Protein AF-A0A4Z0YE39-F1 (afdb_monomer_lite)

Foldseek 3Di:
DCVVVVVPPPDPCPPVVNVLVVADPLVNLLVVLLVLLLVLLVDDPPPDPVVNVVSVVSNVVSLVVNVVVLVVLCVDPVRVLDLNSLVSLLSSLVSCQQRPFDLCSVVSLVSSLVSQVVCVHLVSCVVVPVVCLLVSVSSVVQLLLLLLLAQLQPHDQRCLPLVCLVVVLCSCVPPVLPHDQQAPAQSVLSSLSSLLSVVSNVLSVVVVVVVVVVVVVPDDDDDDDDDDDDDDDPVSDDPRDQLVSSLVVLVPDDLQVQLVVNDDPVCSVVSSLLSLLSSLLSNLSSLQQCVLSPSDDPDPVSVVSNVVSLVSNLVSLVVQLVDLSRPSNCQSSLLSSLLSCLVPDPVSNVSSLVSLVVCSSSVSGCLSVVSSVLSVVLSVVNDRHSCSSSVRRGRRID

Secondary structure (DSSP, 8-state):
-TTTTTT-TTT----HHHHHHHS-HHHHHHHHHHHHHHHHHTS-TT--HHHHHHHHHHHHHHHHHHHHHHHHHHTSTTTTT-HHHHHHHHHHHHHHHHHS--TTHHHHHHHHHHHHHHTT-HHHHHHH-GGGHHHHHHHHHHHHHHHHTS-GGG---SSS-GGGHHHHHHHHHHHHHHH--S----HHHHHHHHHHHHHHHHHHHHHHHHHHHHHTTS---------PPPPPPGGG---PPPHHHHHHHHHT--HHHHHHHH--TTTHHHHHHHHHHHHHHHHHHHHHHHHTTTSS---HHHHHHHHHHHHHHHHHHHHHTT-SSSTGGGHHHHHHHHHHGGGS-HHHHHHHHHHHHHTHHHHT-SHHHHHHHHHHHHHHH----HHHHS-S------

pLDDT: mean 83.76, std 19.26, range [25.09, 98.75]

InterPro domains:
  IPR021858 Fungal transcription factor [PF11951] (56-380)

Structure (mmCIF, N/CA/C/O backbone):
data_AF-A0A4Z0YE39-F1
#
_entry.id   AF-A0A4Z0YE39-F1
#
loop_
_atom_site.group_PDB
_atom_site.id
_atom_site.type_symbol
_atom_site.label_atom_id
_atom_site.label_alt_id
_atom_site.label_comp_id
_atom_site.label_asym_id
_atom_site.label_entity_id
_atom_site.label_seq_id
_atom_site.pdbx_PDB_ins_code
_atom_site.Cartn_x
_atom_site.Cartn_y
_atom_site.Cartn_z
_atom_site.occupancy
_atom_site.B_iso_or_equiv
_atom_site.auth_seq_id
_atom_site.auth_comp_id
_atom_site.auth_asym_id
_atom_site.auth_atom_id
_atom_site.pdbx_PDB_model_num
ATOM 1 N N . PRO A 1 1 ? 4.035 28.892 -6.891 1.00 38.53 1 PRO A N 1
ATOM 2 C CA . PRO A 1 1 ? 2.822 29.122 -7.709 1.00 38.53 1 PRO A CA 1
ATOM 3 C C . PRO A 1 1 ? 2.352 27.819 -8.386 1.00 38.53 1 PRO A C 1
ATOM 5 O O . PRO A 1 1 ? 2.513 27.630 -9.587 1.00 38.53 1 PRO A O 1
ATOM 8 N N . LEU A 1 2 ? 1.760 26.916 -7.590 1.00 27.02 2 LEU A N 1
ATOM 9 C CA . LEU A 1 2 ? 1.047 25.723 -8.080 1.00 27.02 2 LEU A CA 1
ATOM 10 C C . LEU A 1 2 ? -0.228 26.074 -8.872 1.00 27.02 2 LEU A C 1
ATOM 12 O O . LEU A 1 2 ? -0.785 25.228 -9.562 1.00 27.02 2 LEU A O 1
ATOM 16 N N . SER A 1 3 ? -0.652 27.339 -8.833 1.00 25.09 3 SER A N 1
ATOM 17 C CA . SER A 1 3 ? -1.690 27.884 -9.707 1.00 25.09 3 SER A CA 1
ATOM 18 C C . SER A 1 3 ? -1.303 27.886 -11.190 1.00 25.09 3 SER A C 1
ATOM 20 O O . SER A 1 3 ? -2.191 27.993 -12.018 1.00 25.09 3 SER A O 1
ATOM 22 N N . LEU A 1 4 ? -0.022 27.735 -11.550 1.00 26.94 4 LEU A N 1
ATOM 23 C CA . LEU A 1 4 ? 0.403 27.612 -12.953 1.00 26.94 4 LEU A CA 1
ATOM 24 C C . LEU A 1 4 ? 0.357 26.169 -13.476 1.00 26.94 4 LEU A C 1
ATOM 26 O O . LEU A 1 4 ? 0.124 25.973 -14.661 1.00 26.94 4 LEU A O 1
ATOM 30 N N . LEU A 1 5 ? 0.499 25.161 -12.609 1.00 28.11 5 LEU A N 1
ATOM 31 C CA . LEU A 1 5 ? 0.435 23.747 -13.011 1.00 28.11 5 LEU A CA 1
ATOM 32 C C . LEU A 1 5 ? -1.004 23.220 -13.117 1.00 28.11 5 LEU A C 1
ATOM 34 O O . LEU A 1 5 ? -1.252 22.287 -13.870 1.00 28.11 5 LEU A O 1
ATOM 38 N N . LEU A 1 6 ? -1.954 23.845 -12.413 1.00 30.22 6 LEU A N 1
ATOM 39 C CA . LEU A 1 6 ? -3.383 23.506 -12.487 1.00 30.22 6 LEU A CA 1
ATOM 40 C C . LEU A 1 6 ? -4.182 24.393 -13.463 1.00 30.22 6 LEU A C 1
ATOM 42 O O . LEU A 1 6 ? -5.360 24.139 -13.681 1.00 30.22 6 LEU A O 1
ATOM 46 N N . VAL A 1 7 ? -3.564 25.427 -14.051 1.00 28.16 7 VAL A N 1
ATOM 47 C CA . VAL A 1 7 ? -4.188 26.307 -15.068 1.00 28.16 7 VAL A CA 1
ATOM 48 C C . VAL A 1 7 ? -3.669 26.010 -16.484 1.00 28.16 7 VAL A C 1
ATOM 50 O O . VAL A 1 7 ? -4.215 26.504 -17.466 1.00 28.16 7 VAL A O 1
ATOM 53 N N . GLU A 1 8 ? -2.669 25.139 -16.631 1.00 29.41 8 GLU A N 1
ATOM 54 C CA . GLU A 1 8 ? -2.139 24.715 -17.932 1.00 29.41 8 GLU A CA 1
ATOM 55 C C . GLU A 1 8 ? -2.466 23.244 -18.259 1.00 29.41 8 GLU A C 1
ATOM 57 O O . GLU A 1 8 ? -1.597 22.488 -18.687 1.00 29.41 8 GLU A O 1
ATOM 62 N N . GLU A 1 9 ? -3.734 22.831 -18.142 1.00 34.25 9 GLU A N 1
ATOM 63 C CA . GLU A 1 9 ? -4.203 21.508 -18.622 1.00 34.25 9 GLU A CA 1
ATOM 64 C C . GLU A 1 9 ? -4.043 21.294 -20.149 1.00 34.25 9 GLU A C 1
ATOM 66 O O . GLU A 1 9 ? -4.256 20.190 -20.657 1.00 34.25 9 GLU A O 1
ATOM 71 N N . ASP A 1 10 ? -3.588 22.310 -20.894 1.00 33.41 10 ASP A N 1
ATOM 72 C CA . ASP A 1 10 ? -3.422 22.247 -22.350 1.00 33.41 10 ASP A CA 1
ATOM 73 C C . ASP A 1 10 ? -2.001 22.503 -22.888 1.00 33.41 10 ASP A C 1
ATOM 75 O O . ASP A 1 10 ? -1.812 22.435 -24.103 1.00 33.41 10 ASP A O 1
ATOM 79 N N . ARG A 1 11 ? -0.967 22.734 -22.055 1.00 34.75 11 ARG A N 1
ATOM 80 C CA . ARG A 1 11 ? 0.390 23.057 -22.578 1.00 34.75 11 ARG A CA 1
ATOM 81 C C . ARG A 1 11 ? 1.424 21.934 -22.558 1.00 34.75 11 ARG A C 1
ATOM 83 O O . ARG A 1 11 ? 2.401 22.022 -23.296 1.00 34.75 11 ARG A O 1
ATOM 90 N N . PHE A 1 12 ? 1.192 20.837 -21.837 1.00 37.75 12 PHE A N 1
ATOM 91 C CA . PHE A 1 12 ? 2.110 19.685 -21.814 1.00 37.75 12 PHE A CA 1
ATOM 92 C C . PHE A 1 12 ? 1.462 18.386 -22.299 1.00 37.75 12 PHE A C 1
ATOM 94 O O . PHE A 1 12 ? 1.690 17.309 -21.761 1.00 37.75 12 PHE A O 1
ATOM 101 N N . LYS A 1 13 ? 0.698 18.453 -23.391 1.00 39.88 13 LYS A N 1
ATOM 102 C CA . LYS A 1 13 ? 0.357 17.260 -24.177 1.00 39.88 13 LYS A CA 1
ATOM 103 C C . LYS A 1 13 ? 1.477 16.987 -25.179 1.00 39.88 13 LYS A C 1
ATOM 105 O O . LYS A 1 13 ? 1.282 17.093 -26.387 1.00 39.88 13 LYS A O 1
ATOM 110 N N . LEU A 1 14 ? 2.668 16.622 -24.697 1.00 41.19 14 LEU A N 1
ATOM 111 C CA . LEU A 1 14 ? 3.544 15.796 -25.529 1.00 41.19 14 LEU A CA 1
ATOM 112 C C . LEU A 1 14 ? 2.734 14.519 -25.799 1.00 41.19 14 LEU A C 1
ATOM 114 O O . LEU A 1 14 ? 2.390 13.827 -24.840 1.00 41.19 14 LEU A O 1
ATOM 118 N N . PRO A 1 15 ? 2.341 14.222 -27.053 1.00 55.12 15 PRO A N 1
ATOM 119 C CA . PRO A 1 15 ? 1.519 13.053 -27.326 1.00 55.12 15 PRO A CA 1
ATOM 120 C C . PRO A 1 15 ? 2.226 11.829 -26.746 1.00 55.12 15 PRO A C 1
ATOM 122 O O . PRO A 1 15 ? 3.423 11.669 -26.984 1.00 55.12 15 PRO A O 1
ATOM 125 N N . LEU A 1 16 ? 1.516 10.963 -26.016 1.00 53.28 16 LEU A N 1
ATOM 126 C CA . LEU A 1 16 ? 2.073 9.708 -25.485 1.00 53.28 16 LEU A CA 1
ATOM 127 C C . LEU A 1 16 ? 2.858 8.936 -26.559 1.00 53.28 16 LEU A C 1
ATOM 129 O O . LEU A 1 16 ? 3.892 8.354 -26.262 1.00 53.28 16 LEU A O 1
ATOM 133 N N . ALA A 1 17 ? 2.434 9.029 -27.824 1.00 58.50 17 ALA A N 1
ATOM 134 C CA . ALA A 1 17 ? 3.139 8.483 -28.982 1.00 58.50 17 ALA A CA 1
ATOM 135 C C . ALA A 1 17 ? 4.550 9.068 -29.214 1.00 58.50 17 ALA A C 1
ATOM 137 O O . ALA A 1 17 ? 5.445 8.332 -29.614 1.00 58.50 17 ALA A O 1
ATOM 138 N N . LYS A 1 18 ? 4.773 10.366 -28.959 1.00 60.97 18 LYS A N 1
ATOM 139 C CA . LYS A 1 18 ? 6.102 10.999 -29.028 1.00 60.97 18 LYS A CA 1
ATOM 140 C C . LYS A 1 18 ? 6.955 10.633 -27.816 1.00 60.97 18 LYS A C 1
ATOM 142 O O . LYS A 1 18 ? 8.113 10.286 -27.994 1.00 60.97 18 LYS A O 1
ATOM 147 N N . ILE A 1 19 ? 6.389 10.639 -26.605 1.00 64.44 19 ILE A N 1
ATOM 148 C CA . ILE A 1 19 ? 7.108 10.223 -25.383 1.00 64.44 19 ILE A CA 1
ATOM 149 C C . ILE A 1 19 ? 7.547 8.760 -25.503 1.00 64.44 19 ILE A C 1
ATOM 151 O O . ILE A 1 19 ? 8.699 8.432 -25.234 1.00 64.44 19 ILE A O 1
ATOM 155 N N . ALA A 1 20 ? 6.665 7.897 -26.011 1.00 68.25 20 ALA A N 1
ATOM 156 C CA . ALA A 1 20 ? 6.940 6.485 -26.229 1.00 68.25 20 ALA A CA 1
ATOM 157 C C . ALA A 1 20 ? 8.125 6.229 -27.171 1.00 68.25 20 ALA A C 1
ATOM 159 O O . ALA A 1 20 ? 8.729 5.169 -27.083 1.00 68.25 20 ALA A O 1
ATOM 160 N N . GLN A 1 21 ? 8.519 7.159 -28.044 1.00 75.06 21 GLN A N 1
ATOM 161 C CA . GLN A 1 21 ? 9.702 6.964 -28.893 1.00 75.06 21 GLN A CA 1
ATOM 162 C C . GLN A 1 21 ? 11.015 7.057 -28.107 1.00 75.06 21 GLN A C 1
ATOM 164 O O . GLN A 1 21 ? 11.989 6.412 -28.486 1.00 75.06 21 GLN A O 1
ATOM 169 N N . TYR A 1 22 ? 11.020 7.799 -26.998 1.00 80.00 22 TYR A N 1
ATOM 170 C CA . TYR A 1 22 ? 12.195 8.016 -26.151 1.00 80.00 22 TYR A CA 1
ATOM 171 C C . TYR A 1 22 ? 12.270 7.057 -24.959 1.00 80.00 22 TYR A C 1
ATOM 173 O O . TYR A 1 22 ? 13.286 7.009 -24.269 1.00 80.00 22 TYR A O 1
ATOM 181 N N . LEU A 1 23 ? 11.210 6.284 -24.709 1.00 84.88 23 LEU A N 1
ATOM 182 C CA . LEU A 1 23 ? 11.188 5.315 -23.620 1.00 84.88 23 LEU A CA 1
ATOM 183 C C . LEU A 1 23 ? 12.009 4.058 -23.968 1.00 84.88 23 LEU A C 1
ATOM 185 O O . LEU A 1 23 ? 11.880 3.528 -25.080 1.00 84.88 23 LEU A O 1
ATOM 189 N N . PRO A 1 24 ? 12.788 3.518 -23.011 1.00 89.94 24 PRO A N 1
ATOM 190 C CA . PRO A 1 24 ? 13.433 2.216 -23.143 1.00 89.94 24 PRO A CA 1
ATOM 191 C C . PRO A 1 24 ? 12.440 1.121 -23.543 1.00 89.94 24 PRO A C 1
ATOM 193 O O . PRO A 1 24 ? 11.285 1.121 -23.109 1.00 89.94 24 PRO A O 1
ATOM 196 N N . ALA A 1 25 ? 12.890 0.159 -24.353 1.00 91.19 25 ALA A N 1
ATOM 197 C CA . ALA A 1 25 ? 12.018 -0.883 -24.892 1.00 91.19 25 ALA A CA 1
ATOM 198 C C . ALA A 1 25 ? 11.222 -1.662 -23.819 1.00 91.19 25 ALA A C 1
ATOM 200 O O . ALA A 1 25 ? 10.010 -1.798 -24.020 1.00 91.19 25 ALA A O 1
ATOM 201 N N . PRO A 1 26 ? 11.813 -2.085 -22.678 1.00 93.44 26 PRO A N 1
ATOM 202 C CA . PRO A 1 26 ? 11.048 -2.711 -21.599 1.00 93.44 26 PRO A CA 1
ATOM 203 C C . PRO A 1 26 ? 9.938 -1.810 -21.050 1.00 93.44 26 PRO A C 1
ATOM 205 O O . PRO A 1 26 ? 8.798 -2.244 -20.904 1.00 93.44 26 PRO A O 1
ATOM 208 N N . ILE A 1 27 ? 10.245 -0.531 -20.812 1.00 92.81 27 ILE A N 1
ATOM 209 C CA . ILE A 1 27 ? 9.310 0.446 -20.235 1.00 92.81 27 ILE A CA 1
ATOM 210 C C . ILE A 1 27 ? 8.112 0.675 -21.165 1.00 92.81 27 ILE A C 1
ATOM 212 O O . ILE A 1 27 ? 6.976 0.760 -20.704 1.00 92.81 27 ILE A O 1
ATOM 216 N N . ARG A 1 28 ? 8.323 0.693 -22.487 1.00 90.88 28 ARG A N 1
ATOM 217 C CA . ARG A 1 28 ? 7.218 0.773 -23.463 1.00 90.88 28 ARG A CA 1
ATOM 218 C C . ARG A 1 28 ? 6.284 -0.427 -23.374 1.00 90.88 28 ARG A C 1
ATOM 220 O O . ARG A 1 28 ? 5.071 -0.246 -23.352 1.00 90.88 28 ARG A O 1
ATOM 227 N N . GLY A 1 29 ? 6.847 -1.635 -23.304 1.00 91.50 29 GLY A N 1
ATOM 228 C CA . GLY A 1 29 ? 6.064 -2.857 -23.118 1.00 91.50 29 GLY A CA 1
ATOM 229 C C . GLY A 1 29 ? 5.265 -2.837 -21.812 1.00 91.50 29 GLY A C 1
ATOM 230 O O . GLY A 1 29 ? 4.111 -3.253 -21.791 1.00 91.50 29 GLY A O 1
ATOM 231 N N . LEU A 1 30 ? 5.830 -2.264 -20.748 1.00 94.12 30 LEU A N 1
ATOM 232 C CA . LEU A 1 30 ? 5.158 -2.115 -19.456 1.00 94.12 30 LEU A CA 1
ATOM 233 C C . LEU A 1 30 ? 3.976 -1.142 -19.502 1.00 94.12 30 LEU A C 1
ATOM 235 O O . LEU A 1 30 ? 2.925 -1.451 -18.953 1.00 94.12 30 LEU A O 1
ATOM 239 N N . PHE A 1 31 ? 4.077 -0.016 -20.215 1.00 91.31 31 PHE A N 1
ATOM 240 C CA . PHE A 1 31 ? 2.913 0.856 -20.442 1.00 91.31 31 PHE A CA 1
ATOM 241 C C . PHE A 1 31 ? 1.778 0.140 -21.183 1.00 91.31 31 PHE A C 1
ATOM 243 O O . PHE A 1 31 ? 0.602 0.353 -20.875 1.00 91.31 31 PHE A O 1
ATOM 250 N N . ILE A 1 32 ? 2.119 -0.733 -22.137 1.00 90.00 32 ILE A N 1
ATOM 251 C CA . ILE A 1 32 ? 1.130 -1.567 -22.827 1.00 90.00 32 ILE A CA 1
ATOM 252 C C . ILE A 1 32 ? 0.483 -2.540 -21.838 1.00 90.00 32 ILE A C 1
ATOM 254 O O . ILE A 1 32 ? -0.741 -2.634 -21.819 1.00 90.00 32 ILE A O 1
ATOM 258 N N . LEU A 1 33 ? 1.265 -3.201 -20.979 1.00 91.56 33 LEU A N 1
ATOM 259 C CA . LEU A 1 33 ? 0.736 -4.092 -19.942 1.00 91.56 33 LEU A CA 1
ATOM 260 C C . LEU A 1 33 ? -0.198 -3.372 -18.966 1.00 91.56 33 LEU A C 1
ATOM 262 O O . LEU A 1 33 ? -1.307 -3.856 -18.758 1.00 91.56 33 LEU A O 1
ATOM 266 N N . PHE A 1 34 ? 0.177 -2.195 -18.454 1.00 90.56 34 PHE A N 1
ATOM 267 C CA . PHE A 1 34 ? -0.697 -1.402 -17.580 1.00 90.56 34 PHE A CA 1
ATOM 268 C C . PHE A 1 34 ? -2.019 -1.031 -18.260 1.00 90.56 34 PHE A C 1
ATOM 270 O O . PHE A 1 34 ? -3.087 -1.085 -17.645 1.00 90.56 34 PHE A O 1
ATOM 277 N N . THR A 1 35 ? -1.955 -0.680 -19.547 1.00 88.81 35 THR A N 1
ATOM 278 C CA . THR A 1 35 ? -3.133 -0.319 -20.346 1.00 88.81 35 THR A CA 1
ATOM 279 C C . THR A 1 35 ? -4.032 -1.529 -20.592 1.00 88.81 35 THR A C 1
ATOM 281 O O . THR A 1 35 ? -5.243 -1.446 -20.391 1.00 88.81 35 THR A O 1
ATOM 284 N N . LEU A 1 36 ? -3.454 -2.666 -20.992 1.00 87.69 36 LEU A N 1
ATOM 285 C CA . LEU A 1 36 ? -4.183 -3.922 -21.172 1.00 87.69 36 LEU A CA 1
ATOM 286 C C . LEU A 1 36 ? -4.809 -4.382 -19.854 1.00 87.69 36 LEU A C 1
ATOM 288 O O . LEU A 1 36 ? -5.970 -4.782 -19.839 1.00 87.69 36 LEU A O 1
ATOM 292 N N . GLY A 1 37 ? -4.069 -4.280 -18.749 1.00 87.94 37 GLY A N 1
ATOM 293 C CA . GLY A 1 37 ? -4.551 -4.633 -17.421 1.00 87.94 37 GLY A CA 1
ATOM 294 C C . GLY A 1 37 ? -5.748 -3.794 -17.001 1.00 87.94 37 GLY A C 1
ATOM 295 O O . GLY A 1 37 ? -6.782 -4.347 -16.623 1.00 87.94 37 GLY A O 1
ATOM 296 N N . TYR A 1 38 ? -5.660 -2.475 -17.183 1.00 87.12 38 TYR A N 1
ATOM 297 C CA . TYR A 1 38 ? -6.785 -1.571 -16.969 1.00 87.12 38 TYR A CA 1
ATOM 298 C C . TYR A 1 38 ? -8.004 -1.973 -17.810 1.00 87.12 38 TYR A C 1
ATOM 300 O O . TYR A 1 38 ? -9.097 -2.130 -17.274 1.00 87.12 38 TYR A O 1
ATOM 308 N N . GLN A 1 39 ? -7.823 -2.189 -19.117 1.00 86.81 39 GLN A N 1
ATOM 309 C CA . GLN A 1 39 ? -8.913 -2.532 -20.037 1.00 86.81 39 GLN A CA 1
ATOM 310 C C . GLN A 1 39 ? -9.580 -3.868 -19.697 1.00 86.81 39 GLN A C 1
ATOM 312 O O . GLN A 1 39 ? -10.806 -3.954 -19.721 1.00 86.81 39 GLN A O 1
ATOM 317 N N . ILE A 1 40 ? -8.801 -4.893 -19.337 1.00 87.56 40 ILE A N 1
ATOM 318 C CA . ILE A 1 40 ? -9.322 -6.205 -18.927 1.00 87.56 40 ILE A CA 1
ATOM 319 C C . ILE A 1 40 ? -10.239 -6.073 -17.708 1.00 87.56 40 ILE A C 1
ATOM 321 O O . ILE A 1 40 ? -11.272 -6.739 -17.642 1.00 87.56 40 ILE A O 1
ATOM 325 N N . LEU A 1 41 ? -9.887 -5.198 -16.766 1.00 87.00 41 LEU A N 1
ATOM 326 C CA . LEU A 1 41 ? -10.663 -4.959 -15.550 1.00 87.00 41 LEU A CA 1
ATOM 327 C C . LEU A 1 41 ? -11.932 -4.123 -15.785 1.00 87.00 41 LEU A C 1
ATOM 329 O O . LEU A 1 41 ? -12.809 -4.120 -14.924 1.00 87.00 41 LEU A O 1
ATOM 333 N N . GLN A 1 42 ? -12.064 -3.472 -16.947 1.00 85.31 42 GLN A N 1
ATOM 334 C CA . GLN A 1 42 ? -13.305 -2.816 -17.384 1.00 85.31 42 GLN A CA 1
ATOM 335 C C . GLN A 1 42 ? -14.255 -3.747 -18.143 1.00 85.31 42 GLN A C 1
ATOM 337 O O . GLN A 1 42 ? -15.383 -3.349 -18.437 1.00 85.31 42 GLN A O 1
ATOM 342 N N . LEU A 1 43 ? -13.819 -4.953 -18.526 1.00 85.25 43 LEU A N 1
ATOM 343 C CA . LEU A 1 43 ? -14.647 -5.825 -19.354 1.00 85.25 43 LEU A CA 1
ATOM 344 C C . LEU A 1 43 ? -15.930 -6.242 -18.610 1.00 85.25 43 LEU A C 1
ATOM 346 O O . LEU A 1 43 ? -15.852 -6.660 -17.448 1.00 85.25 43 LEU A O 1
ATOM 350 N N . PRO A 1 44 ? -17.101 -6.211 -19.279 1.00 84.50 44 PRO A N 1
ATOM 351 C CA . PRO A 1 44 ? -18.335 -6.753 -18.724 1.00 84.50 44 PRO A CA 1
ATOM 352 C C . PRO A 1 44 ? -18.186 -8.220 -18.304 1.00 84.50 44 PRO A C 1
ATOM 354 O O . PRO A 1 44 ? -17.362 -8.973 -18.835 1.00 84.50 44 PRO A O 1
ATOM 357 N N . ARG A 1 45 ? -18.997 -8.655 -17.335 1.00 79.31 45 ARG A N 1
ATOM 358 C CA . ARG A 1 45 ? -18.959 -10.049 -16.855 1.00 79.31 45 ARG A CA 1
ATOM 359 C C . ARG A 1 45 ? -19.390 -11.041 -17.934 1.00 79.31 45 ARG A C 1
ATOM 361 O O . ARG A 1 45 ? -18.851 -12.139 -17.980 1.00 79.31 45 ARG A O 1
ATOM 368 N N . ASP A 1 46 ? -20.313 -10.622 -18.787 1.00 86.62 46 ASP A N 1
ATOM 369 C CA . ASP A 1 46 ? -20.902 -11.345 -19.912 1.00 86.62 46 ASP A CA 1
ATOM 370 C C . ASP A 1 46 ? -20.143 -11.142 -21.234 1.00 86.62 46 ASP A C 1
ATOM 372 O O . ASP A 1 46 ? -20.635 -11.530 -22.292 1.00 86.62 46 ASP A O 1
ATOM 376 N N . VAL A 1 47 ? -18.944 -10.545 -21.196 1.00 88.12 47 VAL A N 1
ATOM 377 C CA . VAL A 1 47 ? -18.101 -10.425 -22.390 1.00 88.12 47 VAL A CA 1
ATOM 378 C C . VAL A 1 47 ? -17.807 -11.806 -22.985 1.00 88.12 47 VAL A C 1
ATOM 380 O O . VAL A 1 47 ? -17.517 -12.757 -22.256 1.00 88.12 47 VAL A O 1
ATOM 383 N N . ASP A 1 48 ? -17.826 -11.881 -24.316 1.00 89.62 48 ASP A N 1
ATOM 384 C CA . ASP A 1 48 ? -17.480 -13.075 -25.088 1.00 89.62 48 ASP A CA 1
ATOM 385 C C . ASP A 1 48 ? -16.137 -13.675 -24.622 1.00 89.62 48 ASP A C 1
ATOM 387 O O . ASP A 1 48 ? -15.119 -12.977 -24.502 1.00 89.62 48 ASP A O 1
ATOM 391 N 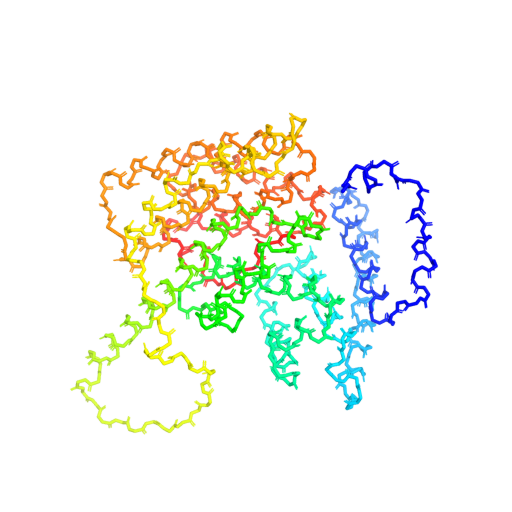N . GLU A 1 49 ? -16.129 -14.986 -24.365 1.00 88.38 49 GLU A N 1
ATOM 392 C CA . GLU A 1 49 ? -14.952 -15.723 -23.899 1.00 88.38 49 GLU A CA 1
ATOM 393 C C . GLU A 1 49 ? -13.750 -15.566 -24.839 1.00 88.38 49 GLU A C 1
ATOM 395 O O . GLU A 1 49 ? -12.613 -15.482 -24.376 1.00 88.38 49 GLU A O 1
ATOM 400 N N . ASN A 1 50 ? -13.980 -15.435 -26.148 1.00 87.50 50 ASN A N 1
ATOM 401 C CA . ASN A 1 50 ? -12.938 -15.210 -27.144 1.00 87.50 50 ASN A CA 1
ATOM 402 C C . ASN A 1 50 ? -12.253 -13.847 -26.958 1.00 87.50 50 ASN A C 1
ATOM 404 O O . ASN A 1 50 ? -11.037 -13.726 -27.117 1.00 87.50 50 ASN A O 1
ATOM 408 N N . VAL A 1 51 ? -13.005 -12.807 -26.581 1.00 83.88 51 VAL A N 1
ATOM 409 C CA . VAL A 1 51 ? -12.434 -11.482 -26.278 1.00 83.88 51 VAL A CA 1
ATOM 410 C C . VAL A 1 51 ? -11.556 -11.567 -25.031 1.00 83.88 51 VAL A C 1
ATOM 412 O O . VAL A 1 51 ? -10.429 -11.065 -25.035 1.00 83.88 51 VAL A O 1
ATOM 415 N N . ARG A 1 52 ? -12.030 -12.261 -23.989 1.00 81.50 52 ARG A N 1
ATOM 416 C CA . ARG A 1 52 ? -11.261 -12.481 -22.757 1.00 81.50 52 ARG A CA 1
ATOM 417 C C . ARG A 1 52 ? -9.983 -13.279 -23.023 1.00 81.50 52 ARG A C 1
ATOM 419 O O . ARG A 1 52 ? -8.914 -12.867 -22.573 1.00 81.50 52 ARG A O 1
ATOM 426 N N . ALA A 1 53 ? -10.076 -14.364 -23.790 1.00 84.88 53 ALA A N 1
ATOM 427 C CA . ALA A 1 53 ? -8.938 -15.200 -24.160 1.00 84.88 53 ALA A CA 1
ATOM 428 C C . ALA A 1 53 ? -7.888 -14.410 -24.955 1.00 84.88 53 ALA A C 1
ATOM 430 O O . ALA A 1 53 ? -6.708 -14.437 -24.610 1.00 84.88 53 ALA A O 1
ATOM 431 N N . LYS A 1 54 ? -8.306 -13.620 -25.955 1.00 86.31 54 LYS A N 1
ATOM 432 C CA . LYS A 1 54 ? -7.399 -12.749 -26.722 1.00 86.31 54 LYS A CA 1
ATOM 433 C C . LYS A 1 54 ? -6.675 -11.737 -25.838 1.00 86.31 54 LYS A C 1
ATOM 435 O O . LYS A 1 54 ? -5.472 -11.543 -26.003 1.00 86.31 54 LYS A O 1
ATOM 440 N N . ALA A 1 55 ? -7.381 -11.111 -24.896 1.00 84.25 55 ALA A N 1
ATOM 441 C CA . ALA A 1 55 ? -6.772 -10.163 -23.969 1.00 84.25 55 ALA A CA 1
ATOM 442 C C . ALA A 1 55 ? -5.741 -10.847 -23.051 1.00 84.25 55 ALA A C 1
ATOM 444 O O . ALA A 1 55 ? -4.642 -10.328 -22.864 1.00 84.25 55 ALA A O 1
ATOM 445 N N . GLN A 1 56 ? -6.046 -12.049 -22.550 1.00 86.50 56 GLN A N 1
ATOM 446 C CA . GLN A 1 56 ? -5.106 -12.860 -21.768 1.00 86.50 56 GLN A CA 1
ATOM 447 C C . GLN A 1 56 ? -3.869 -13.263 -22.584 1.00 86.50 56 GLN A C 1
ATOM 449 O O . GLN A 1 56 ? -2.748 -13.151 -22.089 1.00 86.50 56 GLN A O 1
ATOM 454 N N . THR A 1 57 ? -4.042 -13.676 -23.844 1.00 89.38 57 THR A N 1
ATOM 455 C CA . THR A 1 57 ? -2.922 -13.972 -24.750 1.00 89.38 57 THR A CA 1
ATOM 456 C C . THR A 1 57 ? -2.060 -12.735 -25.002 1.00 89.38 57 THR A C 1
ATOM 458 O O . THR A 1 57 ? -0.835 -12.838 -24.989 1.00 89.38 57 THR A O 1
ATOM 461 N N . ALA A 1 58 ? -2.672 -11.561 -25.186 1.00 88.94 58 ALA A N 1
ATOM 462 C CA . ALA A 1 58 ? -1.942 -10.309 -25.367 1.00 88.94 58 ALA A CA 1
ATOM 463 C C . ALA A 1 58 ? -1.110 -9.948 -24.126 1.00 88.94 58 ALA A C 1
ATOM 465 O O . ALA A 1 58 ? 0.059 -9.593 -24.269 1.00 88.94 58 ALA A O 1
ATOM 466 N N . VAL A 1 59 ? -1.675 -10.095 -22.922 1.00 89.31 59 VAL A N 1
ATOM 467 C CA . VAL A 1 59 ? -0.933 -9.918 -21.662 1.00 89.31 59 VAL A CA 1
ATOM 468 C C . VAL A 1 59 ? 0.251 -10.879 -21.605 1.00 89.31 59 VAL A C 1
ATOM 470 O O . VAL A 1 59 ? 1.379 -10.427 -21.459 1.00 89.31 59 VAL A O 1
ATOM 473 N N . ALA A 1 60 ? 0.029 -12.182 -21.807 1.00 91.56 60 ALA A N 1
ATOM 474 C CA . ALA A 1 60 ? 1.101 -13.178 -21.759 1.00 91.56 60 ALA A CA 1
ATOM 475 C C . ALA A 1 60 ? 2.230 -12.879 -22.763 1.00 91.56 60 ALA A C 1
ATOM 477 O O . ALA A 1 60 ? 3.411 -12.970 -22.421 1.00 91.56 60 ALA A O 1
ATOM 478 N N . PHE A 1 61 ? 1.874 -12.472 -23.986 1.00 93.75 61 PHE A N 1
ATOM 479 C CA . PHE A 1 61 ? 2.835 -12.073 -25.010 1.00 93.75 61 PHE A CA 1
ATOM 480 C C . PHE A 1 61 ? 3.682 -10.876 -24.562 1.00 93.75 61 PHE A C 1
ATOM 482 O O . PHE A 1 61 ? 4.911 -10.935 -24.628 1.00 93.75 61 PHE A O 1
ATOM 489 N N . TRP A 1 62 ? 3.051 -9.800 -24.086 1.00 93.12 62 TRP A N 1
ATOM 490 C CA . TRP A 1 62 ? 3.775 -8.598 -23.669 1.00 93.12 62 TRP A CA 1
ATOM 491 C C . TRP A 1 62 ? 4.596 -8.816 -22.399 1.00 93.12 62 TRP A C 1
ATOM 493 O O . TRP A 1 62 ? 5.729 -8.339 -22.342 1.00 93.12 62 TRP A O 1
ATOM 503 N N . THR A 1 63 ? 4.100 -9.600 -21.436 1.00 94.06 63 THR A N 1
ATOM 504 C CA . THR A 1 63 ? 4.869 -10.015 -20.254 1.00 94.06 63 THR A CA 1
ATOM 505 C C . THR A 1 63 ? 6.132 -10.754 -20.679 1.00 94.06 63 THR A C 1
ATOM 507 O O . THR A 1 63 ? 7.223 -10.395 -20.240 1.00 94.06 63 THR A O 1
ATOM 510 N N . TYR A 1 64 ? 6.024 -11.720 -21.597 1.00 95.94 64 TYR A N 1
ATOM 511 C CA . TYR A 1 64 ? 7.190 -12.431 -22.124 1.00 95.94 64 TYR A CA 1
ATOM 512 C C . TYR A 1 64 ? 8.201 -11.482 -22.786 1.00 95.94 64 TYR A C 1
ATOM 514 O O . TYR A 1 64 ? 9.398 -11.570 -22.507 1.00 95.94 64 TYR A O 1
ATOM 522 N N . GLN A 1 65 ? 7.741 -10.552 -23.632 1.00 96.31 65 GLN A N 1
ATOM 523 C CA . GLN A 1 65 ? 8.638 -9.599 -24.294 1.00 96.31 65 GLN A CA 1
ATOM 524 C C . GLN A 1 65 ? 9.361 -8.694 -23.292 1.00 96.31 65 GLN A C 1
ATOM 526 O O . GLN A 1 65 ? 10.568 -8.498 -23.416 1.00 96.31 65 GLN A O 1
ATOM 531 N N . VAL A 1 66 ? 8.647 -8.166 -22.295 1.00 96.69 66 VAL A N 1
ATOM 532 C CA . VAL A 1 66 ? 9.232 -7.314 -21.252 1.00 96.69 66 VAL A CA 1
ATOM 533 C C . VAL A 1 66 ? 10.255 -8.088 -20.427 1.00 96.69 66 VAL A C 1
ATOM 535 O O . VAL A 1 66 ? 11.373 -7.608 -20.264 1.00 96.69 66 VAL A O 1
ATOM 538 N N . VAL A 1 67 ? 9.913 -9.291 -19.956 1.00 96.62 67 VAL A N 1
ATOM 539 C CA . VAL A 1 67 ? 10.824 -10.132 -19.162 1.00 96.62 67 VAL A CA 1
ATOM 540 C C . VAL A 1 67 ? 12.079 -10.478 -19.959 1.00 96.62 67 VAL A C 1
ATOM 542 O O . VAL A 1 67 ? 13.183 -10.360 -19.437 1.00 96.62 67 VAL A O 1
ATOM 545 N N . ARG A 1 68 ? 11.939 -10.847 -21.239 1.00 97.81 68 ARG A N 1
ATOM 546 C CA . ARG A 1 68 ? 13.087 -11.119 -22.113 1.00 97.81 68 ARG A CA 1
ATOM 547 C C . ARG A 1 68 ? 14.009 -9.903 -22.226 1.00 97.81 68 ARG A C 1
ATOM 549 O O . ARG A 1 68 ? 15.213 -10.048 -22.050 1.00 97.81 68 ARG A O 1
ATOM 556 N N . LEU A 1 69 ? 13.454 -8.722 -22.498 1.00 97.19 69 LEU A N 1
ATOM 557 C CA . LEU A 1 69 ? 14.244 -7.498 -22.652 1.00 97.19 69 LEU A CA 1
ATOM 558 C C . LEU A 1 69 ? 14.911 -7.070 -21.336 1.00 97.19 69 LEU A C 1
ATOM 560 O O . LEU A 1 69 ? 16.080 -6.705 -21.349 1.00 97.19 69 LEU A O 1
ATOM 564 N N . LEU A 1 70 ? 14.213 -7.169 -20.199 1.00 97.25 70 LEU A N 1
ATOM 565 C CA . LEU A 1 70 ? 14.818 -6.900 -18.891 1.00 97.25 70 LEU A CA 1
ATOM 566 C C . LEU A 1 70 ? 15.931 -7.895 -18.569 1.00 97.25 70 LEU A C 1
ATOM 568 O O . LEU A 1 70 ? 16.966 -7.485 -18.063 1.00 97.25 70 LEU A O 1
ATOM 572 N N . ASN A 1 71 ? 15.768 -9.176 -18.902 1.00 97.12 71 ASN A N 1
ATOM 573 C CA . ASN A 1 71 ? 16.833 -10.162 -18.725 1.00 97.12 71 ASN A CA 1
ATOM 574 C C . ASN A 1 71 ? 18.065 -9.834 -19.580 1.00 97.12 71 ASN A C 1
ATOM 576 O O . ASN A 1 71 ? 19.187 -9.997 -19.110 1.00 97.12 71 ASN A O 1
ATOM 580 N N . GLU A 1 72 ? 17.881 -9.344 -20.810 1.00 97.38 72 GLU A N 1
ATOM 581 C CA . GLU A 1 72 ? 18.992 -8.872 -21.648 1.00 97.38 72 GLU A CA 1
ATOM 582 C C . GLU A 1 72 ? 19.699 -7.648 -21.047 1.00 97.38 72 GLU A C 1
ATOM 584 O O . GLU A 1 72 ? 20.925 -7.560 -21.125 1.00 97.38 72 GLU A O 1
ATOM 589 N N . ASP A 1 73 ? 18.950 -6.720 -20.447 1.00 96.62 73 ASP A N 1
ATOM 590 C CA . ASP A 1 73 ? 19.515 -5.552 -19.768 1.00 96.62 73 ASP A CA 1
ATOM 591 C C . ASP A 1 73 ? 20.244 -5.947 -18.472 1.00 96.62 73 ASP A C 1
ATOM 593 O O . ASP A 1 73 ? 21.325 -5.424 -18.199 1.00 96.62 73 ASP A O 1
ATOM 597 N N . ILE A 1 74 ? 19.701 -6.904 -17.712 1.00 96.75 74 ILE A N 1
ATOM 598 C CA . ILE A 1 74 ? 20.306 -7.456 -16.490 1.00 96.75 74 ILE A CA 1
ATOM 599 C C . ILE A 1 74 ? 21.592 -8.230 -16.805 1.00 96.75 74 ILE A C 1
ATOM 601 O O . ILE A 1 74 ? 22.559 -8.133 -16.063 1.00 96.75 74 ILE A O 1
ATOM 605 N N . ALA A 1 75 ? 21.639 -8.971 -17.915 1.00 97.06 75 ALA A N 1
ATOM 606 C CA . ALA A 1 75 ? 22.789 -9.802 -18.276 1.00 97.06 75 ALA A CA 1
ATOM 607 C C . ALA A 1 75 ? 24.019 -9.012 -18.767 1.00 97.06 75 ALA A C 1
ATOM 609 O O . ALA A 1 75 ? 25.082 -9.598 -18.978 1.00 97.06 75 ALA A O 1
ATOM 610 N N . ARG A 1 76 ? 23.890 -7.703 -19.009 1.00 96.50 76 ARG A N 1
ATOM 611 C CA . ARG A 1 76 ? 24.976 -6.853 -19.514 1.00 96.50 76 ARG A CA 1
ATOM 612 C C . ARG A 1 76 ? 25.472 -5.930 -18.405 1.00 96.50 76 ARG A C 1
ATOM 614 O O . ARG A 1 76 ? 24.731 -5.067 -17.951 1.00 96.50 76 ARG A O 1
ATOM 621 N N . GLU A 1 77 ? 26.764 -5.999 -18.095 1.00 94.19 77 GLU A N 1
ATOM 622 C CA . GLU A 1 77 ? 27.431 -5.204 -17.044 1.00 94.19 77 GLU A CA 1
ATOM 623 C C . GLU A 1 77 ? 27.125 -3.691 -17.112 1.00 94.19 77 GLU A C 1
ATOM 625 O O . GLU A 1 77 ? 26.930 -3.027 -16.101 1.00 94.19 77 GLU A O 1
ATOM 630 N N . LYS A 1 78 ? 27.013 -3.113 -18.316 1.00 94.62 78 LYS A N 1
ATOM 631 C CA . LYS A 1 78 ? 26.706 -1.677 -18.473 1.00 94.62 78 LYS A CA 1
ATOM 632 C C . LYS A 1 78 ? 25.271 -1.302 -18.101 1.00 94.62 78 LYS A C 1
ATOM 634 O O . LYS A 1 78 ? 25.002 -0.132 -17.833 1.00 94.62 78 LYS A O 1
ATOM 639 N N . THR A 1 79 ? 24.344 -2.251 -18.168 1.00 95.94 79 THR A N 1
ATOM 640 C CA . THR A 1 79 ? 22.910 -2.008 -17.986 1.00 95.94 79 THR A CA 1
ATOM 641 C C . THR A 1 79 ? 22.327 -2.726 -16.776 1.00 95.94 79 THR A C 1
ATOM 643 O O . THR A 1 79 ? 21.221 -2.371 -16.380 1.00 95.94 79 THR A O 1
ATOM 646 N N . GLU A 1 80 ? 23.058 -3.640 -16.134 1.00 95.12 80 GLU A N 1
ATOM 647 C CA . GLU A 1 80 ? 22.542 -4.524 -15.079 1.00 95.12 80 GLU A CA 1
ATOM 648 C C . GLU A 1 80 ? 21.849 -3.786 -13.924 1.00 95.12 80 GLU A C 1
ATOM 650 O O . GLU A 1 80 ? 20.794 -4.199 -13.450 1.00 95.12 80 GLU A O 1
ATOM 655 N N . VAL A 1 81 ? 22.398 -2.632 -13.537 1.00 96.38 81 VAL A N 1
ATOM 656 C CA . VAL A 1 81 ? 21.889 -1.761 -12.467 1.00 96.38 81 VAL A CA 1
ATOM 657 C C . VAL A 1 81 ? 21.648 -0.338 -12.968 1.00 96.38 81 VAL A C 1
ATOM 659 O O . VAL A 1 81 ? 21.791 0.644 -12.231 1.00 96.38 81 VAL A O 1
ATOM 662 N N . SER A 1 82 ? 21.320 -0.195 -14.255 1.00 96.44 82 SER A N 1
ATOM 663 C CA . SER A 1 82 ? 20.978 1.108 -14.828 1.00 96.44 82 SER A CA 1
ATOM 664 C C . SER A 1 82 ? 19.663 1.647 -14.259 1.00 96.44 82 SER A C 1
ATOM 666 O O . SER A 1 82 ? 18.798 0.891 -13.815 1.00 96.44 82 SER A O 1
ATOM 668 N N . ASP A 1 83 ? 19.486 2.969 -14.322 1.00 95.62 83 ASP A N 1
ATOM 669 C CA . ASP A 1 83 ? 18.263 3.647 -13.869 1.00 95.62 83 ASP A CA 1
ATOM 670 C C . ASP A 1 83 ? 17.016 3.079 -14.589 1.00 95.62 83 ASP A C 1
ATOM 672 O O . ASP A 1 83 ? 15.968 2.865 -13.975 1.00 95.62 83 ASP A O 1
ATOM 676 N N . ASN A 1 84 ? 17.162 2.741 -15.877 1.00 94.81 84 ASN A N 1
ATOM 677 C CA . ASN A 1 84 ? 16.112 2.135 -16.699 1.00 94.81 84 ASN A CA 1
ATOM 678 C C . ASN A 1 84 ? 15.790 0.698 -16.277 1.00 94.81 84 ASN A C 1
ATOM 680 O O . ASN A 1 84 ? 14.619 0.328 -16.250 1.00 94.81 84 ASN A O 1
ATOM 684 N N . THR A 1 85 ? 16.805 -0.098 -15.937 1.00 96.88 85 THR A N 1
ATOM 685 C CA . THR A 1 85 ? 16.631 -1.496 -15.511 1.00 96.88 85 THR A CA 1
ATOM 686 C C . THR A 1 85 ? 15.918 -1.559 -14.169 1.00 96.88 85 THR A C 1
ATOM 688 O O . THR A 1 85 ? 14.915 -2.256 -14.045 1.00 96.88 85 THR A O 1
ATOM 691 N N . ILE A 1 86 ? 16.356 -0.754 -13.195 1.00 97.00 86 ILE A N 1
ATOM 692 C CA . ILE A 1 86 ? 15.709 -0.649 -11.878 1.00 97.00 86 ILE A CA 1
ATOM 693 C C . ILE A 1 86 ? 14.248 -0.209 -12.038 1.00 97.00 86 ILE A C 1
ATOM 695 O O . ILE A 1 86 ? 13.341 -0.839 -11.494 1.00 97.00 86 ILE A O 1
ATOM 699 N N . THR A 1 87 ? 14.005 0.837 -12.833 1.00 95.50 87 THR A N 1
ATOM 700 C CA . THR A 1 87 ? 12.646 1.327 -13.112 1.00 95.50 87 THR A CA 1
ATOM 701 C C . THR A 1 87 ? 11.793 0.263 -13.801 1.00 95.50 87 THR A C 1
ATOM 703 O O . THR A 1 87 ? 10.640 0.062 -13.430 1.00 95.50 87 THR A O 1
ATOM 706 N N . GLY A 1 88 ? 12.353 -0.458 -14.773 1.00 96.31 88 GLY A N 1
ATOM 707 C CA . GLY A 1 88 ? 11.662 -1.523 -15.491 1.00 96.31 88 GLY A CA 1
ATOM 708 C C . GLY A 1 88 ? 11.273 -2.699 -14.593 1.00 96.31 88 GLY A C 1
ATOM 709 O O . GLY A 1 88 ? 10.143 -3.170 -14.675 1.00 96.31 88 GLY A O 1
ATOM 710 N N . VAL A 1 89 ? 12.155 -3.134 -13.690 1.00 97.12 89 VAL A N 1
ATOM 711 C CA . VAL A 1 89 ? 11.859 -4.206 -12.720 1.00 97.12 89 VAL A CA 1
ATOM 712 C C . VAL A 1 89 ? 10.783 -3.762 -11.722 1.00 97.12 89 VAL A C 1
ATOM 714 O O . VAL A 1 89 ? 9.868 -4.533 -11.428 1.00 97.12 89 VAL A O 1
ATOM 717 N N . LEU A 1 90 ? 10.841 -2.510 -11.251 1.00 95.56 90 LEU A N 1
ATOM 718 C CA . LEU A 1 90 ? 9.818 -1.918 -10.383 1.00 95.56 90 LEU A CA 1
ATOM 719 C C . LEU A 1 90 ? 8.453 -1.852 -11.081 1.00 95.56 90 LEU A C 1
ATOM 721 O O . LEU A 1 90 ? 7.442 -2.273 -10.524 1.00 95.56 90 LEU A O 1
ATOM 725 N N . MET A 1 91 ? 8.417 -1.364 -12.319 1.00 95.12 91 MET A N 1
ATOM 726 C CA . MET A 1 91 ? 7.199 -1.310 -13.127 1.00 95.12 91 MET A CA 1
ATOM 727 C C . MET A 1 91 ? 6.651 -2.702 -13.449 1.00 95.12 91 MET A C 1
ATOM 729 O O . MET A 1 91 ? 5.436 -2.878 -13.444 1.00 95.12 91 MET A O 1
ATOM 733 N N . LEU A 1 92 ? 7.513 -3.697 -13.683 1.00 95.50 92 LEU A N 1
ATOM 734 C CA . LEU A 1 92 ? 7.081 -5.082 -13.873 1.00 95.50 92 LEU A CA 1
ATOM 735 C C . LEU A 1 92 ? 6.404 -5.627 -12.613 1.00 95.50 92 LEU A C 1
ATOM 737 O O . LEU A 1 92 ? 5.307 -6.167 -12.713 1.00 95.50 92 LEU A O 1
ATOM 741 N N . MET A 1 93 ? 6.993 -5.402 -11.433 1.00 94.88 93 MET A N 1
ATOM 742 C CA . MET A 1 93 ? 6.369 -5.769 -10.158 1.00 94.88 93 MET A CA 1
ATOM 743 C C . MET A 1 93 ? 4.979 -5.136 -10.012 1.00 94.88 93 MET A C 1
ATOM 745 O O . MET A 1 93 ? 4.022 -5.824 -9.672 1.00 94.88 93 MET A O 1
ATOM 749 N N . MET A 1 94 ? 4.848 -3.836 -10.294 1.00 92.50 94 MET A N 1
ATOM 750 C CA . MET A 1 94 ? 3.561 -3.136 -10.214 1.00 92.50 94 MET A CA 1
ATOM 751 C C . MET A 1 94 ? 2.536 -3.682 -11.220 1.00 92.50 94 MET A C 1
ATOM 753 O O . MET A 1 94 ? 1.379 -3.878 -10.862 1.00 92.50 94 MET A O 1
ATOM 757 N N . SER A 1 95 ? 2.952 -3.970 -12.456 1.00 92.62 95 SER A N 1
ATOM 758 C CA . SER A 1 95 ? 2.097 -4.570 -13.492 1.00 92.62 95 SER A CA 1
ATOM 759 C C . SER A 1 95 ? 1.598 -5.958 -13.082 1.00 92.62 95 SER A C 1
ATOM 761 O O . SER A 1 95 ? 0.412 -6.264 -13.220 1.00 92.62 95 SER A O 1
ATOM 763 N N . ASP A 1 96 ? 2.482 -6.795 -12.539 1.00 92.00 96 ASP A N 1
ATOM 764 C CA . ASP A 1 96 ? 2.113 -8.126 -12.060 1.00 92.00 96 ASP A CA 1
ATOM 765 C C . ASP A 1 96 ? 1.104 -8.032 -10.914 1.00 92.00 96 ASP A C 1
ATOM 767 O O . ASP A 1 96 ? 0.117 -8.765 -10.891 1.00 92.00 96 ASP A O 1
ATOM 771 N N . GLN A 1 97 ? 1.285 -7.077 -9.999 1.00 91.56 97 GLN A N 1
ATOM 772 C CA . GLN A 1 97 ? 0.354 -6.867 -8.892 1.00 91.56 97 GLN A CA 1
ATOM 773 C C . GLN A 1 97 ? -0.966 -6.208 -9.312 1.00 91.56 97 GLN A C 1
ATOM 775 O O . GLN A 1 97 ? -1.990 -6.447 -8.677 1.00 91.56 97 GLN A O 1
ATOM 780 N N . GLN A 1 98 ? -0.987 -5.437 -10.401 1.00 90.81 98 GLN A N 1
ATOM 781 C CA . GLN A 1 98 ? -2.220 -4.894 -10.971 1.00 90.81 98 GLN A CA 1
ATOM 782 C C . GLN A 1 98 ? -3.143 -6.017 -11.472 1.00 90.81 98 GLN A C 1
ATOM 784 O O . GLN A 1 98 ? -4.356 -5.987 -11.247 1.00 90.81 98 GLN A O 1
ATOM 789 N N . LEU A 1 99 ? -2.584 -7.021 -12.152 1.00 87.06 99 LEU A N 1
ATOM 790 C CA . LEU A 1 99 ? -3.350 -8.069 -12.835 1.00 87.06 99 LEU A CA 1
ATOM 791 C C . LEU A 1 99 ? -3.503 -9.362 -12.030 1.00 87.06 99 LEU A C 1
ATOM 793 O O . LEU A 1 99 ? -4.557 -9.996 -12.088 1.00 87.06 99 LEU A O 1
ATOM 797 N N . GLN A 1 100 ? -2.446 -9.779 -11.335 1.00 88.31 100 GLN A N 1
ATOM 798 C CA . GLN A 1 100 ? -2.364 -11.040 -10.595 1.00 88.31 100 GLN A CA 1
ATOM 799 C C . GLN A 1 100 ? -1.648 -10.855 -9.241 1.00 88.31 100 GLN A C 1
ATOM 801 O O . GLN A 1 100 ? -0.575 -11.428 -9.014 1.00 88.31 100 GLN A O 1
ATOM 806 N N . PRO A 1 101 ? -2.236 -10.075 -8.313 1.00 88.88 101 PRO A N 1
ATOM 807 C CA . PRO A 1 101 ? -1.653 -9.859 -7.003 1.00 88.88 101 PRO A CA 1
ATOM 808 C C . PRO A 1 101 ? -1.432 -11.186 -6.270 1.00 88.88 101 PRO A C 1
ATOM 810 O O . PRO A 1 101 ? -2.296 -12.064 -6.219 1.00 88.88 101 PRO A O 1
ATOM 813 N N . SER A 1 102 ? -0.224 -11.342 -5.740 1.00 89.69 102 SER A N 1
ATOM 814 C CA . SER A 1 102 ? 0.258 -12.549 -5.064 1.00 89.69 102 SER A CA 1
ATOM 815 C C . SER A 1 102 ? 1.536 -12.230 -4.298 1.00 89.69 102 SER A C 1
ATOM 817 O O . SER A 1 102 ? 2.229 -11.283 -4.660 1.00 89.69 102 SER A O 1
ATOM 819 N N . SER A 1 103 ? 1.921 -13.059 -3.324 1.00 86.25 103 SER A N 1
ATOM 820 C CA . SER A 1 103 ? 3.158 -12.895 -2.535 1.00 86.25 103 SER A CA 1
ATOM 821 C C . SER A 1 103 ? 4.461 -12.975 -3.351 1.00 86.25 103 SER A C 1
ATOM 823 O O . SER A 1 103 ? 5.537 -12.674 -2.838 1.00 86.25 103 SER A O 1
ATOM 825 N N . ARG A 1 104 ? 4.389 -13.321 -4.646 1.00 89.69 104 ARG A N 1
ATOM 826 C CA . ARG A 1 104 ? 5.549 -13.398 -5.550 1.00 89.69 104 ARG A CA 1
ATOM 827 C C . ARG A 1 104 ? 6.214 -12.045 -5.815 1.00 89.69 104 ARG A C 1
ATOM 829 O O . ARG A 1 104 ? 7.355 -12.029 -6.271 1.00 89.69 104 ARG A O 1
ATOM 836 N N . TRP A 1 105 ? 5.566 -10.924 -5.480 1.00 93.31 105 TRP A N 1
ATOM 837 C CA . TRP A 1 105 ? 6.190 -9.594 -5.543 1.00 93.31 105 TRP A CA 1
ATOM 838 C C . TRP A 1 105 ? 7.515 -9.528 -4.762 1.00 93.31 105 TRP A C 1
ATOM 840 O O . TRP A 1 105 ? 8.416 -8.793 -5.161 1.00 93.31 105 TRP A O 1
ATOM 850 N N . ARG A 1 106 ? 7.678 -10.348 -3.709 1.00 94.06 106 ARG A N 1
ATOM 851 C CA . ARG A 1 106 ? 8.915 -10.450 -2.916 1.00 94.06 106 ARG A CA 1
ATOM 852 C C . ARG A 1 106 ? 10.142 -10.823 -3.756 1.00 94.06 106 ARG A C 1
ATOM 854 O O . ARG A 1 106 ? 11.237 -10.371 -3.438 1.00 94.06 106 ARG A O 1
ATOM 861 N N . PHE A 1 107 ? 9.984 -11.577 -4.848 1.00 94.12 107 PHE A N 1
ATOM 862 C CA . PHE A 1 107 ? 11.101 -11.888 -5.750 1.00 94.12 107 PHE A CA 1
ATOM 863 C C . PHE A 1 107 ? 11.585 -10.646 -6.506 1.00 94.12 107 PHE A C 1
ATOM 865 O O . PHE A 1 107 ? 12.789 -10.413 -6.606 1.00 94.12 107 PHE A O 1
ATOM 872 N N . HIS A 1 108 ? 10.654 -9.812 -6.980 1.00 94.44 108 HIS A N 1
ATOM 873 C CA . HIS A 1 108 ? 10.996 -8.542 -7.620 1.00 94.44 108 HIS A CA 1
ATOM 874 C C . HIS A 1 108 ? 11.619 -7.573 -6.618 1.00 94.44 108 HIS A C 1
ATOM 876 O O . HIS A 1 108 ? 12.644 -6.969 -6.922 1.00 94.44 108 HIS A O 1
ATOM 882 N N . HIS A 1 109 ? 11.040 -7.457 -5.416 1.00 95.00 109 HIS A N 1
ATOM 883 C CA . HIS A 1 109 ? 11.587 -6.619 -4.344 1.00 95.00 109 HIS A CA 1
ATOM 884 C C . HIS A 1 109 ? 13.010 -7.047 -3.969 1.00 95.00 109 HIS A C 1
ATOM 886 O O . HIS A 1 109 ? 13.902 -6.207 -3.957 1.00 95.00 109 HIS A O 1
ATOM 892 N N . SER A 1 110 ? 13.263 -8.346 -3.785 1.00 95.25 110 SER A N 1
ATOM 893 C CA . SER A 1 110 ? 14.607 -8.863 -3.496 1.00 95.25 110 SER A CA 1
ATOM 894 C C . SER A 1 110 ? 15.620 -8.501 -4.590 1.00 95.25 110 SER A C 1
ATOM 896 O O . SER A 1 110 ? 16.700 -7.992 -4.281 1.00 95.25 110 SER A O 1
ATOM 898 N N . GLY A 1 111 ? 15.253 -8.671 -5.866 1.00 95.31 111 GLY A N 1
ATOM 899 C CA . GLY A 1 111 ? 16.088 -8.251 -6.994 1.00 95.31 111 GLY A CA 1
ATOM 900 C C . GLY A 1 111 ? 16.346 -6.740 -7.015 1.00 95.31 111 GLY A C 1
ATOM 901 O O . GLY A 1 111 ? 17.488 -6.312 -7.173 1.00 95.31 111 GLY A O 1
ATOM 902 N N . LEU A 1 112 ? 15.311 -5.925 -6.783 1.00 96.19 112 LEU A N 1
ATOM 903 C CA . LEU A 1 112 ? 15.437 -4.467 -6.680 1.00 96.19 112 LEU A CA 1
ATOM 904 C C . LEU A 1 112 ? 16.382 -4.060 -5.550 1.00 96.19 112 LEU A C 1
ATOM 906 O O . LEU A 1 112 ? 17.229 -3.193 -5.754 1.00 96.19 112 LEU A O 1
ATOM 910 N N . MET A 1 113 ? 16.281 -4.692 -4.379 1.00 95.50 113 MET A N 1
ATOM 911 C CA . MET A 1 113 ? 17.155 -4.387 -3.244 1.00 95.50 113 MET A CA 1
ATOM 912 C C . MET A 1 113 ? 18.612 -4.724 -3.550 1.00 95.50 113 MET A C 1
ATOM 914 O O . MET A 1 113 ? 19.500 -3.945 -3.206 1.00 95.50 113 MET A O 1
ATOM 918 N N . GLN A 1 114 ? 18.869 -5.819 -4.271 1.00 96.00 114 GLN A N 1
ATOM 919 C CA . GLN A 1 114 ? 20.215 -6.143 -4.736 1.00 96.00 114 GLN A CA 1
ATOM 920 C C . GLN A 1 114 ? 20.757 -5.075 -5.702 1.00 96.00 114 GLN A C 1
ATOM 922 O O . GLN A 1 114 ? 21.901 -4.641 -5.559 1.00 96.00 114 GLN A O 1
ATOM 927 N N . MET A 1 115 ? 19.939 -4.600 -6.648 1.00 96.69 115 MET A N 1
ATOM 928 C CA . MET A 1 115 ? 20.331 -3.524 -7.571 1.00 96.69 115 MET A CA 1
ATOM 929 C C . MET A 1 115 ? 20.599 -2.202 -6.837 1.00 96.69 115 MET A C 1
ATOM 931 O O . MET A 1 115 ? 21.583 -1.519 -7.124 1.00 96.69 115 MET A O 1
ATOM 935 N N . VAL A 1 116 ? 19.758 -1.851 -5.858 1.00 95.12 116 VAL A N 1
ATOM 936 C CA . VAL A 1 116 ? 19.943 -0.666 -5.005 1.00 95.12 116 VAL A CA 1
ATOM 937 C C . VAL A 1 116 ? 21.245 -0.772 -4.211 1.00 95.12 116 VAL A C 1
ATOM 939 O O . VAL A 1 116 ? 22.011 0.192 -4.149 1.00 95.12 116 VAL A O 1
ATOM 942 N N . GLN A 1 117 ? 21.541 -1.949 -3.659 1.00 94.62 117 GLN A N 1
ATOM 943 C CA . GLN A 1 117 ? 22.773 -2.190 -2.915 1.00 94.62 117 GLN A CA 1
ATOM 944 C C . GLN A 1 117 ? 24.016 -2.033 -3.801 1.00 94.62 117 GLN A C 1
ATOM 946 O O . GLN A 1 117 ? 24.958 -1.346 -3.409 1.00 94.62 117 GLN A O 1
ATOM 951 N N . LEU A 1 118 ? 24.006 -2.589 -5.017 1.00 95.88 118 LEU A N 1
ATOM 952 C CA . LEU A 1 118 ? 25.097 -2.442 -5.993 1.00 95.88 118 LEU A CA 1
ATOM 953 C C . LEU A 1 118 ? 25.335 -0.980 -6.407 1.00 95.88 118 LEU A C 1
ATOM 955 O O . LEU A 1 118 ? 26.448 -0.596 -6.761 1.00 95.88 118 LEU A O 1
ATOM 959 N N . ARG A 1 119 ? 24.308 -0.131 -6.314 1.00 94.81 119 ARG A N 1
ATOM 960 C CA . ARG A 1 119 ? 24.406 1.313 -6.573 1.00 94.81 119 ARG A CA 1
ATOM 961 C C . ARG A 1 119 ? 24.895 2.124 -5.368 1.00 94.81 119 ARG A C 1
ATOM 963 O O . ARG A 1 119 ? 25.150 3.323 -5.517 1.00 94.81 119 ARG A O 1
ATOM 970 N N . GLY A 1 120 ? 25.120 1.476 -4.225 1.00 92.62 120 GLY A N 1
ATOM 971 C CA . GLY A 1 120 ? 25.607 2.084 -2.986 1.00 92.62 120 GLY A CA 1
ATOM 972 C C . GLY A 1 120 ? 24.501 2.534 -2.030 1.00 92.62 120 GLY A C 1
ATOM 973 O O . GLY A 1 120 ? 24.762 3.369 -1.171 1.00 92.62 120 GLY A O 1
ATOM 974 N N . GLY A 1 121 ? 23.287 1.994 -2.173 1.00 91.81 121 GLY A N 1
ATOM 975 C CA . GLY A 1 121 ? 22.168 2.245 -1.266 1.00 91.81 121 GLY A CA 1
ATOM 976 C C . GLY A 1 121 ? 21.216 3.353 -1.720 1.00 91.81 121 GLY A C 1
ATOM 977 O O . GLY A 1 121 ? 21.507 4.145 -2.617 1.00 91.81 121 GLY A O 1
ATOM 978 N N . ILE A 1 122 ? 20.047 3.391 -1.079 1.00 90.44 122 ILE A N 1
ATOM 979 C CA . ILE A 1 122 ? 18.929 4.287 -1.408 1.00 90.44 122 ILE A CA 1
ATOM 980 C C . ILE A 1 122 ? 19.310 5.773 -1.335 1.00 90.44 122 ILE A C 1
ATOM 982 O O . ILE A 1 122 ? 19.007 6.515 -2.266 1.00 90.44 122 ILE A O 1
ATOM 986 N N . GLU A 1 123 ? 20.003 6.201 -0.279 1.00 90.69 123 GLU A N 1
ATOM 987 C CA . GLU A 1 123 ? 20.368 7.609 -0.073 1.00 90.69 123 GLU A CA 1
ATOM 988 C C . GLU A 1 123 ? 21.308 8.127 -1.170 1.00 90.69 123 GLU A C 1
ATOM 990 O O . GLU A 1 123 ? 21.111 9.212 -1.717 1.00 90.69 123 GLU A O 1
ATOM 995 N N . LYS A 1 124 ? 22.290 7.313 -1.574 1.00 92.81 124 LYS A N 1
ATOM 996 C CA . LYS A 1 124 ? 23.191 7.666 -2.673 1.00 92.81 124 LYS A CA 1
ATOM 997 C C . LYS A 1 124 ? 22.433 7.822 -3.991 1.00 92.81 124 LYS A C 1
ATOM 999 O O . LYS A 1 124 ? 22.644 8.797 -4.703 1.00 92.81 124 LYS A O 1
ATOM 1004 N N . ILE A 1 125 ? 21.520 6.898 -4.311 1.00 93.81 125 ILE A N 1
ATOM 1005 C CA . ILE A 1 125 ? 20.695 7.018 -5.525 1.00 93.81 125 ILE A CA 1
ATOM 1006 C C . ILE A 1 125 ? 19.821 8.273 -5.449 1.00 93.81 125 ILE A C 1
ATOM 1008 O O . ILE A 1 125 ? 19.721 8.988 -6.441 1.00 93.81 125 ILE A O 1
ATOM 1012 N N . TRP A 1 126 ? 19.219 8.561 -4.294 1.00 91.50 126 TRP A N 1
ATOM 1013 C CA . TRP A 1 126 ? 18.396 9.752 -4.096 1.00 91.50 126 TRP A CA 1
ATOM 1014 C C . TRP A 1 126 ? 19.164 11.046 -4.387 1.00 91.50 126 TRP A C 1
ATOM 1016 O O . TRP A 1 126 ? 18.672 11.895 -5.130 1.00 91.50 126 TRP A O 1
ATOM 1026 N N . ASN A 1 127 ? 20.376 11.177 -3.848 1.00 91.25 127 ASN A N 1
ATOM 1027 C CA . ASN A 1 127 ? 21.200 12.373 -4.023 1.00 91.25 127 ASN A CA 1
ATOM 1028 C C . ASN A 1 127 ? 21.758 12.491 -5.451 1.00 91.25 127 ASN A C 1
ATOM 1030 O O . ASN A 1 127 ? 21.722 13.568 -6.044 1.00 91.25 127 ASN A O 1
ATOM 1034 N N . ASP A 1 128 ? 22.220 11.380 -6.031 1.00 94.94 128 ASP A N 1
ATOM 1035 C CA . ASP A 1 128 ? 22.866 11.380 -7.347 1.00 94.94 128 ASP A CA 1
ATOM 1036 C C . ASP A 1 128 ? 21.860 11.452 -8.510 1.00 94.94 128 ASP A C 1
ATOM 1038 O O . ASP A 1 128 ? 22.226 11.833 -9.626 1.00 94.94 128 ASP A O 1
ATOM 1042 N N . ARG A 1 129 ? 20.607 11.012 -8.304 1.00 93.50 129 ARG A N 1
ATOM 1043 C CA . ARG A 1 129 ? 19.625 10.759 -9.377 1.00 93.50 129 ARG A CA 1
ATOM 1044 C C . ARG A 1 129 ? 18.235 11.333 -9.056 1.00 93.50 129 ARG A C 1
ATOM 1046 O O . ARG A 1 129 ? 17.305 10.563 -8.810 1.00 93.50 129 ARG A O 1
ATOM 1053 N N . PRO A 1 130 ? 18.031 12.660 -9.158 1.00 89.44 130 PRO A N 1
ATOM 1054 C CA . PRO A 1 130 ? 16.731 13.285 -8.890 1.00 89.44 130 PRO A CA 1
ATOM 1055 C C . PRO A 1 130 ? 15.554 12.710 -9.696 1.00 89.44 130 PRO A C 1
ATOM 1057 O O . PRO A 1 130 ? 14.441 12.594 -9.190 1.00 89.44 130 PRO A O 1
ATOM 1060 N N . HIS A 1 131 ? 15.781 12.265 -10.938 1.00 86.44 131 HIS A N 1
ATOM 1061 C CA . HIS A 1 131 ? 14.733 11.637 -11.758 1.00 86.44 131 HIS A CA 1
ATOM 1062 C C . HIS A 1 131 ? 14.251 10.282 -11.220 1.00 86.44 131 HIS A C 1
ATOM 1064 O O . HIS A 1 131 ? 13.181 9.825 -11.613 1.00 86.44 131 HIS A O 1
ATOM 1070 N N . MET A 1 132 ? 15.006 9.643 -10.321 1.00 90.00 132 MET A N 1
ATOM 1071 C CA . MET A 1 132 ? 14.640 8.371 -9.691 1.00 90.00 132 MET A CA 1
ATOM 1072 C C . MET A 1 132 ? 13.817 8.546 -8.409 1.00 90.00 132 MET A C 1
ATOM 1074 O O . MET A 1 132 ? 13.344 7.544 -7.873 1.00 90.00 132 MET A O 1
ATOM 1078 N N . HIS A 1 133 ? 13.604 9.775 -7.916 1.00 88.62 133 HIS A N 1
ATOM 1079 C CA . HIS A 1 133 ? 12.890 10.031 -6.653 1.00 88.62 133 HIS A CA 1
ATOM 1080 C C . HIS A 1 133 ? 11.520 9.351 -6.602 1.00 88.62 133 HIS A C 1
ATOM 1082 O O . HIS A 1 133 ? 11.205 8.685 -5.622 1.00 88.62 133 HIS A O 1
ATOM 1088 N N . SER A 1 134 ? 10.739 9.424 -7.683 1.00 85.50 134 SER A N 1
ATOM 1089 C CA . SER A 1 134 ? 9.428 8.761 -7.760 1.00 85.50 134 SER A CA 1
ATOM 1090 C C . SER A 1 134 ? 9.527 7.235 -7.623 1.00 85.50 134 SER A C 1
ATOM 1092 O O . SER A 1 134 ? 8.748 6.627 -6.887 1.00 85.50 134 SER A O 1
ATOM 1094 N N . GLY A 1 135 ? 10.515 6.613 -8.274 1.00 89.00 135 GLY A N 1
ATOM 1095 C CA . GLY A 1 135 ? 10.751 5.173 -8.169 1.00 89.00 135 GLY A CA 1
ATOM 1096 C C . GLY A 1 135 ? 11.190 4.765 -6.763 1.00 89.00 135 GLY A C 1
ATOM 1097 O O . GLY A 1 135 ? 10.675 3.792 -6.219 1.00 89.00 135 GLY A O 1
ATOM 1098 N N . ILE A 1 136 ? 12.080 5.545 -6.143 1.00 90.19 136 ILE A N 1
ATOM 1099 C CA . ILE A 1 136 ? 12.532 5.322 -4.764 1.00 90.19 136 ILE A CA 1
ATOM 1100 C C . ILE A 1 136 ? 11.359 5.420 -3.786 1.00 90.19 136 ILE A C 1
ATOM 1102 O O . ILE A 1 136 ? 11.157 4.508 -2.987 1.00 90.19 136 ILE A O 1
ATOM 1106 N N . LEU A 1 137 ? 10.555 6.483 -3.875 1.00 87.38 137 LEU A N 1
ATOM 1107 C CA . LEU A 1 137 ? 9.374 6.647 -3.026 1.00 87.38 137 LEU A CA 1
ATOM 1108 C C . LEU A 1 137 ? 8.394 5.491 -3.222 1.00 87.38 137 LEU A C 1
ATOM 1110 O O . LEU A 1 137 ? 7.903 4.948 -2.243 1.00 87.38 137 LEU A O 1
ATOM 1114 N N . THR A 1 138 ? 8.170 5.049 -4.460 1.00 88.56 138 THR A N 1
ATOM 1115 C CA . THR A 1 138 ? 7.305 3.893 -4.742 1.00 88.56 138 THR A CA 1
ATOM 1116 C C . THR A 1 138 ? 7.808 2.623 -4.045 1.00 88.56 138 THR A C 1
ATOM 1118 O O . THR A 1 138 ? 7.009 1.891 -3.465 1.00 88.56 138 THR A O 1
ATOM 1121 N N . MET A 1 139 ? 9.124 2.371 -4.037 1.00 90.94 139 MET A N 1
ATOM 1122 C CA . MET A 1 139 ? 9.698 1.230 -3.310 1.00 90.94 139 MET A CA 1
ATOM 1123 C C . MET A 1 139 ? 9.516 1.364 -1.793 1.00 90.94 139 MET A C 1
ATOM 1125 O O . MET A 1 139 ? 9.119 0.399 -1.145 1.00 90.94 139 MET A O 1
ATOM 1129 N N . VAL A 1 140 ? 9.760 2.555 -1.234 1.00 90.00 140 VAL A N 1
ATOM 1130 C CA . VAL A 1 140 ? 9.582 2.834 0.202 1.00 90.00 140 VAL A CA 1
ATOM 1131 C C . VAL A 1 140 ? 8.126 2.630 0.617 1.00 90.00 140 VAL A C 1
ATOM 1133 O O . VAL A 1 140 ? 7.857 1.912 1.573 1.00 90.00 140 VAL A O 1
ATOM 1136 N N . VAL A 1 141 ? 7.175 3.223 -0.108 1.00 88.38 141 VAL A N 1
ATOM 1137 C CA . VAL A 1 141 ? 5.737 3.093 0.173 1.00 88.38 141 VAL A CA 1
ATOM 1138 C C . VAL A 1 141 ? 5.300 1.636 0.052 1.00 88.38 141 VAL A C 1
ATOM 1140 O O . VAL A 1 141 ? 4.588 1.140 0.926 1.00 88.38 141 VAL A O 1
ATOM 1143 N N . GLY A 1 142 ? 5.775 0.938 -0.984 1.00 90.75 142 GLY A N 1
ATOM 1144 C CA . GLY A 1 142 ? 5.550 -0.493 -1.166 1.00 90.75 142 GLY A CA 1
ATOM 1145 C C . GLY A 1 142 ? 5.991 -1.305 0.049 1.00 90.75 142 GLY A C 1
ATOM 1146 O O . GLY A 1 142 ? 5.204 -2.091 0.567 1.00 90.75 142 GLY A O 1
ATOM 1147 N N . GLU A 1 143 ? 7.206 -1.075 0.548 1.00 92.81 143 GLU A N 1
ATOM 1148 C CA . GLU A 1 143 ? 7.731 -1.756 1.736 1.00 92.81 143 GLU A CA 1
ATOM 1149 C C . GLU A 1 143 ? 6.920 -1.434 3.000 1.00 92.81 143 GLU A C 1
ATOM 1151 O O . GLU A 1 143 ? 6.489 -2.347 3.707 1.00 92.81 143 GLU A O 1
ATOM 1156 N N . VAL A 1 144 ? 6.641 -0.150 3.255 1.00 91.81 144 VAL A N 1
ATOM 1157 C CA . VAL A 1 144 ? 5.892 0.300 4.440 1.00 91.81 144 VAL A CA 1
ATOM 1158 C C . VAL A 1 144 ? 4.510 -0.336 4.506 1.00 91.81 144 VAL A C 1
ATOM 1160 O O . VAL A 1 144 ? 4.136 -0.879 5.547 1.00 91.81 144 VAL A O 1
ATOM 1163 N N . PHE A 1 145 ? 3.742 -0.282 3.418 1.00 92.50 145 PHE A N 1
ATOM 1164 C CA . PHE A 1 145 ? 2.375 -0.792 3.428 1.00 92.50 145 PHE A CA 1
ATOM 1165 C C . PHE A 1 145 ? 2.308 -2.311 3.292 1.00 92.50 145 PHE A C 1
ATOM 1167 O O . PHE A 1 145 ? 1.453 -2.914 3.941 1.00 92.50 145 PHE A O 1
ATOM 1174 N N . ALA A 1 146 ? 3.240 -2.952 2.574 1.00 94.38 146 ALA A N 1
ATOM 1175 C CA . ALA A 1 146 ? 3.344 -4.412 2.577 1.00 94.38 146 ALA A CA 1
ATOM 1176 C C . ALA A 1 146 ? 3.557 -4.965 3.988 1.00 94.38 146 ALA A C 1
ATOM 1178 O O . ALA A 1 146 ? 2.940 -5.956 4.373 1.00 94.38 146 ALA A O 1
ATOM 1179 N N . ASN A 1 147 ? 4.387 -4.296 4.785 1.00 95.88 147 ASN A N 1
ATOM 1180 C CA . ASN A 1 147 ? 4.629 -4.651 6.177 1.00 95.88 147 ASN A CA 1
ATOM 1181 C C . ASN A 1 147 ? 3.369 -4.550 7.052 1.00 95.88 147 ASN A C 1
ATOM 1183 O O . ASN A 1 147 ? 3.144 -5.400 7.915 1.00 95.88 147 ASN A O 1
ATOM 1187 N N . THR A 1 148 ? 2.468 -3.596 6.793 1.00 96.94 148 THR A N 1
ATOM 1188 C CA . THR A 1 148 ? 1.185 -3.550 7.523 1.00 96.94 148 THR A CA 1
ATOM 1189 C C . THR A 1 148 ? 0.326 -4.793 7.286 1.00 96.94 148 THR A C 1
ATOM 1191 O O . THR A 1 148 ? -0.426 -5.199 8.168 1.00 96.94 148 THR A O 1
ATOM 1194 N N . THR A 1 149 ? 0.501 -5.443 6.135 1.00 96.75 149 THR A N 1
ATOM 1195 C CA . THR A 1 149 ? -0.234 -6.634 5.694 1.00 96.75 149 THR A CA 1
ATOM 1196 C C . THR A 1 149 ? 0.696 -7.831 5.482 1.00 96.75 149 THR A C 1
ATOM 1198 O O . THR A 1 149 ? 0.494 -8.632 4.575 1.00 96.75 149 THR A O 1
ATOM 1201 N N . SER A 1 150 ? 1.735 -7.937 6.310 1.00 95.81 150 SER A N 1
ATOM 1202 C CA . SER A 1 150 ? 2.605 -9.111 6.439 1.00 95.81 150 SER A CA 1
ATOM 1203 C C . SER A 1 150 ? 2.623 -9.561 7.905 1.00 95.81 150 SER A C 1
ATOM 1205 O O . SER A 1 150 ? 2.429 -8.708 8.786 1.00 95.81 150 SER A O 1
ATOM 1207 N N . PRO A 1 151 ? 2.900 -10.845 8.199 1.00 95.62 151 PRO A N 1
ATOM 1208 C CA . PRO A 1 151 ? 3.123 -11.302 9.565 1.00 95.62 151 PRO A CA 1
ATOM 1209 C C . PRO A 1 151 ? 4.242 -10.514 10.255 1.00 95.62 151 PRO A C 1
ATOM 1211 O O . PRO A 1 151 ? 5.197 -10.069 9.612 1.00 95.62 151 PRO A O 1
ATOM 1214 N N . SER A 1 152 ? 4.155 -10.357 11.575 1.00 94.94 152 SER A N 1
ATOM 1215 C CA . SER A 1 152 ? 5.168 -9.669 12.393 1.00 94.94 152 SER A CA 1
ATOM 1216 C C . SER A 1 152 ? 6.574 -10.270 12.258 1.00 94.94 152 SER A C 1
ATOM 1218 O O . SER A 1 152 ? 7.560 -9.540 12.294 1.00 94.94 152 SER A O 1
ATOM 1220 N N . HIS A 1 153 ? 6.676 -11.580 12.024 1.00 92.50 153 HIS A N 1
ATOM 1221 C CA . HIS A 1 153 ? 7.939 -12.306 11.846 1.00 92.50 153 HIS A CA 1
ATOM 1222 C C . HIS A 1 153 ? 8.470 -12.325 10.399 1.00 92.50 153 HIS A C 1
ATOM 1224 O O . HIS A 1 153 ? 9.561 -12.839 10.169 1.00 92.50 153 HIS A O 1
ATOM 1230 N N . ASP A 1 154 ? 7.730 -11.774 9.431 1.00 93.06 154 ASP A N 1
ATOM 1231 C CA . ASP A 1 154 ? 8.102 -11.725 8.004 1.00 93.06 154 ASP A CA 1
ATOM 1232 C C . ASP A 1 154 ? 8.007 -10.285 7.452 1.00 93.06 154 ASP A C 1
ATOM 1234 O O . ASP A 1 154 ? 7.476 -10.017 6.369 1.00 93.06 154 ASP A O 1
ATOM 1238 N N . GLN A 1 155 ? 8.495 -9.326 8.242 1.00 92.56 155 GLN A N 1
ATOM 1239 C CA . GLN A 1 155 ? 8.594 -7.911 7.874 1.00 92.56 155 GLN A CA 1
ATOM 1240 C C . GLN A 1 155 ? 9.856 -7.650 7.034 1.00 92.56 155 GLN A C 1
ATOM 1242 O O . GLN A 1 155 ? 10.934 -8.179 7.308 1.00 92.56 155 GLN A O 1
ATOM 1247 N N . LEU A 1 156 ? 9.739 -6.773 6.042 1.00 92.50 156 LEU A N 1
ATOM 1248 C CA . LEU A 1 156 ? 10.868 -6.165 5.340 1.00 92.50 156 LEU A CA 1
ATOM 1249 C C . LEU A 1 156 ? 11.448 -5.015 6.173 1.00 92.50 156 LEU A C 1
ATOM 1251 O O . LEU A 1 156 ? 10.714 -4.330 6.879 1.00 92.50 156 LEU A O 1
ATOM 1255 N N . VAL A 1 157 ? 12.757 -4.782 6.101 1.00 85.00 157 VAL A N 1
ATOM 1256 C CA . VAL A 1 157 ? 13.417 -3.726 6.899 1.00 85.00 157 VAL A CA 1
ATOM 1257 C C . VAL A 1 157 ? 14.509 -2.980 6.135 1.00 85.00 157 VAL A C 1
ATOM 1259 O O . VAL A 1 157 ? 15.193 -2.142 6.711 1.00 85.00 157 VAL A O 1
ATOM 1262 N N . GLN A 1 158 ? 14.731 -3.294 4.859 1.00 86.00 158 GLN A N 1
ATOM 1263 C CA . GLN A 1 158 ? 15.880 -2.807 4.098 1.00 86.00 158 GLN A CA 1
ATOM 1264 C C . GLN A 1 158 ? 15.791 -1.301 3.825 1.00 86.00 158 GLN A C 1
ATOM 1266 O O . GLN A 1 158 ? 16.772 -0.578 4.019 1.00 86.00 158 GLN A O 1
ATOM 1271 N N . LEU A 1 159 ? 14.625 -0.821 3.389 1.00 86.25 159 LEU A N 1
ATOM 1272 C CA . LEU A 1 159 ? 14.387 0.588 3.086 1.00 86.25 159 LEU A CA 1
ATOM 1273 C C . LEU A 1 159 ? 13.921 1.346 4.323 1.00 86.25 159 LEU A C 1
ATOM 1275 O O . LEU A 1 159 ? 14.346 2.480 4.533 1.00 86.25 159 LEU A O 1
ATOM 1279 N N . THR A 1 160 ? 13.106 0.714 5.168 1.00 83.81 160 THR A N 1
ATOM 1280 C CA . THR A 1 160 ? 12.542 1.331 6.378 1.00 83.81 160 THR A CA 1
ATOM 1281 C C . THR A 1 160 ? 13.383 1.086 7.627 1.00 83.81 160 THR A C 1
ATOM 1283 O O . THR A 1 160 ? 12.883 1.216 8.746 1.00 83.81 160 THR A O 1
ATOM 1286 N N . HIS A 1 161 ? 14.652 0.704 7.452 1.00 82.44 161 HIS A N 1
ATOM 1287 C CA . HIS A 1 161 ? 15.591 0.529 8.551 1.00 82.44 161 HIS A CA 1
ATOM 1288 C C . HIS A 1 161 ? 15.655 1.807 9.398 1.00 82.44 161 HIS A C 1
ATOM 1290 O O . HIS A 1 161 ? 15.683 2.899 8.824 1.00 82.44 161 HIS A O 1
ATOM 1296 N N . PRO A 1 162 ? 15.765 1.710 10.732 1.00 76.00 162 PRO A N 1
ATOM 1297 C CA . PRO A 1 162 ? 15.838 2.883 11.592 1.00 76.00 162 PRO A CA 1
ATOM 1298 C C . PRO A 1 162 ? 16.890 3.933 11.199 1.00 76.00 162 PRO A C 1
ATOM 1300 O O . PRO A 1 162 ? 16.591 5.123 11.163 1.00 76.00 162 PRO A O 1
ATOM 1303 N N . LYS A 1 163 ? 18.081 3.487 10.782 1.00 79.94 163 LYS A N 1
ATOM 1304 C CA . LYS A 1 163 ? 19.146 4.338 10.208 1.00 79.94 163 LYS A CA 1
ATOM 1305 C C . LYS A 1 163 ? 18.707 5.234 9.035 1.00 79.94 163 LYS A C 1
ATOM 1307 O O . LYS A 1 163 ? 19.323 6.260 8.790 1.00 79.94 163 LYS A O 1
ATOM 1312 N N . ASN A 1 164 ? 17.666 4.843 8.298 1.00 81.19 164 ASN A N 1
ATOM 1313 C CA . ASN A 1 164 ? 17.158 5.597 7.156 1.00 81.19 164 ASN A CA 1
ATOM 1314 C C . ASN A 1 164 ? 16.042 6.578 7.561 1.00 81.19 164 ASN A C 1
ATOM 1316 O O . ASN A 1 164 ? 15.588 7.329 6.708 1.00 81.19 164 ASN A O 1
ATOM 1320 N N . LEU A 1 165 ? 15.551 6.588 8.809 1.00 76.06 165 LEU A N 1
ATOM 1321 C CA . LEU A 1 165 ? 14.349 7.350 9.183 1.00 76.06 165 LEU A CA 1
ATOM 1322 C C . LEU A 1 165 ? 14.486 8.860 8.981 1.00 76.06 165 LEU A C 1
ATOM 1324 O O . LEU A 1 165 ? 13.525 9.489 8.541 1.00 76.06 165 LEU A O 1
ATOM 1328 N N . ASP A 1 166 ? 15.652 9.439 9.263 1.00 79.19 166 ASP A N 1
ATOM 1329 C CA . ASP A 1 166 ? 15.885 10.872 9.046 1.00 79.19 166 ASP A CA 1
ATOM 1330 C C . ASP A 1 166 ? 15.866 11.215 7.554 1.00 79.19 166 ASP A C 1
ATOM 1332 O O . ASP A 1 166 ? 15.188 12.160 7.137 1.00 79.19 166 ASP A O 1
ATOM 1336 N N . PHE A 1 167 ? 16.518 10.379 6.740 1.00 83.75 167 PHE A N 1
ATOM 1337 C CA . PHE A 1 167 ? 16.443 10.451 5.284 1.00 83.75 167 PHE A CA 1
ATOM 1338 C C . PHE A 1 167 ? 14.992 10.332 4.799 1.00 83.75 167 PHE A C 1
ATOM 1340 O O . PHE A 1 167 ? 14.526 11.183 4.046 1.00 83.75 167 PHE A O 1
ATOM 1347 N N . LEU A 1 168 ? 14.249 9.322 5.263 1.00 79.81 168 LEU A N 1
ATOM 1348 C CA . LEU A 1 168 ? 12.857 9.098 4.873 1.00 79.81 168 LEU A CA 1
ATOM 1349 C C . LEU A 1 168 ? 11.969 10.272 5.282 1.00 79.81 168 LEU A C 1
ATOM 1351 O O . LEU A 1 168 ? 11.093 10.658 4.517 1.00 79.81 168 LEU A O 1
ATOM 1355 N N . ARG A 1 169 ? 12.201 10.871 6.453 1.00 76.62 169 ARG A N 1
ATOM 1356 C CA . ARG A 1 169 ? 11.454 12.038 6.922 1.00 76.62 169 ARG A CA 1
ATOM 1357 C C . ARG A 1 169 ? 11.695 13.257 6.034 1.00 76.62 169 ARG A C 1
ATOM 1359 O O . ARG A 1 169 ? 10.725 13.933 5.697 1.00 76.62 169 ARG A O 1
ATOM 1366 N N . SER A 1 170 ? 12.945 13.533 5.656 1.00 77.69 170 SER A N 1
ATOM 1367 C CA . SER A 1 170 ? 13.264 14.629 4.727 1.00 77.69 170 SER A CA 1
ATOM 1368 C C . SER A 1 170 ? 12.709 14.343 3.333 1.00 77.69 170 SER A C 1
ATOM 1370 O O . SER A 1 170 ? 11.948 15.151 2.805 1.00 77.69 170 SER A O 1
ATOM 1372 N N . ALA A 1 171 ? 12.972 13.154 2.784 1.00 75.81 171 ALA A N 1
ATOM 1373 C CA . ALA A 1 171 ? 12.465 12.744 1.480 1.00 75.81 171 ALA A CA 1
ATOM 1374 C C . ALA A 1 171 ? 10.934 12.859 1.417 1.00 75.81 171 ALA A C 1
ATOM 1376 O O . ALA A 1 171 ? 10.396 13.450 0.482 1.00 75.81 171 ALA A O 1
ATOM 1377 N N . TRP A 1 172 ? 10.226 12.373 2.439 1.00 72.25 172 TRP A N 1
ATOM 1378 C CA . TRP A 1 172 ? 8.766 12.421 2.512 1.00 72.25 172 TRP A CA 1
ATOM 1379 C C . TRP A 1 172 ? 8.212 13.836 2.736 1.00 72.25 172 TRP A C 1
ATOM 1381 O O . TRP A 1 172 ? 7.168 14.175 2.184 1.00 72.25 172 TRP A O 1
ATOM 1391 N N . GLY A 1 173 ? 8.887 14.674 3.527 1.00 64.88 173 GLY A N 1
ATOM 1392 C CA . GLY A 1 173 ? 8.461 16.050 3.799 1.00 64.88 173 GLY A CA 1
ATOM 1393 C C . GLY A 1 173 ? 8.623 16.991 2.602 1.00 64.88 173 GLY A C 1
ATOM 1394 O O . GLY A 1 173 ? 7.722 17.781 2.324 1.00 64.88 173 GLY A O 1
ATOM 1395 N N . ASP A 1 174 ? 9.735 16.871 1.871 1.00 59.88 174 ASP A N 1
ATOM 1396 C CA . ASP A 1 174 ? 10.142 17.855 0.860 1.00 59.88 174 ASP A CA 1
ATOM 1397 C C . ASP A 1 174 ? 9.588 17.563 -0.549 1.00 59.88 174 ASP A C 1
ATOM 1399 O O . ASP A 1 174 ? 9.442 18.480 -1.358 1.00 59.88 174 ASP A O 1
ATOM 1403 N N . THR A 1 175 ? 9.251 16.305 -0.873 1.00 56.03 175 THR A N 1
ATOM 1404 C CA . THR A 1 175 ? 8.906 15.902 -2.259 1.00 56.03 175 THR A CA 1
ATOM 1405 C C . THR A 1 175 ? 7.465 15.436 -2.484 1.00 56.03 175 THR A C 1
ATOM 1407 O O . THR A 1 175 ? 7.025 15.340 -3.635 1.00 56.03 175 THR A O 1
ATOM 1410 N N . MET A 1 176 ? 6.680 15.191 -1.427 1.00 51.53 176 MET A N 1
ATOM 1411 C CA . MET A 1 176 ? 5.356 14.572 -1.583 1.00 51.53 176 MET A CA 1
ATOM 1412 C C . MET A 1 176 ? 4.296 15.509 -2.189 1.00 51.53 176 MET A C 1
ATOM 1414 O O . MET A 1 176 ? 3.317 15.033 -2.759 1.00 51.53 176 MET A O 1
ATOM 1418 N N . GLN A 1 177 ? 4.511 16.831 -2.171 1.00 49.84 177 GLN A N 1
ATOM 1419 C CA . GLN A 1 177 ? 3.564 17.789 -2.759 1.00 49.84 177 GLN A CA 1
ATOM 1420 C C . GLN A 1 177 ? 3.416 17.691 -4.290 1.00 49.84 177 GLN A C 1
ATOM 1422 O O . GLN A 1 177 ? 2.486 18.298 -4.819 1.00 49.84 177 GLN A O 1
ATOM 1427 N N . SER A 1 178 ? 4.258 16.928 -5.005 1.00 45.91 178 SER A N 1
ATOM 1428 C CA . SER A 1 178 ? 4.274 16.983 -6.477 1.00 45.91 178 SER A CA 1
ATOM 1429 C C . SER A 1 178 ? 4.084 15.667 -7.245 1.00 45.91 178 SER A C 1
ATOM 1431 O O . SER A 1 178 ? 3.817 15.764 -8.440 1.00 45.91 178 SER A O 1
ATOM 1433 N N . VAL A 1 179 ? 4.235 14.455 -6.669 1.00 46.94 179 VAL A N 1
ATOM 1434 C CA . VAL A 1 179 ? 4.440 13.258 -7.537 1.00 46.94 179 VAL A CA 1
ATOM 1435 C C . VAL A 1 179 ? 3.702 11.954 -7.169 1.00 46.94 179 VAL A C 1
ATOM 1437 O O . VAL A 1 179 ? 3.508 11.137 -8.066 1.00 46.94 179 VAL A O 1
ATOM 1440 N N . TYR A 1 180 ? 3.229 11.714 -5.936 1.00 51.75 180 TYR A N 1
ATOM 1441 C CA . TYR A 1 180 ? 2.637 10.402 -5.588 1.00 51.75 180 TYR A CA 1
ATOM 1442 C C . TYR A 1 180 ? 1.174 10.484 -5.121 1.00 51.75 180 TYR A C 1
ATOM 1444 O O . TYR A 1 180 ? 0.882 10.910 -4.008 1.00 51.75 180 TYR A O 1
ATOM 1452 N N . ILE A 1 181 ? 0.251 10.048 -5.987 1.00 50.97 181 ILE A N 1
ATOM 1453 C CA . ILE A 1 181 ? -1.213 10.102 -5.780 1.00 50.97 181 ILE A CA 1
ATOM 1454 C C . ILE A 1 181 ? -1.760 8.797 -5.150 1.00 50.97 181 ILE A C 1
ATOM 1456 O O . ILE A 1 181 ? -2.865 8.780 -4.608 1.00 50.97 181 ILE A O 1
ATOM 1460 N N . GLY A 1 182 ? -0.984 7.706 -5.165 1.00 52.53 182 GLY A N 1
ATOM 1461 C CA . GLY A 1 182 ? -1.436 6.359 -4.781 1.00 52.53 182 GLY A CA 1
ATOM 1462 C C . GLY A 1 182 ? -1.767 6.163 -3.295 1.00 52.53 182 GLY A C 1
ATOM 1463 O O . GLY A 1 182 ? -2.691 5.429 -2.957 1.00 52.53 182 GLY A O 1
ATOM 1464 N N . SER A 1 183 ? -1.088 6.886 -2.397 1.00 59.34 183 SER A N 1
ATOM 1465 C CA . SER A 1 183 ? -1.320 6.816 -0.947 1.00 59.34 183 SER A CA 1
ATOM 1466 C C . SER A 1 183 ? -1.006 8.153 -0.272 1.00 59.34 183 SER A C 1
ATOM 1468 O O . SER A 1 183 ? 0.118 8.396 0.174 1.00 59.34 183 SER A O 1
ATOM 1470 N N . ILE A 1 184 ? -2.010 9.028 -0.181 1.00 69.19 184 ILE A N 1
ATOM 1471 C CA . ILE A 1 184 ? -1.918 10.316 0.520 1.00 69.19 184 ILE A CA 1
ATOM 1472 C C . ILE A 1 184 ? -2.055 10.086 2.031 1.00 69.19 184 ILE A C 1
ATOM 1474 O O . ILE A 1 184 ? -3.064 10.422 2.644 1.00 69.19 184 ILE A O 1
ATOM 1478 N N . CYS A 1 185 ? -1.036 9.474 2.633 1.00 83.19 185 CYS A N 1
ATOM 1479 C CA . CYS A 1 185 ? -0.944 9.343 4.082 1.00 83.19 185 CYS A CA 1
ATOM 1480 C C . CYS A 1 185 ? -0.278 10.601 4.665 1.00 83.19 185 CYS A C 1
ATOM 1482 O O . CYS A 1 185 ? 0.812 10.966 4.208 1.00 83.19 185 CYS A O 1
ATOM 1484 N N . PRO A 1 186 ? -0.882 11.275 5.666 1.00 87.62 186 PRO A N 1
ATOM 1485 C CA . PRO A 1 186 ? -0.247 12.402 6.342 1.00 87.62 186 PRO A CA 1
ATOM 1486 C C . PRO A 1 186 ? 1.176 12.046 6.816 1.00 87.62 186 PRO A C 1
ATOM 1488 O O . PRO A 1 186 ? 1.343 11.008 7.457 1.00 87.62 186 PRO A O 1
ATOM 1491 N N . PRO A 1 187 ? 2.203 12.884 6.563 1.00 84.50 187 PRO A N 1
ATOM 1492 C CA . PRO A 1 187 ? 3.607 12.568 6.863 1.00 84.50 187 PRO A CA 1
ATOM 1493 C C . PRO A 1 187 ? 3.893 12.052 8.277 1.00 84.50 187 PRO A C 1
ATOM 1495 O O . PRO A 1 187 ? 4.675 11.114 8.462 1.00 84.50 187 PRO A O 1
ATOM 1498 N N . SER A 1 188 ? 3.246 12.643 9.285 1.00 86.31 188 SER A N 1
ATOM 1499 C CA . SER A 1 188 ? 3.382 12.202 10.674 1.00 86.31 188 SER A CA 1
ATOM 1500 C C . SER A 1 188 ? 2.828 10.793 10.869 1.00 86.31 188 SER A C 1
ATOM 1502 O O . SER A 1 188 ? 3.512 9.949 11.433 1.00 86.31 188 SER A O 1
ATOM 1504 N N . LEU A 1 189 ? 1.643 10.510 10.325 1.00 91.31 189 LEU A N 1
ATOM 1505 C CA . LEU A 1 189 ? 1.015 9.193 10.407 1.00 91.31 189 LEU A CA 1
ATOM 1506 C C . LEU A 1 189 ? 1.784 8.140 9.601 1.00 91.31 189 LEU A C 1
ATOM 1508 O O . LEU A 1 189 ? 1.911 7.009 10.051 1.00 91.31 189 LEU A O 1
ATOM 1512 N N . PHE A 1 190 ? 2.355 8.502 8.450 1.00 89.06 190 PHE A N 1
ATOM 1513 C CA . PHE A 1 190 ? 3.220 7.604 7.680 1.00 89.06 190 PHE A CA 1
ATOM 1514 C C . PHE A 1 190 ? 4.458 7.185 8.486 1.00 89.06 190 PHE A C 1
ATOM 1516 O O . PHE A 1 190 ? 4.800 6.005 8.551 1.00 89.06 190 PHE A O 1
ATOM 1523 N N . SER A 1 191 ? 5.07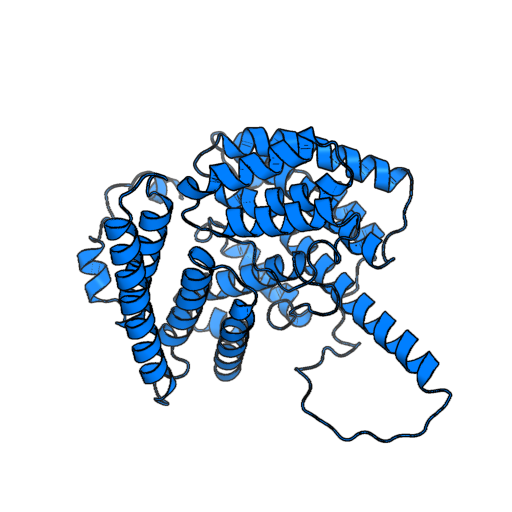7 8.143 9.183 1.00 86.44 191 SER A N 1
ATOM 1524 C CA . SER A 1 191 ? 6.177 7.860 10.115 1.00 86.44 191 SER A CA 1
ATOM 1525 C C . SER A 1 191 ? 5.735 6.939 11.257 1.00 86.44 191 SER A C 1
ATOM 1527 O O . SER A 1 191 ? 6.511 6.107 11.724 1.00 86.44 191 SER A O 1
ATOM 1529 N N . ASP A 1 192 ? 4.483 7.058 11.697 1.00 90.62 192 ASP A N 1
ATOM 1530 C CA . ASP A 1 192 ? 3.918 6.220 12.754 1.00 90.62 192 ASP A CA 1
ATOM 1531 C C . ASP A 1 192 ? 3.691 4.790 12.271 1.00 90.62 192 ASP A C 1
ATOM 1533 O O . ASP A 1 192 ? 4.047 3.859 12.987 1.00 90.62 192 ASP A O 1
ATOM 1537 N N . VAL A 1 193 ? 3.224 4.599 11.033 1.00 93.50 193 VAL A N 1
ATOM 1538 C CA . VAL A 1 193 ? 3.119 3.273 10.401 1.00 93.50 193 VAL A CA 1
ATOM 1539 C C . VAL A 1 193 ? 4.478 2.572 10.359 1.00 93.50 193 VAL A C 1
ATOM 1541 O O . VAL A 1 193 ? 4.564 1.401 10.728 1.00 93.50 193 VAL A O 1
ATOM 1544 N N . ILE A 1 194 ? 5.551 3.283 9.989 1.00 90.69 194 ILE A N 1
ATOM 1545 C CA . ILE A 1 194 ? 6.913 2.721 10.000 1.00 90.69 194 ILE A CA 1
ATOM 1546 C C . ILE A 1 194 ? 7.303 2.252 11.408 1.00 90.69 194 ILE A C 1
ATOM 1548 O O . ILE A 1 194 ? 7.835 1.154 11.571 1.00 90.69 194 ILE A O 1
ATOM 1552 N N . ARG A 1 195 ? 7.011 3.053 12.439 1.00 90.50 195 ARG A N 1
ATOM 1553 C CA . ARG A 1 195 ? 7.316 2.690 13.832 1.00 90.50 195 ARG A CA 1
ATOM 1554 C C . ARG A 1 195 ? 6.498 1.492 14.312 1.00 90.50 195 ARG A C 1
ATOM 1556 O O . ARG A 1 195 ? 7.063 0.629 14.975 1.00 90.50 195 ARG A O 1
ATOM 1563 N N . ILE A 1 196 ? 5.215 1.399 13.945 1.00 94.31 196 ILE A N 1
ATOM 1564 C CA . ILE A 1 196 ? 4.377 0.227 14.252 1.00 94.31 196 ILE A CA 1
ATOM 1565 C C . ILE A 1 196 ? 4.978 -1.028 13.603 1.00 94.31 196 ILE A C 1
ATOM 1567 O O . ILE A 1 196 ? 5.171 -2.028 14.288 1.00 94.31 196 ILE A O 1
ATOM 1571 N N . ASN A 1 197 ? 5.330 -0.971 12.311 1.00 94.50 197 ASN A N 1
ATOM 1572 C CA . ASN A 1 197 ? 5.976 -2.084 11.600 1.00 94.50 197 ASN A CA 1
ATOM 1573 C C . ASN A 1 197 ? 7.253 -2.542 12.316 1.00 94.50 197 ASN A C 1
ATOM 1575 O O . ASN A 1 197 ? 7.468 -3.736 12.518 1.00 94.50 197 ASN A O 1
ATOM 1579 N N . HIS A 1 198 ? 8.080 -1.588 12.749 1.00 90.19 198 HIS A N 1
ATOM 1580 C CA . HIS A 1 198 ? 9.313 -1.900 13.451 1.00 90.19 198 HIS A CA 1
ATOM 1581 C C . HIS A 1 198 ? 9.057 -2.565 14.813 1.00 90.19 198 HIS A C 1
ATOM 1583 O O . HIS A 1 198 ? 9.659 -3.596 15.099 1.00 90.19 198 HIS A O 1
ATOM 1589 N N . LEU A 1 199 ? 8.126 -2.046 15.624 1.00 90.69 199 LEU A N 1
ATOM 1590 C CA . LEU A 1 199 ? 7.739 -2.682 16.891 1.00 90.69 199 LEU A CA 1
ATOM 1591 C C . LEU A 1 199 ? 7.237 -4.118 16.680 1.00 90.69 199 LEU A C 1
ATOM 1593 O O . LEU A 1 199 ? 7.613 -5.014 17.434 1.00 90.69 199 LEU A O 1
ATOM 1597 N N . ARG A 1 200 ? 6.445 -4.356 15.624 1.00 93.62 200 ARG A N 1
ATOM 1598 C CA . ARG A 1 200 ? 5.999 -5.707 15.250 1.00 93.62 200 ARG A CA 1
ATOM 1599 C C . ARG A 1 200 ? 7.177 -6.625 14.917 1.00 93.62 200 ARG A C 1
ATOM 1601 O O . ARG A 1 200 ? 7.219 -7.749 15.411 1.00 93.62 200 ARG A O 1
ATOM 1608 N N . ALA A 1 201 ? 8.142 -6.140 14.135 1.00 90.75 201 ALA A N 1
ATOM 1609 C CA . ALA A 1 201 ? 9.336 -6.900 13.766 1.00 90.75 201 ALA A CA 1
ATOM 1610 C C . ALA A 1 201 ? 10.226 -7.247 14.976 1.00 90.75 201 ALA A C 1
ATOM 1612 O O . ALA A 1 201 ? 10.738 -8.363 15.064 1.00 90.75 201 ALA A O 1
ATOM 1613 N N . LEU A 1 202 ? 10.404 -6.311 15.917 1.00 87.12 202 LEU A N 1
ATOM 1614 C CA . LEU A 1 202 ? 11.180 -6.539 17.141 1.00 87.12 202 LEU A CA 1
ATOM 1615 C C . LEU A 1 202 ? 10.532 -7.579 18.049 1.00 87.12 202 LEU A C 1
ATOM 1617 O O . LEU A 1 202 ? 11.194 -8.530 18.451 1.00 87.12 202 LEU A O 1
ATOM 1621 N N . ALA A 1 203 ? 9.233 -7.441 18.325 1.00 88.50 203 ALA A N 1
ATOM 1622 C CA . ALA A 1 203 ? 8.529 -8.376 19.197 1.00 88.50 203 ALA A CA 1
ATOM 1623 C C . ALA A 1 203 ? 8.603 -9.812 18.669 1.00 88.50 203 ALA A C 1
ATOM 1625 O O . ALA A 1 203 ? 8.845 -10.744 19.433 1.00 88.50 203 ALA A O 1
ATOM 1626 N N . ALA A 1 204 ? 8.464 -10.003 17.355 1.00 87.00 204 ALA A N 1
ATOM 1627 C CA . ALA A 1 204 ? 8.606 -11.319 16.743 1.00 87.00 204 ALA A CA 1
ATOM 1628 C C . ALA A 1 204 ? 10.009 -11.927 16.945 1.00 87.00 204 ALA A C 1
ATOM 1630 O O . ALA A 1 204 ? 10.136 -13.139 17.139 1.00 87.00 204 ALA A O 1
ATOM 1631 N N . ARG A 1 205 ? 11.063 -11.099 16.946 1.00 78.81 205 ARG A N 1
ATOM 1632 C CA . ARG A 1 205 ? 12.437 -11.533 17.241 1.00 78.81 205 ARG A CA 1
ATOM 1633 C C . ARG A 1 205 ? 12.612 -11.903 18.710 1.00 78.81 205 ARG A C 1
ATOM 1635 O O . ARG A 1 205 ? 13.117 -12.987 18.989 1.00 78.81 205 ARG A O 1
ATOM 1642 N N . ASP A 1 206 ? 12.151 -11.066 19.633 1.00 68.19 206 ASP A N 1
ATOM 1643 C CA . ASP A 1 206 ? 12.276 -11.316 21.076 1.00 68.19 206 ASP A CA 1
ATOM 1644 C C . ASP A 1 206 ? 11.509 -12.571 21.513 1.00 68.19 206 ASP A C 1
ATOM 1646 O O . ASP A 1 206 ? 12.003 -13.363 22.323 1.00 68.19 206 ASP A O 1
ATOM 1650 N N . ILE A 1 207 ? 10.341 -12.820 20.911 1.00 58.97 207 ILE A N 1
ATOM 1651 C CA . ILE A 1 207 ? 9.582 -14.065 21.088 1.00 58.97 207 ILE A CA 1
ATOM 1652 C C . ILE A 1 207 ? 10.391 -15.261 20.562 1.00 58.97 207 ILE A C 1
ATOM 1654 O O . ILE A 1 207 ? 10.448 -16.306 21.218 1.00 58.97 207 ILE A O 1
ATOM 1658 N N . SER A 1 208 ? 11.064 -15.125 19.414 1.00 58.97 208 SER A N 1
ATOM 1659 C CA . SER A 1 208 ? 11.931 -16.176 18.867 1.00 58.97 208 SER A CA 1
ATOM 1660 C C . SER A 1 208 ? 13.143 -16.463 19.764 1.00 58.97 208 SER A C 1
ATOM 1662 O O . SER A 1 208 ? 13.507 -17.626 19.927 1.00 58.97 208 SER A O 1
ATOM 1664 N N . TYR A 1 209 ? 13.760 -15.449 20.376 1.00 51.25 209 TYR A N 1
ATOM 1665 C CA . TYR A 1 209 ? 14.889 -15.635 21.298 1.00 51.25 209 TYR A CA 1
ATOM 1666 C C . TYR A 1 209 ? 14.457 -16.199 22.659 1.00 51.25 209 TYR A C 1
ATOM 1668 O O . TYR A 1 209 ? 15.141 -17.059 23.217 1.00 51.25 209 TYR A O 1
ATOM 1676 N N . SER A 1 210 ? 13.299 -15.788 23.177 1.00 51.56 210 SER A N 1
ATOM 1677 C CA . SER A 1 210 ? 12.728 -16.315 24.429 1.00 51.56 210 SER A CA 1
ATOM 1678 C C . SER A 1 210 ? 12.271 -17.772 24.285 1.00 51.56 210 SER A C 1
ATOM 1680 O O . SER A 1 210 ? 12.497 -18.601 25.165 1.00 51.56 210 SER A O 1
ATOM 1682 N N . SER A 1 211 ? 11.687 -18.127 23.137 1.00 48.12 211 SER A N 1
ATOM 1683 C CA . SER A 1 211 ? 11.325 -19.517 22.839 1.00 48.12 211 SER A CA 1
ATOM 1684 C C . SER A 1 211 ? 12.566 -20.374 22.576 1.00 48.12 211 SER A C 1
ATOM 1686 O O . SER A 1 211 ? 12.695 -21.438 23.179 1.00 48.12 211 SER A O 1
ATOM 1688 N N . ALA A 1 212 ? 13.541 -19.906 21.790 1.00 47.00 212 ALA A N 1
ATOM 1689 C CA . ALA A 1 212 ? 14.792 -20.632 21.560 1.00 47.00 212 ALA A CA 1
ATOM 1690 C C . ALA A 1 212 ? 15.615 -20.834 22.846 1.00 47.00 212 ALA A C 1
ATOM 1692 O O . ALA A 1 212 ? 16.146 -21.922 23.057 1.00 47.00 212 ALA A O 1
ATOM 1693 N N . SER A 1 213 ? 15.682 -19.843 23.742 1.00 40.91 213 SER A N 1
ATOM 1694 C CA . SER A 1 213 ? 16.371 -19.991 25.035 1.00 40.91 213 SER A CA 1
ATOM 1695 C C . SER A 1 213 ? 15.692 -21.006 25.962 1.00 40.91 213 SER A C 1
ATOM 1697 O O . SER A 1 213 ? 16.389 -21.705 26.698 1.00 40.91 213 SER A O 1
ATOM 1699 N N . SER A 1 214 ? 14.369 -21.187 25.863 1.00 41.00 214 SER A N 1
ATOM 1700 C CA . SER A 1 214 ? 13.659 -22.254 26.585 1.00 41.00 214 SER A CA 1
ATOM 1701 C C . SER A 1 214 ? 13.945 -23.668 26.042 1.00 41.00 214 SER A C 1
ATOM 1703 O O . SER A 1 214 ? 13.928 -24.627 26.811 1.00 41.00 214 SER A O 1
ATOM 1705 N N . PHE A 1 215 ? 14.299 -23.806 24.756 1.00 40.91 215 PHE A N 1
ATOM 1706 C CA . PHE A 1 215 ? 14.706 -25.082 24.140 1.00 40.91 215 PHE A CA 1
ATOM 1707 C C . PHE A 1 215 ? 16.219 -25.361 24.232 1.00 40.91 215 PHE A C 1
ATOM 1709 O O . PHE A 1 215 ? 16.640 -26.517 24.256 1.00 40.91 215 PHE A O 1
ATOM 1716 N N . LEU A 1 216 ? 17.056 -24.324 24.326 1.00 41.94 216 LEU A N 1
ATOM 1717 C CA . LEU A 1 216 ? 18.520 -24.445 24.399 1.00 41.94 216 LEU A CA 1
ATOM 1718 C C . LEU A 1 216 ? 19.049 -24.803 25.799 1.00 41.94 216 LEU A C 1
ATOM 1720 O O . LEU A 1 216 ? 20.247 -25.025 25.964 1.00 41.94 216 LEU A O 1
ATOM 1724 N N . SER A 1 217 ? 18.167 -24.976 26.788 1.00 38.06 217 SER A N 1
ATOM 1725 C CA . SER A 1 217 ? 18.504 -25.582 28.083 1.00 38.06 217 SER A CA 1
ATOM 1726 C C . SER A 1 217 ? 18.877 -27.076 27.987 1.00 38.06 217 SER A C 1
ATOM 1728 O O . SER A 1 217 ? 19.260 -27.658 29.004 1.00 38.06 217 SER A O 1
ATOM 1730 N N . SER A 1 218 ? 18.749 -27.730 26.823 1.00 38.50 218 SER A N 1
ATOM 1731 C CA . SER A 1 218 ? 18.852 -29.199 26.733 1.00 38.50 218 SER A CA 1
ATOM 1732 C C . SER A 1 218 ? 19.789 -29.760 25.664 1.00 38.50 218 SER A C 1
ATOM 1734 O O . SER A 1 218 ? 19.952 -30.977 25.612 1.00 38.50 218 SER A O 1
ATOM 1736 N N . SER A 1 219 ? 20.438 -28.954 24.822 1.00 34.44 219 SER A N 1
ATOM 1737 C CA . SER A 1 219 ? 21.308 -29.529 23.785 1.00 34.44 219 SER A CA 1
ATOM 1738 C C . SER A 1 219 ? 22.365 -28.560 23.268 1.00 34.44 219 SER A C 1
ATOM 1740 O O . SER A 1 219 ? 22.058 -27.595 22.572 1.00 34.44 219 SER A O 1
ATOM 1742 N N . GLN A 1 220 ? 23.629 -28.879 23.562 1.00 35.6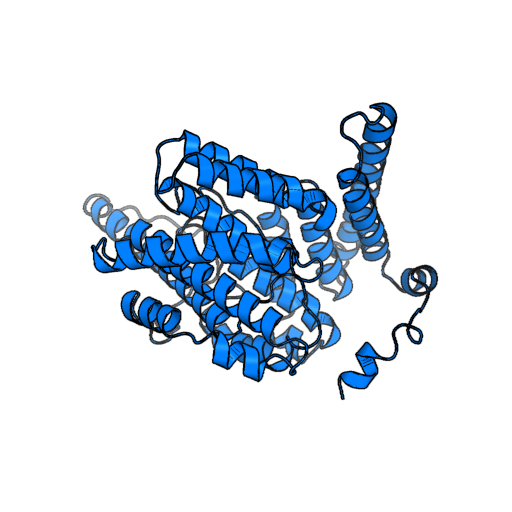9 220 GLN A N 1
ATOM 1743 C CA . GLN A 1 220 ? 24.793 -28.364 22.848 1.00 35.69 220 GLN A CA 1
ATOM 1744 C C . GLN A 1 220 ? 24.756 -28.886 21.408 1.00 35.69 220 GLN A C 1
ATOM 1746 O O . GLN A 1 220 ? 25.098 -30.039 21.158 1.00 35.69 220 GLN A O 1
ATOM 1751 N N . PHE A 1 221 ? 24.352 -28.046 20.460 1.00 33.25 221 PHE A N 1
ATOM 1752 C CA . PHE A 1 221 ? 24.631 -28.280 19.047 1.00 33.25 221 PHE A CA 1
ATOM 1753 C C . PHE A 1 221 ? 25.095 -26.980 18.396 1.00 33.25 221 PHE A C 1
ATOM 1755 O O . PHE A 1 221 ? 24.358 -26.004 18.289 1.00 33.25 221 PHE A O 1
ATOM 1762 N N . THR A 1 222 ? 26.357 -26.983 17.979 1.00 36.06 222 THR A N 1
ATOM 1763 C CA . THR A 1 222 ? 26.978 -25.978 17.124 1.00 36.06 222 THR A CA 1
ATOM 1764 C C . THR A 1 222 ? 26.446 -26.145 15.701 1.00 36.06 222 THR A C 1
ATOM 1766 O O . THR A 1 222 ? 26.765 -27.120 15.023 1.00 36.06 222 THR A O 1
ATOM 1769 N N . LEU A 1 223 ? 25.632 -25.196 15.238 1.00 32.22 223 LEU A N 1
ATOM 1770 C CA . LEU A 1 223 ? 25.188 -25.115 13.846 1.00 32.22 223 LEU A CA 1
ATOM 1771 C C . LEU A 1 223 ? 25.945 -24.002 13.121 1.00 32.22 223 LEU A C 1
ATOM 1773 O O . LEU A 1 223 ? 25.981 -22.849 13.549 1.00 32.22 223 LEU A O 1
ATOM 1777 N N . SER A 1 224 ? 26.592 -24.409 12.033 1.00 30.69 224 SER A N 1
ATOM 1778 C CA . SER A 1 224 ? 27.379 -23.597 11.122 1.00 30.69 224 SER A CA 1
ATOM 1779 C C . SER A 1 224 ? 26.525 -22.605 10.330 1.00 30.69 224 SER A C 1
ATOM 1781 O O . SER A 1 224 ? 25.375 -22.844 9.968 1.00 30.69 224 SER A O 1
ATOM 1783 N N . SER A 1 225 ? 27.16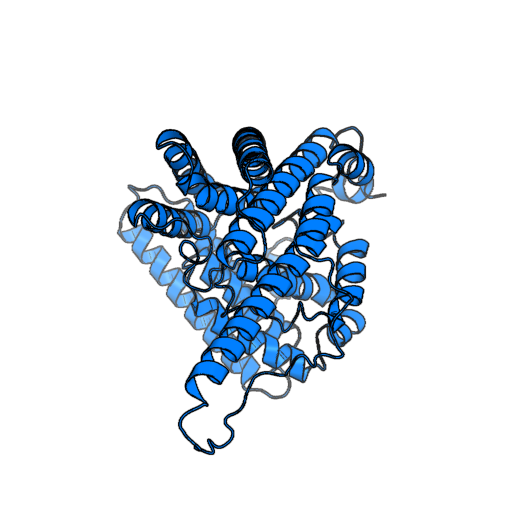6 -21.475 10.055 1.00 35.44 225 SER A N 1
ATOM 1784 C CA . SER A 1 225 ? 26.707 -20.304 9.318 1.00 35.44 225 SER A CA 1
ATOM 1785 C C . SER A 1 225 ? 26.098 -20.621 7.948 1.00 35.44 225 SER A C 1
ATOM 1787 O O . SER A 1 225 ? 26.793 -21.093 7.047 1.00 35.44 225 SER A O 1
ATOM 1789 N N . SER A 1 226 ? 24.836 -20.234 7.764 1.00 31.92 226 SER A N 1
ATOM 1790 C CA . SER A 1 226 ? 24.271 -19.902 6.455 1.00 31.92 226 SER A CA 1
ATOM 1791 C C . SER A 1 226 ? 23.827 -18.437 6.473 1.00 31.92 226 SER A C 1
ATOM 1793 O O . SER A 1 226 ? 23.439 -17.900 7.506 1.00 31.92 226 SER A O 1
ATOM 1795 N N . SER A 1 227 ? 24.025 -17.770 5.343 1.00 34.00 227 SER A N 1
ATOM 1796 C CA . SER A 1 227 ? 23.970 -16.324 5.122 1.00 34.00 227 SER A CA 1
ATOM 1797 C C . SER A 1 227 ? 22.636 -15.678 5.516 1.00 34.00 227 SER A C 1
ATOM 1799 O O . SER A 1 227 ? 21.653 -15.772 4.780 1.00 34.00 227 SER A O 1
ATOM 1801 N N . SER A 1 228 ? 22.638 -14.977 6.651 1.00 31.84 228 SER A N 1
ATOM 1802 C CA . SER A 1 228 ? 21.551 -14.113 7.122 1.00 31.84 228 SER A CA 1
ATOM 1803 C C . SER A 1 228 ? 21.516 -12.763 6.376 1.00 31.84 228 SER A C 1
ATOM 1805 O O . SER A 1 228 ? 22.570 -12.278 5.954 1.00 31.84 228 SER A O 1
ATOM 1807 N N . PRO A 1 229 ? 20.342 -12.109 6.250 1.00 34.09 229 PRO A N 1
ATOM 1808 C CA . PRO A 1 229 ? 20.223 -10.736 5.740 1.00 34.09 229 PRO A CA 1
ATOM 1809 C C . PRO A 1 229 ? 20.970 -9.725 6.636 1.00 34.09 229 PRO A C 1
ATOM 1811 O O . PRO A 1 229 ? 21.229 -10.034 7.802 1.00 34.09 229 PRO A O 1
ATOM 1814 N N . PRO A 1 230 ? 21.305 -8.515 6.138 1.00 41.22 230 PRO A N 1
ATOM 1815 C CA . PRO A 1 230 ? 22.115 -7.548 6.878 1.00 41.22 230 PRO A CA 1
ATOM 1816 C C . PRO A 1 230 ? 21.412 -7.144 8.184 1.00 41.22 230 PRO A C 1
ATOM 1818 O O . PRO A 1 230 ? 20.267 -6.696 8.182 1.00 41.22 230 PRO A O 1
ATOM 1821 N N . TYR A 1 231 ? 22.111 -7.372 9.293 1.00 45.59 231 TYR A N 1
ATOM 1822 C CA . TYR A 1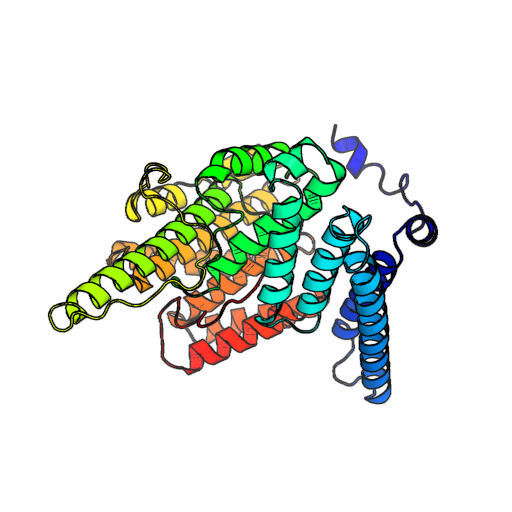 231 ? 21.639 -7.249 10.670 1.00 45.59 231 TYR A CA 1
ATOM 1823 C C . TYR A 1 231 ? 21.342 -5.790 11.074 1.00 45.59 231 TYR A C 1
ATOM 1825 O O . TYR A 1 231 ? 22.079 -4.887 10.689 1.00 45.59 231 TYR A O 1
ATOM 1833 N N . CYS A 1 232 ? 20.308 -5.584 11.902 1.00 38.66 232 CYS A N 1
ATOM 1834 C CA . CYS A 1 232 ? 20.193 -4.408 12.778 1.00 38.66 232 CYS A CA 1
ATOM 1835 C C . CYS A 1 232 ? 20.954 -4.741 14.069 1.00 38.66 232 CYS A C 1
ATOM 1837 O O . CYS A 1 232 ? 20.614 -5.746 14.698 1.00 38.66 232 CYS A O 1
ATOM 1839 N N . SER A 1 233 ? 21.962 -3.962 14.458 1.00 42.16 233 SER A N 1
ATOM 1840 C CA . SER A 1 233 ? 22.564 -4.052 15.797 1.00 42.16 233 SER A CA 1
ATOM 1841 C C . SER A 1 233 ? 21.666 -3.381 16.844 1.00 42.16 233 SER A C 1
ATOM 1843 O O . SER A 1 233 ? 20.892 -2.485 16.517 1.00 42.16 233 SER A O 1
ATOM 1845 N N . GLU A 1 234 ? 21.781 -3.788 18.113 1.00 42.16 234 GLU A N 1
ATOM 1846 C CA . GLU A 1 234 ? 21.073 -3.150 19.242 1.00 42.16 234 GLU A CA 1
ATOM 1847 C C . GLU A 1 234 ? 21.413 -1.651 19.386 1.00 42.16 234 GLU A C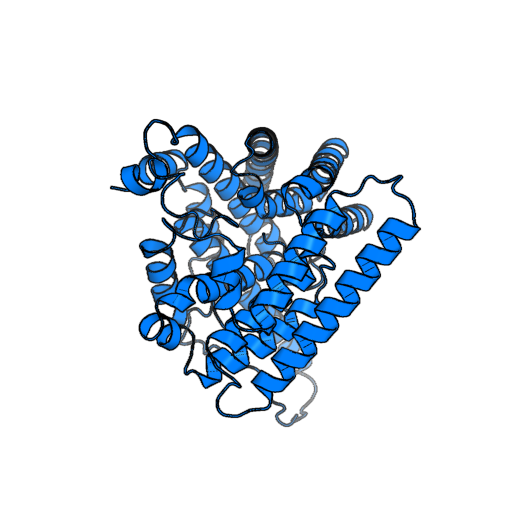 1
ATOM 1849 O O . GLU A 1 234 ? 20.575 -0.875 19.837 1.00 42.16 234 GLU A O 1
ATOM 1854 N N . ASP A 1 235 ? 22.595 -1.227 18.921 1.00 41.34 235 ASP A N 1
ATOM 1855 C CA . ASP A 1 235 ? 23.051 0.174 18.926 1.00 41.34 235 ASP A CA 1
ATOM 1856 C C . ASP A 1 235 ? 22.411 1.062 17.833 1.00 41.34 235 ASP A C 1
ATOM 1858 O O . ASP A 1 235 ? 22.518 2.285 17.899 1.00 41.34 235 ASP A O 1
ATOM 1862 N N . ASP A 1 236 ? 21.713 0.484 16.846 1.00 41.53 236 ASP A N 1
ATOM 1863 C CA . ASP A 1 236 ? 21.037 1.218 15.754 1.00 41.53 236 ASP A CA 1
ATOM 1864 C C . ASP A 1 236 ? 19.573 1.581 16.089 1.00 41.53 236 ASP A C 1
ATOM 1866 O O . ASP A 1 236 ? 18.791 1.983 15.220 1.00 41.53 236 ASP A O 1
ATOM 1870 N N . MET A 1 237 ? 19.172 1.403 17.347 1.00 45.53 237 MET A N 1
ATOM 1871 C CA . MET A 1 237 ? 17.791 1.501 17.802 1.00 45.53 237 MET A CA 1
ATOM 1872 C C . MET A 1 237 ? 17.440 2.955 18.161 1.00 45.53 237 MET A C 1
ATOM 1874 O O . MET A 1 237 ? 17.834 3.427 19.229 1.00 45.53 237 MET A O 1
ATOM 1878 N N . PRO A 1 238 ? 16.696 3.712 17.324 1.00 46.38 238 PRO A N 1
ATOM 1879 C CA . PRO A 1 238 ? 16.177 5.010 17.724 1.00 46.38 238 PRO A CA 1
ATOM 1880 C C . PRO A 1 238 ? 15.334 4.796 18.967 1.00 46.38 238 PRO A C 1
ATOM 1882 O O . PRO A 1 238 ? 14.572 3.837 19.023 1.00 46.38 238 PRO A O 1
ATOM 1885 N N . VAL A 1 239 ? 15.480 5.688 19.944 1.00 48.38 239 VAL A N 1
ATOM 1886 C CA . VAL A 1 239 ? 14.728 5.705 21.203 1.00 48.38 239 VAL A CA 1
ATOM 1887 C C . VAL A 1 239 ? 13.256 5.398 20.918 1.00 48.38 239 VAL A C 1
ATOM 1889 O O . VAL A 1 239 ? 12.505 6.274 20.472 1.00 48.38 239 VAL A O 1
ATOM 1892 N N . TYR A 1 240 ? 12.857 4.132 21.084 1.00 56.00 240 TYR A N 1
ATOM 1893 C CA . TYR A 1 240 ? 11.507 3.724 20.743 1.00 56.00 240 TYR A CA 1
ATOM 1894 C C . TYR A 1 240 ? 10.581 4.397 21.730 1.00 56.00 240 TYR A C 1
ATOM 1896 O O . TYR A 1 240 ? 10.717 4.295 22.946 1.00 56.00 240 TYR A O 1
ATOM 1904 N N . THR A 1 241 ? 9.627 5.113 21.164 1.00 63.81 241 THR A N 1
ATOM 1905 C CA . THR A 1 241 ? 8.382 5.407 21.839 1.00 63.81 241 THR A CA 1
ATOM 1906 C C . THR A 1 241 ? 7.709 4.058 22.101 1.00 63.81 241 THR A C 1
ATOM 1908 O O . THR A 1 241 ? 7.480 3.317 21.144 1.00 63.81 241 THR A O 1
ATOM 1911 N N . ASP A 1 242 ? 7.453 3.708 23.362 1.00 83.44 242 ASP A N 1
ATOM 1912 C CA . ASP A 1 242 ? 6.720 2.489 23.708 1.00 83.44 242 ASP A CA 1
ATOM 1913 C C . ASP A 1 242 ? 5.343 2.461 23.011 1.00 83.44 242 ASP A C 1
ATOM 1915 O O . ASP A 1 242 ? 4.839 3.487 22.536 1.00 83.44 242 ASP A O 1
ATOM 1919 N N . ALA A 1 243 ? 4.732 1.278 22.918 1.00 91.75 243 ALA A N 1
ATOM 1920 C CA . ALA A 1 243 ? 3.499 1.081 22.158 1.00 91.75 243 ALA A CA 1
ATOM 1921 C C . ALA A 1 243 ? 2.349 2.006 22.606 1.00 91.75 243 ALA A C 1
ATOM 1923 O O . ALA A 1 243 ? 1.576 2.465 21.761 1.00 91.75 243 ALA A O 1
ATOM 1924 N N . GLN A 1 244 ? 2.258 2.327 23.904 1.00 92.81 244 GLN A N 1
ATOM 1925 C CA . GLN A 1 244 ? 1.233 3.230 24.428 1.00 92.81 244 GLN A CA 1
ATOM 1926 C C . GLN A 1 244 ? 1.508 4.669 23.998 1.00 92.81 244 GLN A C 1
ATOM 1928 O O . GLN A 1 244 ? 0.624 5.321 23.445 1.00 92.81 244 GLN A O 1
ATOM 1933 N N . THR A 1 245 ? 2.742 5.147 24.153 1.00 91.31 245 THR A N 1
ATOM 1934 C CA . THR A 1 245 ? 3.100 6.505 23.726 1.00 91.31 245 THR A CA 1
ATOM 1935 C C . THR A 1 245 ? 2.950 6.676 22.200 1.00 91.31 245 THR A C 1
ATOM 1937 O O . THR A 1 245 ? 2.597 7.754 21.709 1.00 91.31 245 THR A O 1
ATOM 1940 N N . LEU A 1 246 ? 3.158 5.609 21.415 1.00 92.50 246 LEU A N 1
ATOM 1941 C CA . LEU A 1 246 ? 2.900 5.607 19.973 1.00 92.50 246 LEU A CA 1
ATOM 1942 C C . LEU A 1 246 ? 1.404 5.746 19.668 1.00 92.50 246 LEU A C 1
ATOM 1944 O O . LEU A 1 246 ? 1.035 6.570 18.827 1.00 92.50 246 LEU A O 1
ATOM 1948 N N . LEU A 1 247 ? 0.556 4.983 20.362 1.00 96.06 247 LEU A N 1
ATOM 1949 C CA . LEU A 1 247 ? -0.897 5.087 20.253 1.00 96.06 247 LEU A CA 1
ATOM 1950 C C . LEU A 1 247 ? -1.384 6.492 20.631 1.00 96.06 247 LEU A C 1
ATOM 1952 O O . LEU A 1 247 ? -2.105 7.107 19.848 1.00 96.06 247 LEU A O 1
ATOM 1956 N N . ASP A 1 248 ? -0.936 7.037 21.761 1.00 95.38 248 ASP A N 1
ATOM 1957 C CA . ASP A 1 248 ? -1.329 8.371 22.229 1.00 95.38 248 ASP A CA 1
ATOM 1958 C C . ASP A 1 248 ? -0.989 9.451 21.196 1.00 95.38 248 ASP A C 1
ATOM 1960 O O . ASP A 1 248 ? -1.783 10.354 20.932 1.00 95.38 248 ASP A O 1
ATOM 1964 N N . ARG A 1 249 ? 0.172 9.341 20.543 1.00 94.38 249 ARG A N 1
ATOM 1965 C CA . ARG A 1 249 ? 0.570 10.262 19.474 1.00 94.38 249 ARG A CA 1
ATOM 1966 C C . ARG A 1 249 ? -0.350 10.190 18.253 1.00 94.38 249 ARG A C 1
ATOM 1968 O O . ARG A 1 249 ? -0.700 11.236 17.710 1.00 94.38 249 ARG A O 1
ATOM 1975 N N . ILE A 1 250 ? -0.764 8.990 17.844 1.00 96.88 250 ILE A N 1
ATOM 1976 C CA . ILE A 1 250 ? -1.701 8.789 16.725 1.00 96.88 250 ILE A CA 1
ATOM 1977 C C . ILE A 1 250 ? -3.088 9.344 17.081 1.00 96.88 250 ILE A C 1
ATOM 1979 O O . ILE A 1 250 ? -3.719 10.029 16.270 1.00 96.88 250 ILE A O 1
ATOM 1983 N N . LEU A 1 251 ? -3.561 9.092 18.304 1.00 96.88 251 LEU A N 1
ATOM 1984 C CA . LEU A 1 251 ? -4.849 9.595 18.789 1.00 96.88 251 LEU A CA 1
ATOM 1985 C C . LEU A 1 251 ? -4.864 11.129 18.900 1.00 96.88 251 LEU A C 1
ATOM 1987 O O . LEU A 1 251 ? -5.880 11.749 18.595 1.00 96.88 251 LEU A O 1
ATOM 1991 N N . ASN A 1 252 ? -3.730 11.744 19.252 1.00 96.81 252 ASN A N 1
ATOM 1992 C CA . ASN A 1 252 ? -3.568 13.199 19.346 1.00 96.81 252 ASN A CA 1
ATOM 1993 C C . ASN A 1 252 ? -3.307 13.902 18.000 1.00 96.81 252 ASN A C 1
ATOM 1995 O O . ASN A 1 252 ? -3.206 15.130 17.961 1.00 96.81 252 ASN A O 1
ATOM 1999 N N . PHE A 1 253 ? -3.186 13.168 16.889 1.00 96.50 253 PHE A N 1
ATOM 2000 C CA . PHE A 1 253 ? -3.109 13.778 15.560 1.00 96.50 253 PHE A CA 1
ATOM 2001 C C . PHE A 1 253 ? -4.352 14.649 15.296 1.00 96.50 253 PHE A C 1
ATOM 2003 O O . PHE A 1 253 ? -5.473 14.219 15.555 1.00 96.50 253 PHE A O 1
ATOM 2010 N N . SER A 1 254 ? -4.162 15.859 14.753 1.00 96.44 254 SER A N 1
ATOM 2011 C CA . SER A 1 254 ? -5.260 16.763 14.370 1.00 96.44 254 SER A CA 1
ATOM 2012 C C . SER A 1 254 ? -5.451 16.775 12.848 1.00 96.44 254 SER A C 1
ATOM 2014 O O . SER A 1 254 ? -4.666 17.418 12.134 1.00 96.44 254 SER A O 1
ATOM 2016 N N . PRO A 1 255 ? -6.513 16.122 12.334 1.00 95.44 255 PRO A N 1
ATOM 2017 C CA . PRO A 1 255 ? -6.914 16.224 10.935 1.00 95.44 255 PRO A CA 1
ATOM 2018 C C . PRO A 1 255 ? -7.156 17.669 10.482 1.00 95.44 255 PRO A C 1
ATOM 2020 O O . PRO A 1 255 ? -6.855 18.008 9.342 1.00 95.44 255 PRO A O 1
ATOM 2023 N N . GLU A 1 256 ? -7.657 18.537 11.362 1.00 95.00 256 GLU A N 1
ATOM 2024 C CA . GLU A 1 256 ? -7.957 19.946 11.081 1.00 95.00 256 GLU A CA 1
ATOM 2025 C C . GLU A 1 256 ? -6.685 20.755 10.828 1.00 95.00 256 GLU A C 1
ATOM 2027 O O . GLU A 1 256 ? -6.605 21.525 9.864 1.00 95.00 256 GLU A O 1
ATOM 2032 N N . THR A 1 257 ? -5.670 20.549 11.671 1.00 92.38 257 THR A N 1
ATOM 2033 C CA . THR A 1 257 ? -4.359 21.186 11.517 1.00 92.38 257 THR A CA 1
ATOM 2034 C C . THR A 1 257 ? -3.689 20.707 10.233 1.00 92.38 257 THR A C 1
ATOM 2036 O O . THR A 1 257 ? -3.217 21.520 9.438 1.00 92.38 257 THR A O 1
ATOM 2039 N N . TYR A 1 258 ? -3.723 19.394 9.975 1.00 89.19 258 TYR A N 1
ATOM 2040 C CA . TYR A 1 258 ? -3.204 18.811 8.738 1.00 89.19 258 TYR A CA 1
ATOM 2041 C C . TYR A 1 258 ? -3.900 19.371 7.490 1.00 89.19 258 TYR A C 1
ATOM 2043 O O . TYR A 1 258 ? -3.233 19.770 6.533 1.00 89.19 258 TYR A O 1
ATOM 2051 N N . ALA A 1 259 ? -5.232 19.449 7.505 1.00 89.25 259 ALA A N 1
ATOM 2052 C CA . ALA A 1 259 ? -6.017 19.946 6.383 1.00 89.25 259 ALA A CA 1
ATOM 2053 C C . ALA A 1 259 ? -5.726 21.415 6.070 1.00 89.25 259 ALA A C 1
ATOM 2055 O O . ALA A 1 259 ? -5.633 21.794 4.903 1.00 89.25 259 ALA A O 1
ATOM 2056 N N . SER A 1 260 ? -5.549 22.223 7.115 1.00 88.31 260 SER A N 1
ATOM 2057 C CA . SER A 1 260 ? -5.237 23.648 6.993 1.00 88.31 260 SER A CA 1
ATOM 2058 C C . SER A 1 260 ? -3.821 23.894 6.461 1.00 88.31 260 SER A C 1
ATOM 2060 O O . SER A 1 260 ? -3.604 24.875 5.759 1.00 88.31 260 SER A O 1
ATOM 2062 N N . ALA A 1 261 ? -2.871 23.000 6.757 1.00 84.56 261 ALA A N 1
ATOM 2063 C CA . ALA A 1 261 ? -1.502 23.077 6.245 1.00 84.56 261 ALA A CA 1
ATOM 2064 C C . ALA A 1 261 ? -1.348 22.529 4.812 1.00 84.56 261 ALA A C 1
ATOM 2066 O O . ALA A 1 261 ? -0.469 22.972 4.076 1.00 84.56 261 ALA A O 1
ATOM 2067 N N . SER A 1 262 ? -2.178 21.556 4.421 1.00 78.31 262 SER A N 1
ATOM 2068 C CA . SER A 1 262 ? -2.028 20.822 3.151 1.00 78.31 262 SER A CA 1
ATOM 2069 C C . SER A 1 262 ? -2.854 21.402 2.003 1.00 78.31 262 SER A C 1
ATOM 2071 O O . SER A 1 262 ? -2.500 21.242 0.836 1.00 78.31 262 SER A O 1
ATOM 2073 N N . GLY A 1 263 ? -3.978 22.046 2.320 1.00 71.06 263 GLY A N 1
ATOM 2074 C CA . GLY A 1 263 ? -4.933 22.549 1.341 1.00 71.06 263 GLY A CA 1
ATOM 2075 C C . GLY A 1 263 ? -4.996 24.068 1.256 1.00 71.06 263 GLY A C 1
ATOM 2076 O O . GLY A 1 263 ? -4.553 24.800 2.132 1.00 71.06 263 GLY A O 1
ATOM 2077 N N . ASN A 1 264 ? -5.642 24.543 0.197 1.00 77.88 264 ASN A N 1
ATOM 2078 C CA . ASN A 1 264 ? -6.229 25.881 0.151 1.00 77.88 264 ASN A CA 1
ATOM 2079 C C . ASN A 1 264 ? -7.721 25.804 0.530 1.00 77.88 264 ASN A C 1
ATOM 2081 O O . ASN A 1 264 ? -8.282 24.716 0.692 1.00 77.88 264 ASN A O 1
ATOM 2085 N N . THR A 1 265 ? -8.399 26.948 0.605 1.00 77.06 265 THR A N 1
ATOM 2086 C CA . THR A 1 265 ? -9.818 27.025 0.997 1.00 77.06 265 THR A CA 1
ATOM 2087 C C . THR A 1 265 ? -10.742 26.123 0.162 1.00 77.06 265 THR A C 1
ATOM 2089 O O . THR A 1 265 ? -11.722 25.612 0.691 1.00 77.06 265 THR A O 1
ATOM 2092 N N . SER A 1 266 ? -10.436 25.860 -1.117 1.00 79.94 266 SER A N 1
ATOM 2093 C CA . SER A 1 266 ? -11.278 25.020 -1.989 1.00 79.94 266 SER A CA 1
ATOM 2094 C C . SER A 1 266 ? -11.013 23.512 -1.874 1.00 79.94 266 SER A C 1
ATOM 2096 O O . SER A 1 266 ? -11.792 22.705 -2.387 1.00 79.94 266 SER A O 1
ATOM 2098 N N . THR A 1 267 ? -9.927 23.107 -1.209 1.00 82.12 267 THR A N 1
ATOM 2099 C CA . THR A 1 267 ? -9.529 21.696 -1.040 1.00 82.12 267 THR A CA 1
ATOM 2100 C C . THR A 1 267 ? -9.516 21.241 0.417 1.00 82.12 267 THR A C 1
ATOM 2102 O O . THR A 1 267 ? -9.413 20.042 0.671 1.00 82.12 267 THR A O 1
ATOM 2105 N N . GLN A 1 268 ? -9.681 22.162 1.371 1.00 86.25 268 GLN A N 1
ATOM 2106 C CA . GLN A 1 268 ? -9.592 21.904 2.810 1.00 86.25 268 GLN A CA 1
ATOM 2107 C C . GLN A 1 268 ? -10.504 20.765 3.290 1.00 86.25 268 GLN A C 1
ATOM 2109 O O . GLN A 1 268 ? -10.056 19.910 4.048 1.00 86.25 268 GLN A O 1
ATOM 2114 N N . SER A 1 269 ? -11.755 20.696 2.820 1.00 89.69 269 SER A N 1
ATOM 2115 C CA . SER A 1 269 ? -12.686 19.617 3.196 1.00 89.69 269 SER A CA 1
ATOM 2116 C C . SER A 1 269 ? -12.187 18.233 2.773 1.00 89.69 269 SER A C 1
ATOM 2118 O O . SER A 1 269 ? -12.334 17.266 3.518 1.00 89.69 269 SER A O 1
ATOM 2120 N N . ARG A 1 270 ? -11.536 18.140 1.607 1.00 87.19 270 ARG A N 1
ATOM 2121 C CA . ARG A 1 270 ? -10.971 16.886 1.097 1.00 87.19 270 ARG A CA 1
ATOM 2122 C C . ARG A 1 270 ? -9.752 16.460 1.906 1.00 87.19 270 ARG A C 1
ATOM 2124 O O . ARG A 1 270 ? -9.657 15.303 2.296 1.00 87.19 270 ARG A O 1
ATOM 2131 N N . TRP A 1 271 ? -8.858 17.395 2.221 1.00 88.56 271 TRP A N 1
ATOM 2132 C CA . TRP A 1 271 ? -7.699 17.114 3.074 1.00 88.56 271 TRP A CA 1
ATOM 2133 C C . TRP A 1 271 ? -8.095 16.747 4.504 1.00 88.56 271 TRP A C 1
ATOM 2135 O O . TRP A 1 271 ? -7.454 15.895 5.117 1.00 88.56 271 TRP A O 1
ATOM 2145 N N . LEU A 1 272 ? -9.184 17.328 5.015 1.00 92.88 272 LEU A N 1
ATOM 2146 C CA . LEU A 1 272 ? -9.753 16.943 6.301 1.00 92.88 272 LEU A CA 1
ATOM 2147 C C . LEU A 1 272 ? -10.236 15.492 6.271 1.00 92.88 272 LEU A C 1
ATOM 2149 O O . LEU A 1 272 ? -9.882 14.721 7.159 1.00 92.88 272 LEU A O 1
ATOM 2153 N N . LEU A 1 273 ? -10.979 15.103 5.230 1.00 93.56 273 LEU A N 1
ATOM 2154 C CA . LEU A 1 273 ? -11.414 13.720 5.041 1.00 93.56 273 LEU A CA 1
ATOM 2155 C C . LEU A 1 273 ? -10.219 12.757 4.964 1.00 93.56 273 LEU A C 1
ATOM 2157 O O . LEU A 1 273 ? -10.194 11.756 5.674 1.00 93.56 273 LEU A O 1
ATOM 2161 N N . VAL A 1 274 ? -9.188 13.097 4.182 1.00 91.62 274 VAL A N 1
ATOM 2162 C CA . VAL A 1 274 ? -7.940 12.317 4.102 1.00 91.62 274 VAL A CA 1
ATOM 2163 C C . VAL A 1 274 ? -7.298 12.144 5.479 1.00 91.62 274 VAL A C 1
ATOM 2165 O O . VAL A 1 274 ? -6.951 11.019 5.846 1.00 91.62 274 VAL A O 1
ATOM 2168 N N . GLY A 1 275 ? -7.185 13.226 6.253 1.00 93.56 275 GLY A N 1
ATOM 2169 C CA . GLY A 1 275 ? -6.637 13.201 7.607 1.00 93.56 275 GLY A CA 1
ATOM 2170 C C . GLY A 1 275 ? -7.433 12.303 8.557 1.00 93.56 275 GLY A C 1
ATOM 2171 O O . GLY A 1 275 ? -6.833 11.496 9.265 1.00 93.56 275 GLY A O 1
ATOM 2172 N N . ARG A 1 276 ? -8.772 12.385 8.549 1.00 96.94 276 ARG A N 1
ATOM 2173 C CA . ARG A 1 276 ? -9.638 11.565 9.421 1.00 96.94 276 ARG A CA 1
ATOM 2174 C C . ARG A 1 276 ? -9.599 10.077 9.069 1.00 96.94 276 ARG A C 1
ATOM 2176 O O . ARG A 1 276 ? -9.484 9.241 9.973 1.00 96.94 276 ARG A O 1
ATOM 2183 N N . VAL A 1 277 ? -9.650 9.754 7.771 1.00 96.69 277 VAL A N 1
ATOM 2184 C CA . VAL A 1 277 ? -9.561 8.373 7.272 1.00 96.69 277 VAL A CA 1
ATOM 2185 C C . VAL A 1 277 ? -8.234 7.751 7.696 1.00 96.69 277 VAL A C 1
ATOM 2187 O O . VAL A 1 277 ? -8.220 6.681 8.304 1.00 96.69 277 VAL A O 1
ATOM 2190 N N . HIS A 1 278 ? -7.117 8.434 7.433 1.00 95.38 278 HIS A N 1
ATOM 2191 C CA . HIS A 1 278 ? -5.797 7.897 7.754 1.00 95.38 278 HIS A CA 1
ATOM 2192 C C . HIS A 1 278 ? -5.545 7.833 9.255 1.00 95.38 278 HIS A C 1
ATOM 2194 O O . HIS A 1 278 ? -4.991 6.839 9.712 1.00 95.38 278 HIS A O 1
ATOM 2200 N N . GLN A 1 279 ? -5.989 8.819 10.041 1.00 98.00 279 GLN A N 1
ATOM 2201 C CA . GLN A 1 279 ? -5.874 8.741 11.498 1.00 98.00 279 GLN A CA 1
ATOM 2202 C C . GLN A 1 279 ? -6.574 7.491 12.031 1.00 98.00 279 GLN A C 1
ATOM 2204 O O . GLN A 1 279 ? -5.991 6.739 12.808 1.00 98.00 279 GLN A O 1
ATOM 2209 N N . SER A 1 280 ? -7.811 7.244 11.594 1.00 98.69 280 SER A N 1
ATOM 2210 C CA . SER A 1 280 ? -8.586 6.102 12.077 1.00 98.69 280 SER A CA 1
ATOM 2211 C C . SER A 1 280 ? -7.996 4.772 11.616 1.00 98.69 280 SER A C 1
ATOM 2213 O O . SER A 1 280 ? -7.899 3.846 12.416 1.00 98.69 280 SER A O 1
ATOM 2215 N N . ALA A 1 281 ? -7.528 4.683 10.370 1.00 98.38 281 ALA A N 1
ATOM 2216 C CA . ALA A 1 281 ? -6.851 3.490 9.872 1.00 98.38 281 ALA A CA 1
ATOM 2217 C C . ALA A 1 281 ? -5.533 3.212 10.618 1.00 98.38 281 ALA A C 1
ATOM 2219 O O . ALA A 1 281 ? -5.301 2.089 11.054 1.00 98.38 281 ALA A O 1
ATOM 2220 N N . VAL A 1 282 ? -4.690 4.224 10.839 1.00 98.25 282 VAL A N 1
ATOM 2221 C CA . VAL A 1 282 ? -3.426 4.056 11.576 1.00 98.25 282 VAL A CA 1
ATOM 2222 C C . VAL A 1 282 ? -3.676 3.720 13.048 1.00 98.25 282 VAL A C 1
ATOM 2224 O O . VAL A 1 282 ? -2.979 2.867 13.593 1.00 98.25 282 VAL A O 1
ATOM 2227 N N . ALA A 1 283 ? -4.701 4.302 13.679 1.00 98.56 283 ALA A N 1
ATOM 2228 C CA . ALA A 1 283 ? -5.091 3.959 15.046 1.00 98.56 283 ALA A CA 1
ATOM 2229 C C . ALA A 1 283 ? -5.542 2.494 15.158 1.00 98.56 283 ALA A C 1
ATOM 2231 O O . ALA A 1 283 ? -5.076 1.775 16.039 1.00 98.56 283 ALA A O 1
ATOM 2232 N N . LEU A 1 284 ? -6.409 2.033 14.248 1.00 98.69 284 LEU A N 1
ATOM 2233 C CA . LEU A 1 284 ? -6.858 0.637 14.208 1.00 98.69 284 LEU A CA 1
ATOM 2234 C C . LEU A 1 284 ? -5.705 -0.322 13.937 1.00 98.69 284 LEU A C 1
ATOM 2236 O O . LEU A 1 284 ? -5.596 -1.336 14.619 1.00 98.69 284 LEU A O 1
ATOM 2240 N N . TYR A 1 285 ? -4.837 0.009 12.980 1.00 98.56 285 TYR A N 1
ATOM 2241 C CA . TYR A 1 285 ? -3.645 -0.779 12.707 1.00 98.56 285 TYR A CA 1
ATOM 2242 C C . TYR A 1 285 ? -2.767 -0.889 13.959 1.00 98.56 285 TYR A C 1
ATOM 2244 O O . TYR A 1 285 ? -2.415 -1.997 14.348 1.00 98.56 285 TYR A O 1
ATOM 2252 N N . CYS A 1 286 ? -2.478 0.228 14.633 1.00 98.38 286 CYS A N 1
ATOM 2253 C CA . CYS A 1 286 ? -1.699 0.256 15.872 1.00 98.38 286 CYS A CA 1
ATOM 2254 C C . CYS A 1 286 ? -2.317 -0.640 16.954 1.00 98.38 286 CYS A C 1
ATOM 2256 O O . CYS A 1 286 ? -1.663 -1.561 17.434 1.00 98.38 286 CYS A O 1
ATOM 2258 N N . MET A 1 287 ? -3.592 -0.421 17.293 1.00 98.38 287 MET A N 1
ATOM 2259 C CA . MET A 1 287 ? -4.270 -1.164 18.359 1.00 98.38 287 MET A CA 1
ATOM 2260 C C . MET A 1 287 ? -4.350 -2.660 18.043 1.00 98.38 287 MET A C 1
ATOM 2262 O O . MET A 1 287 ? -3.850 -3.473 18.814 1.00 98.38 287 MET A O 1
ATOM 2266 N N . LEU A 1 288 ? -4.909 -3.030 16.888 1.00 98.25 288 LEU A N 1
ATOM 2267 C CA . LEU A 1 288 ? -5.181 -4.430 16.556 1.00 98.25 288 LEU A CA 1
ATOM 2268 C C . LEU A 1 288 ? -3.900 -5.230 16.289 1.00 98.25 288 LEU A C 1
ATOM 2270 O O . LEU A 1 288 ? -3.785 -6.376 16.727 1.00 98.25 288 LEU A O 1
ATOM 2274 N N . SER A 1 289 ? -2.923 -4.645 15.588 1.00 98.12 289 SER A N 1
ATOM 2275 C CA . SER A 1 289 ? -1.683 -5.360 15.272 1.00 98.12 289 SER A CA 1
ATOM 2276 C C . SER A 1 289 ? -0.781 -5.522 16.493 1.00 98.12 289 SER A C 1
ATOM 2278 O O . SER A 1 289 ? -0.249 -6.611 16.691 1.00 98.12 289 SER A O 1
ATOM 2280 N N . LEU A 1 290 ? -0.657 -4.507 17.358 1.00 96.75 290 LEU A N 1
ATOM 2281 C CA . LEU A 1 290 ? 0.190 -4.600 18.551 1.00 96.75 290 LEU A CA 1
ATOM 2282 C C . LEU A 1 290 ? -0.463 -5.417 19.676 1.00 96.75 290 LEU A C 1
ATOM 2284 O O . LEU A 1 290 ? 0.256 -6.084 20.418 1.00 96.75 290 LEU A O 1
ATOM 2288 N N . GLN A 1 291 ? -1.799 -5.444 19.777 1.00 95.56 291 GLN A N 1
ATOM 2289 C CA . GLN A 1 291 ? -2.500 -6.383 20.667 1.00 95.56 291 GLN A CA 1
ATOM 2290 C C . GLN A 1 291 ? -2.281 -7.839 20.240 1.00 95.56 291 GLN A C 1
ATOM 2292 O O . GLN A 1 291 ? -2.042 -8.693 21.091 1.00 95.56 291 GLN A O 1
ATOM 2297 N N . SER A 1 292 ? -2.263 -8.124 18.929 1.00 93.94 292 SER A N 1
ATOM 2298 C CA . SER A 1 292 ? -2.060 -9.493 18.424 1.00 93.94 292 SER A CA 1
ATOM 2299 C C . SER A 1 292 ? -0.696 -10.109 18.770 1.00 93.94 292 SER A C 1
ATOM 2301 O O . SER A 1 292 ? -0.543 -11.326 18.724 1.00 93.94 292 SER A O 1
ATOM 2303 N N . ILE A 1 293 ? 0.272 -9.274 19.155 1.00 93.31 293 ILE A N 1
ATOM 2304 C CA . ILE A 1 293 ? 1.626 -9.662 19.577 1.00 93.31 293 ILE A CA 1
ATOM 2305 C C . ILE A 1 293 ? 1.936 -9.243 21.023 1.00 93.31 293 ILE A C 1
ATOM 2307 O O . ILE A 1 293 ? 3.098 -9.191 21.414 1.00 93.31 293 ILE A O 1
ATOM 2311 N N . LEU A 1 294 ? 0.903 -8.939 21.818 1.00 92.69 294 LEU A N 1
ATOM 2312 C CA . LEU A 1 294 ? 0.991 -8.634 23.253 1.00 92.69 294 LEU A CA 1
ATOM 2313 C C . LEU A 1 294 ? 1.804 -7.376 23.624 1.00 92.69 294 LEU A C 1
ATOM 2315 O O . LEU A 1 294 ? 2.170 -7.204 24.785 1.00 92.69 294 LEU A O 1
ATOM 2319 N N . LEU A 1 295 ? 2.057 -6.471 22.672 1.00 92.50 295 LEU A N 1
ATOM 2320 C CA . LEU A 1 295 ? 2.719 -5.186 22.937 1.00 92.50 295 LEU A CA 1
ATOM 2321 C C . LEU A 1 295 ? 1.757 -4.101 23.440 1.00 92.50 295 LEU A C 1
ATOM 2323 O O . LEU A 1 295 ? 2.196 -3.143 24.075 1.00 92.50 295 LEU A O 1
ATOM 2327 N N . LEU A 1 296 ? 0.457 -4.236 23.168 1.00 93.94 296 LEU A N 1
ATOM 2328 C CA . LEU A 1 296 ? -0.590 -3.400 23.757 1.00 93.94 296 LEU A CA 1
ATOM 2329 C C . LEU A 1 296 ? -1.553 -4.260 24.581 1.00 93.94 296 LEU A C 1
ATOM 2331 O O . LEU A 1 296 ? -1.932 -5.342 24.131 1.00 93.94 296 LEU A O 1
ATOM 2335 N N . PRO A 1 297 ? -1.995 -3.789 25.761 1.00 93.19 297 PRO A N 1
ATOM 2336 C CA . PRO A 1 297 ? -2.937 -4.534 26.582 1.00 93.19 297 PRO A CA 1
ATOM 2337 C C . PRO A 1 297 ? -4.358 -4.506 25.997 1.00 93.19 297 PRO A C 1
ATOM 2339 O O . PRO A 1 297 ? -4.792 -3.542 25.361 1.00 93.19 297 PRO A O 1
ATOM 2342 N N . GLU A 1 298 ? -5.140 -5.543 26.282 1.00 92.25 298 GLU A N 1
ATOM 2343 C CA . GLU A 1 298 ? -6.580 -5.571 26.009 1.00 92.25 298 GLU A CA 1
ATOM 2344 C C . GLU A 1 298 ? -7.348 -4.888 27.150 1.00 92.25 298 GLU A C 1
ATOM 2346 O O . GLU A 1 298 ? -7.845 -5.526 28.075 1.00 92.25 298 GLU A O 1
ATOM 2351 N N . THR A 1 299 ? -7.415 -3.555 27.114 1.00 95.31 299 THR A N 1
ATOM 2352 C CA . THR A 1 299 ? -8.185 -2.766 28.091 1.00 95.31 299 THR A CA 1
ATOM 2353 C C . THR A 1 299 ? -9.532 -2.319 27.527 1.00 95.31 299 THR A C 1
ATOM 2355 O O . THR A 1 299 ? -9.719 -2.199 26.311 1.00 95.31 299 THR A O 1
ATOM 2358 N N . GLU A 1 300 ? -10.479 -1.999 28.413 1.00 95.25 300 GLU A N 1
ATOM 2359 C CA . GLU A 1 300 ? -11.772 -1.429 28.011 1.00 95.25 300 GLU A CA 1
ATOM 2360 C C . GLU A 1 300 ? -11.598 -0.090 27.271 1.00 95.25 300 GLU A C 1
ATOM 2362 O O . GLU A 1 300 ? -12.300 0.184 26.297 1.00 95.25 300 GLU A O 1
ATOM 2367 N N . SER A 1 301 ? -10.616 0.720 27.686 1.00 95.94 301 SER A N 1
ATOM 2368 C CA . SER A 1 301 ? -10.287 1.997 27.043 1.00 95.94 301 SER A CA 1
ATOM 2369 C C . SER A 1 301 ? -9.868 1.805 25.581 1.00 95.94 301 SER A C 1
ATOM 2371 O O . SER A 1 301 ? -10.451 2.418 24.684 1.00 95.94 301 SER A O 1
ATOM 2373 N N . ILE A 1 302 ? -8.930 0.885 25.320 1.00 95.38 302 ILE A N 1
ATOM 2374 C CA . ILE A 1 302 ? -8.459 0.577 23.960 1.00 95.38 302 ILE A CA 1
ATOM 2375 C C . ILE A 1 302 ? -9.578 -0.059 23.128 1.00 95.38 302 ILE A C 1
ATOM 2377 O O . ILE A 1 302 ? -9.747 0.281 21.959 1.00 95.38 302 ILE A O 1
ATOM 2381 N N . SER A 1 303 ? -10.407 -0.916 23.729 1.00 96.12 303 SER A N 1
ATOM 2382 C CA . SER A 1 303 ? -11.566 -1.513 23.048 1.00 96.12 303 SER A CA 1
ATOM 2383 C C . SER A 1 303 ? -12.582 -0.450 22.610 1.00 96.12 303 SER A C 1
ATOM 2385 O O . SER A 1 303 ? -13.085 -0.476 21.484 1.00 96.12 303 SER A O 1
ATOM 2387 N N . ARG A 1 304 ? -12.846 0.542 23.469 1.00 96.94 304 ARG A N 1
ATOM 2388 C CA . ARG A 1 304 ? -13.725 1.678 23.162 1.00 96.94 304 ARG A CA 1
ATOM 2389 C C . ARG A 1 304 ? -13.134 2.577 22.076 1.00 96.94 304 ARG A C 1
ATOM 2391 O O . ARG A 1 304 ? -13.857 2.979 21.161 1.00 96.94 304 ARG A O 1
ATOM 2398 N N . ALA A 1 305 ? -11.833 2.861 22.146 1.00 97.31 305 ALA A N 1
ATOM 2399 C CA . ALA A 1 305 ? -11.120 3.619 21.120 1.00 97.31 305 ALA A CA 1
ATOM 2400 C C . ALA A 1 305 ? -11.150 2.892 19.766 1.00 97.31 305 ALA A C 1
ATOM 2402 O O . ALA A 1 305 ? -11.478 3.501 18.749 1.00 97.31 305 ALA A O 1
ATOM 2403 N N . THR A 1 306 ? -10.920 1.576 19.766 1.00 98.12 306 THR A N 1
ATOM 2404 C CA . THR A 1 306 ? -11.016 0.708 18.584 1.00 98.12 306 THR A CA 1
ATOM 2405 C C . THR A 1 306 ? -12.394 0.814 17.946 1.00 98.12 306 THR A C 1
ATOM 2407 O O . THR A 1 306 ? -12.489 1.123 16.759 1.00 98.12 306 THR A O 1
ATOM 2410 N N . ARG A 1 307 ? -13.477 0.652 18.721 1.00 98.00 307 ARG A N 1
ATOM 2411 C CA . ARG A 1 307 ? -14.834 0.781 18.170 1.00 98.00 307 ARG A CA 1
ATOM 2412 C C . ARG A 1 307 ? -15.100 2.181 17.614 1.00 98.00 307 ARG A C 1
ATOM 2414 O O . ARG A 1 307 ? -15.617 2.302 16.509 1.00 98.00 307 ARG A O 1
ATOM 2421 N N . THR A 1 308 ? -14.687 3.221 18.336 1.00 98.38 308 THR A N 1
ATOM 2422 C CA . THR A 1 308 ? -14.873 4.622 17.922 1.00 98.38 308 THR A CA 1
ATOM 2423 C C . THR A 1 308 ? -14.184 4.922 16.589 1.00 98.38 308 THR A C 1
ATOM 2425 O O . THR A 1 308 ? -14.791 5.513 15.695 1.00 98.38 308 THR A O 1
ATOM 2428 N N . HIS A 1 309 ? -12.924 4.507 16.432 1.00 98.56 309 HIS A N 1
ATOM 2429 C CA . HIS A 1 309 ? -12.183 4.711 15.187 1.00 98.56 309 HIS A CA 1
ATOM 2430 C C . HIS A 1 309 ? -12.702 3.835 14.050 1.00 98.56 309 HIS A C 1
ATOM 2432 O O . HIS A 1 309 ? -12.725 4.291 12.910 1.00 98.56 309 HIS A O 1
ATOM 2438 N N . TYR A 1 310 ? -13.168 2.622 14.341 1.00 98.75 310 TYR A N 1
ATOM 2439 C CA . TYR A 1 310 ? -13.796 1.758 13.346 1.00 98.75 310 TYR A CA 1
ATOM 2440 C C . TYR A 1 310 ? -15.090 2.363 12.786 1.00 98.75 310 TYR A C 1
ATOM 2442 O O . TYR A 1 310 ? -15.226 2.488 11.569 1.00 98.75 310 TYR A O 1
ATOM 2450 N N . ASP A 1 311 ? -15.992 2.829 13.654 1.00 98.50 311 ASP A N 1
ATOM 2451 C CA . ASP A 1 311 ? -17.244 3.478 13.245 1.00 98.50 311 ASP A CA 1
ATOM 2452 C C . ASP A 1 311 ? -16.992 4.729 12.403 1.00 98.50 311 ASP A C 1
ATOM 2454 O O . ASP A 1 311 ? -17.592 4.912 11.339 1.00 98.50 311 ASP A O 1
ATOM 2458 N N . ARG A 1 312 ? -16.053 5.572 12.849 1.00 98.44 312 ARG A N 1
ATOM 2459 C CA . ARG A 1 312 ? -15.632 6.760 12.103 1.00 98.44 312 ARG A CA 1
ATOM 2460 C C . ARG A 1 312 ? -15.063 6.386 10.737 1.00 98.44 312 ARG A C 1
ATOM 2462 O O . ARG A 1 312 ? -15.460 6.981 9.739 1.00 98.44 312 ARG A O 1
ATOM 2469 N N . LEU A 1 313 ? -14.180 5.389 10.684 1.00 98.56 313 LEU A N 1
ATOM 2470 C CA . LEU A 1 313 ? -13.540 4.959 9.445 1.00 98.56 313 LEU A CA 1
ATOM 2471 C C . LEU A 1 313 ? -14.567 4.468 8.419 1.00 98.56 313 LEU A C 1
ATOM 2473 O O . LEU A 1 313 ? -14.465 4.841 7.256 1.00 98.56 313 LEU A O 1
ATOM 2477 N N . LEU A 1 314 ? -15.578 3.690 8.818 1.00 98.38 314 LEU A N 1
ATOM 2478 C CA . LEU A 1 314 ? -16.622 3.239 7.889 1.00 98.38 314 LEU A CA 1
ATOM 2479 C C . LEU A 1 314 ? -17.432 4.408 7.304 1.00 98.38 314 LEU A C 1
ATOM 2481 O O . LEU A 1 314 ? -17.722 4.415 6.104 1.00 98.38 314 LEU A O 1
ATOM 2485 N N . LEU A 1 315 ? -17.779 5.400 8.130 1.00 97.56 315 LEU A N 1
ATOM 2486 C CA . LEU A 1 315 ? -18.498 6.598 7.685 1.00 97.56 315 LEU A CA 1
ATOM 2487 C C . LEU A 1 315 ? -17.649 7.446 6.731 1.00 97.56 315 LEU A C 1
ATOM 2489 O O . LEU A 1 315 ? -18.114 7.790 5.643 1.00 97.56 315 LEU A O 1
ATOM 2493 N N . ASP A 1 316 ? -16.401 7.728 7.102 1.00 97.38 316 ASP A N 1
ATOM 2494 C CA . ASP A 1 316 ? -15.488 8.524 6.283 1.00 97.38 316 ASP A CA 1
ATOM 2495 C C . ASP A 1 316 ? -15.112 7.790 4.978 1.00 97.38 316 ASP A C 1
ATOM 2497 O O . ASP A 1 316 ? -15.014 8.417 3.928 1.00 97.38 316 ASP A O 1
ATOM 2501 N N . LEU A 1 317 ? -14.970 6.456 4.981 1.00 96.38 317 LEU A N 1
ATOM 2502 C CA . LEU A 1 317 ? -14.756 5.669 3.756 1.00 96.38 317 LEU A CA 1
ATOM 2503 C C . LEU A 1 317 ? -15.964 5.741 2.819 1.00 96.38 317 LEU A C 1
ATOM 2505 O O . LEU A 1 317 ? -15.796 5.874 1.605 1.00 96.38 317 LEU A O 1
ATOM 2509 N N . LYS A 1 318 ? -17.186 5.692 3.361 1.00 95.25 318 LYS A N 1
ATOM 2510 C CA . LYS A 1 318 ? -18.406 5.859 2.564 1.00 95.25 318 LYS A CA 1
ATOM 2511 C C . LYS A 1 318 ? -18.432 7.219 1.862 1.00 95.25 318 LYS A C 1
ATOM 2513 O O . LYS A 1 318 ? -18.789 7.273 0.688 1.00 95.25 318 LYS A O 1
ATOM 2518 N N . GLU A 1 319 ? -18.043 8.290 2.554 1.00 93.88 319 GLU A N 1
ATOM 2519 C CA . GLU A 1 319 ? -17.899 9.632 1.972 1.00 93.88 319 GLU A CA 1
ATOM 2520 C C . GLU A 1 319 ? -16.746 9.681 0.951 1.00 93.88 319 GLU A C 1
ATOM 2522 O O . GLU A 1 319 ? -16.912 10.149 -0.176 1.00 93.88 319 GLU A O 1
ATOM 2527 N N . GLY A 1 320 ? -15.584 9.133 1.305 1.00 91.50 320 GLY A N 1
ATOM 2528 C CA . GLY A 1 320 ? -14.370 9.160 0.492 1.00 91.50 320 GLY A CA 1
ATOM 2529 C C . GLY A 1 320 ? -14.526 8.469 -0.855 1.00 91.50 320 GLY A C 1
ATOM 2530 O O . GLY A 1 320 ? -14.107 9.006 -1.878 1.00 91.50 320 GLY A O 1
ATOM 2531 N N . TYR A 1 321 ? -15.215 7.330 -0.899 1.00 90.94 321 TYR A N 1
ATOM 2532 C CA . TYR A 1 321 ? -15.478 6.606 -2.145 1.00 90.94 321 TYR A CA 1
ATOM 2533 C C . TYR A 1 321 ? -16.560 7.249 -3.034 1.00 90.94 321 TYR A C 1
ATOM 2535 O O . TYR A 1 321 ? -16.810 6.767 -4.146 1.00 90.94 321 TYR A O 1
ATOM 2543 N N . GLN A 1 322 ? -17.167 8.363 -2.613 1.00 89.12 322 GLN A N 1
ATOM 2544 C CA . GLN A 1 322 ? -17.955 9.225 -3.501 1.00 89.12 322 GLN A CA 1
ATOM 2545 C C . GLN A 1 322 ? -17.069 10.222 -4.268 1.00 89.12 322 GLN A C 1
ATOM 2547 O O . GLN A 1 322 ? -17.438 10.636 -5.366 1.00 89.12 322 GLN A O 1
ATOM 2552 N N . GLN A 1 323 ? -15.877 10.543 -3.752 1.00 83.75 323 GLN A N 1
ATOM 2553 C CA . GLN A 1 323 ? -14.904 11.437 -4.389 1.00 83.75 323 GLN A CA 1
ATOM 2554 C C . GLN A 1 323 ? -14.070 10.647 -5.402 1.00 83.75 323 GLN A C 1
ATOM 2556 O O . GLN A 1 323 ? -13.419 9.675 -5.031 1.00 83.75 323 GLN A O 1
ATOM 2561 N N . ARG A 1 324 ? -14.082 11.010 -6.691 1.00 77.88 324 ARG A N 1
ATOM 2562 C CA . ARG A 1 324 ? -13.383 10.231 -7.735 1.00 77.88 324 ARG A CA 1
ATOM 2563 C C . ARG A 1 324 ? -11.866 10.358 -7.649 1.00 77.88 324 ARG A C 1
ATOM 2565 O O . ARG A 1 324 ? -11.169 9.422 -7.996 1.00 77.88 324 ARG A O 1
ATOM 2572 N N . GLU A 1 325 ? -11.364 11.486 -7.181 1.00 73.56 325 GLU A N 1
ATOM 2573 C CA . GLU A 1 325 ? -9.949 11.846 -7.239 1.00 73.56 325 GLU A CA 1
ATOM 2574 C C . GLU A 1 325 ? -9.124 11.193 -6.117 1.00 73.56 325 GLU A C 1
ATOM 2576 O O . GLU A 1 325 ? -7.913 11.060 -6.248 1.00 73.56 325 GLU A O 1
ATOM 2581 N N . PHE A 1 326 ? -9.774 10.756 -5.030 1.00 74.50 326 PHE A N 1
ATOM 2582 C CA . PHE A 1 326 ? -9.108 10.286 -3.806 1.00 74.50 326 PHE A CA 1
ATOM 2583 C C . PHE A 1 326 ? -9.330 8.800 -3.500 1.00 74.50 326 PHE A C 1
ATOM 2585 O O . PHE A 1 326 ? -8.848 8.307 -2.483 1.00 74.50 326 PHE A O 1
ATOM 2592 N N . LYS A 1 327 ? -10.036 8.053 -4.360 1.00 80.12 327 LYS A N 1
ATOM 2593 C CA . LYS A 1 327 ? -10.382 6.645 -4.076 1.00 80.12 327 LYS A CA 1
ATOM 2594 C C . LYS A 1 327 ? -9.154 5.771 -3.856 1.00 80.12 327 LYS A C 1
ATOM 2596 O O . LYS A 1 327 ? -9.168 4.924 -2.968 1.00 80.12 327 LYS A O 1
ATOM 2601 N N . ASN A 1 328 ? -8.091 6.000 -4.628 1.00 82.06 328 ASN A N 1
ATOM 2602 C CA . ASN A 1 328 ? -6.841 5.252 -4.488 1.00 82.06 328 ASN A CA 1
ATOM 2603 C C . ASN A 1 328 ? -6.205 5.485 -3.110 1.00 82.06 328 ASN A C 1
ATOM 2605 O O . ASN A 1 328 ? -5.754 4.533 -2.479 1.00 82.06 328 ASN A O 1
ATOM 2609 N N . CYS A 1 329 ? -6.305 6.708 -2.579 1.00 84.38 329 CYS A N 1
ATOM 2610 C CA . CYS A 1 329 ? -5.798 7.072 -1.256 1.00 84.38 329 CYS A CA 1
ATOM 2611 C C . CYS A 1 329 ? -6.516 6.345 -0.110 1.00 84.38 329 CYS A C 1
ATOM 2613 O O . CYS A 1 329 ? -6.014 6.314 1.008 1.00 84.38 329 CYS A O 1
ATOM 2615 N N . PHE A 1 330 ? -7.699 5.783 -0.364 1.00 91.12 330 PHE A N 1
ATOM 2616 C CA . PHE A 1 330 ? -8.516 5.110 0.641 1.00 91.12 330 PHE A CA 1
ATOM 2617 C C . PHE A 1 330 ? -8.457 3.586 0.552 1.00 91.12 330 PHE A C 1
ATOM 2619 O O . PHE A 1 330 ? -9.108 2.911 1.350 1.00 91.12 330 PHE A O 1
ATOM 2626 N N . PHE A 1 331 ? -7.634 3.031 -0.344 1.00 93.06 331 PHE A N 1
ATOM 2627 C CA . PHE A 1 331 ? -7.526 1.585 -0.493 1.00 93.06 331 PHE A CA 1
ATOM 2628 C C . PHE A 1 331 ? -6.936 0.895 0.738 1.00 93.06 331 PHE A C 1
ATOM 2630 O O . PHE A 1 331 ? -7.579 0.011 1.299 1.00 93.06 331 PHE A O 1
ATOM 2637 N N . TRP A 1 332 ? -5.751 1.310 1.194 1.00 95.38 332 TRP A N 1
ATOM 2638 C CA . TRP A 1 332 ? -5.159 0.743 2.407 1.00 95.38 332 TRP A CA 1
ATOM 2639 C C . TRP A 1 332 ? -6.066 0.934 3.641 1.00 95.38 332 TRP A C 1
ATOM 2641 O O . TRP A 1 332 ? -6.342 -0.055 4.323 1.00 95.38 332 TRP A O 1
ATOM 2651 N N . PRO A 1 333 ? -6.645 2.128 3.896 1.00 96.69 333 PRO A N 1
ATOM 2652 C CA . PRO A 1 333 ? -7.645 2.300 4.950 1.00 96.69 333 PRO A CA 1
ATOM 2653 C C . PRO A 1 333 ? -8.849 1.348 4.849 1.00 96.69 333 PRO A C 1
ATOM 2655 O O . PRO A 1 333 ? -9.320 0.847 5.870 1.00 96.69 333 PRO A O 1
ATOM 2658 N N . LEU A 1 334 ? -9.331 1.045 3.638 1.00 97.44 334 LEU A N 1
ATOM 2659 C CA . LEU A 1 334 ? -10.402 0.067 3.425 1.00 97.44 334 LEU A CA 1
ATOM 2660 C C . LEU A 1 334 ? -9.963 -1.366 3.770 1.00 97.44 334 LEU A C 1
ATOM 2662 O O . LEU A 1 334 ? -10.747 -2.128 4.337 1.00 97.44 334 LEU A O 1
ATOM 2666 N N . VAL A 1 335 ? -8.712 -1.732 3.483 1.00 97.88 335 VAL A N 1
ATOM 2667 C CA . VAL A 1 335 ? -8.134 -3.023 3.892 1.00 97.88 335 VAL A CA 1
ATOM 2668 C C . VAL A 1 335 ? -8.044 -3.127 5.417 1.00 97.88 335 VAL A C 1
ATOM 2670 O O . VAL A 1 335 ? -8.455 -4.143 5.980 1.00 97.88 335 VAL A O 1
ATOM 2673 N N . VAL A 1 336 ? -7.602 -2.062 6.096 1.00 98.44 336 VAL A N 1
ATOM 2674 C CA . VAL A 1 336 ? -7.578 -1.987 7.569 1.00 98.44 336 VAL A CA 1
ATOM 2675 C C . VAL A 1 336 ? -8.984 -2.138 8.155 1.00 98.44 336 VAL A C 1
ATOM 2677 O O . VAL A 1 336 ? -9.182 -2.924 9.083 1.00 98.44 336 VAL A O 1
ATOM 2680 N N . ALA A 1 337 ? -9.977 -1.439 7.593 1.00 98.62 337 ALA A N 1
ATOM 2681 C CA . ALA A 1 337 ? -11.374 -1.590 7.998 1.00 98.62 337 ALA A CA 1
ATOM 2682 C C . ALA A 1 337 ? -11.855 -3.039 7.825 1.00 98.62 337 ALA A C 1
ATOM 2684 O O . ALA A 1 337 ? -12.545 -3.573 8.688 1.00 98.62 337 ALA A O 1
ATOM 2685 N N . GLY A 1 338 ? -11.448 -3.709 6.746 1.00 98.56 338 GLY A N 1
ATOM 2686 C CA . GLY A 1 338 ? -11.762 -5.115 6.517 1.00 98.56 338 GLY A CA 1
ATOM 2687 C C . GLY A 1 338 ? -11.220 -6.056 7.587 1.00 98.56 338 GLY A C 1
ATOM 2688 O O . GLY A 1 338 ? -11.954 -6.933 8.046 1.00 98.56 338 GLY A O 1
ATOM 2689 N N . ALA A 1 339 ? -9.968 -5.871 8.009 1.00 98.50 339 ALA A N 1
ATOM 2690 C CA . ALA A 1 339 ? -9.383 -6.663 9.089 1.00 98.50 339 ALA A CA 1
ATOM 2691 C C . ALA A 1 339 ? -10.124 -6.410 10.415 1.00 98.50 339 ALA A C 1
ATOM 2693 O O . ALA A 1 339 ? -10.537 -7.352 11.089 1.00 98.50 339 ALA A O 1
ATOM 2694 N N . ALA A 1 340 ? -10.406 -5.142 10.734 1.00 98.38 340 ALA A N 1
ATOM 2695 C CA . ALA A 1 340 ? -11.164 -4.759 11.927 1.00 98.38 340 ALA A CA 1
ATOM 2696 C C . ALA A 1 340 ? -12.614 -5.295 11.933 1.00 98.38 340 ALA A C 1
ATOM 2698 O O . ALA A 1 340 ? -13.170 -5.580 12.997 1.00 98.38 340 ALA A O 1
ATOM 2699 N N . ALA A 1 341 ? -13.219 -5.508 10.758 1.00 98.12 341 ALA A N 1
ATOM 2700 C CA . ALA A 1 341 ? -14.600 -5.978 10.608 1.00 98.12 341 ALA A CA 1
ATOM 2701 C C . ALA A 1 341 ? -14.864 -7.398 11.146 1.00 98.12 341 ALA A C 1
ATOM 2703 O O . ALA A 1 341 ? -16.025 -7.813 11.260 1.00 98.12 341 ALA A O 1
ATOM 2704 N N . VAL A 1 342 ? -13.822 -8.145 11.529 1.00 97.00 342 VAL A N 1
ATOM 2705 C CA . VAL A 1 342 ? -13.971 -9.415 12.260 1.00 97.00 342 VAL A CA 1
ATOM 2706 C C . VAL A 1 342 ? -14.656 -9.229 13.619 1.00 97.00 342 VAL A C 1
ATOM 2708 O O . VAL A 1 342 ? -15.392 -10.106 14.066 1.00 97.00 342 VAL A O 1
ATOM 2711 N N . HIS A 1 343 ? -14.496 -8.054 14.235 1.00 94.62 343 HIS A N 1
ATOM 2712 C CA . HIS A 1 343 ? -15.181 -7.659 15.471 1.00 94.62 343 HIS A CA 1
ATOM 2713 C C . HIS A 1 343 ? -16.528 -6.963 15.214 1.00 94.62 343 HIS A C 1
ATOM 2715 O O . HIS A 1 343 ? -17.215 -6.569 16.155 1.00 94.62 343 HIS A O 1
ATOM 2721 N N . GLY A 1 344 ? -16.897 -6.791 13.943 1.00 94.56 344 GLY A N 1
ATOM 2722 C CA . GLY A 1 344 ? -18.107 -6.108 13.509 1.00 94.56 344 GLY A CA 1
ATOM 2723 C C . GLY A 1 344 ? -19.295 -7.031 13.227 1.00 94.56 344 GLY A C 1
ATOM 2724 O O . GLY A 1 344 ? -19.255 -8.257 13.376 1.00 94.56 344 GLY A O 1
ATOM 2725 N N . SER A 1 345 ? -20.378 -6.421 12.760 1.00 97.19 345 SER A N 1
ATOM 2726 C CA . SER A 1 345 ? -21.580 -7.099 12.280 1.00 97.19 345 SER A CA 1
ATOM 2727 C C . SER A 1 345 ? -21.393 -7.690 10.876 1.00 97.19 345 SER A C 1
ATOM 2729 O O . SER A 1 345 ? -20.492 -7.320 10.119 1.00 97.19 345 SER A O 1
ATOM 2731 N N . ALA A 1 346 ? -22.295 -8.594 10.484 1.00 97.25 346 ALA A N 1
ATOM 2732 C CA . ALA A 1 346 ? -22.326 -9.123 9.119 1.00 97.25 346 ALA A CA 1
ATOM 2733 C C . ALA A 1 346 ? -22.569 -8.025 8.066 1.00 97.25 346 ALA A C 1
ATOM 2735 O O . ALA A 1 346 ? -22.039 -8.112 6.961 1.00 97.25 346 ALA A O 1
ATOM 2736 N N . PHE A 1 347 ? -23.324 -6.981 8.423 1.00 97.75 347 PHE A N 1
ATOM 2737 C CA . PHE A 1 347 ? -23.584 -5.840 7.548 1.00 97.75 347 PHE A CA 1
ATOM 2738 C C . PHE A 1 347 ? -22.316 -5.021 7.285 1.00 97.75 347 PHE A C 1
ATOM 2740 O O . PHE A 1 347 ? -22.041 -4.664 6.145 1.00 97.75 347 PHE A O 1
ATOM 2747 N N . GLU A 1 348 ? -21.509 -4.773 8.316 1.00 98.12 348 GLU A N 1
ATOM 2748 C CA . GLU A 1 348 ? -20.249 -4.035 8.172 1.00 98.12 348 GLU A CA 1
ATOM 2749 C C . GLU A 1 348 ? -19.238 -4.808 7.306 1.00 98.12 348 GLU A C 1
ATOM 2751 O O . GLU A 1 348 ? -18.609 -4.228 6.421 1.00 98.12 348 GLU A O 1
ATOM 2756 N N . ARG A 1 349 ? -19.147 -6.136 7.478 1.00 98.44 349 ARG A N 1
ATOM 2757 C CA . ARG A 1 349 ? -18.345 -7.001 6.591 1.00 98.44 349 ARG A CA 1
ATOM 2758 C C . ARG A 1 349 ? -18.829 -6.953 5.141 1.00 98.44 349 ARG A C 1
ATOM 2760 O O . ARG A 1 349 ? -18.013 -6.852 4.226 1.00 98.44 349 ARG A O 1
ATOM 2767 N N . ALA A 1 350 ? -20.145 -7.003 4.924 1.00 98.19 350 ALA A N 1
ATOM 2768 C CA . ALA A 1 350 ? -20.731 -6.894 3.589 1.00 98.19 350 ALA A CA 1
ATOM 2769 C C . ALA A 1 350 ? -20.419 -5.535 2.946 1.00 98.19 350 ALA A C 1
ATOM 2771 O O . ALA A 1 350 ? -19.974 -5.502 1.803 1.00 98.19 350 ALA A O 1
ATOM 2772 N N . PHE A 1 351 ? -20.545 -4.441 3.702 1.00 98.12 351 PHE A N 1
ATOM 2773 C CA . PHE A 1 351 ? -20.195 -3.096 3.245 1.00 98.12 351 PHE A CA 1
ATOM 2774 C C . PHE A 1 351 ? -18.744 -3.013 2.751 1.00 98.12 351 PHE A C 1
ATOM 2776 O O . PHE A 1 351 ? -18.508 -2.554 1.634 1.00 98.12 351 PHE A O 1
ATOM 2783 N N . VAL A 1 352 ? -17.773 -3.507 3.531 1.00 98.38 352 VAL A N 1
ATOM 2784 C CA . VAL A 1 352 ? -16.359 -3.509 3.116 1.00 98.38 352 VAL A CA 1
ATOM 2785 C C . VAL A 1 352 ? -16.144 -4.374 1.870 1.00 98.38 352 VAL A C 1
ATOM 2787 O O . VAL A 1 352 ? -15.470 -3.954 0.927 1.00 98.38 352 VAL A O 1
ATOM 2790 N N . ALA A 1 353 ? -16.729 -5.574 1.836 1.00 98.31 353 ALA A N 1
ATOM 2791 C CA . ALA A 1 353 ? -16.583 -6.490 0.708 1.00 98.31 353 ALA A CA 1
ATOM 2792 C C . ALA A 1 353 ? -17.192 -5.938 -0.590 1.00 98.31 353 ALA A C 1
ATOM 2794 O O . ALA A 1 353 ? -16.633 -6.155 -1.667 1.00 98.31 353 ALA A O 1
ATOM 2795 N N . ASP A 1 354 ? -18.323 -5.243 -0.501 1.00 97.50 354 ASP A N 1
ATOM 2796 C CA . ASP A 1 354 ? -18.961 -4.592 -1.641 1.00 97.50 354 ASP A CA 1
ATOM 2797 C C . ASP A 1 354 ? -18.131 -3.400 -2.118 1.00 97.50 354 ASP A C 1
ATOM 2799 O O . ASP A 1 354 ? -17.860 -3.294 -3.312 1.00 97.50 354 ASP A O 1
ATOM 2803 N N . LEU A 1 355 ? -17.618 -2.578 -1.198 1.00 95.94 355 LEU A N 1
ATOM 2804 C CA . LEU A 1 355 ? -16.791 -1.429 -1.557 1.00 95.94 355 LEU A CA 1
ATOM 2805 C C . LEU A 1 355 ? -15.491 -1.845 -2.265 1.00 95.94 355 LEU A C 1
ATOM 2807 O O . LEU A 1 355 ? -15.128 -1.244 -3.274 1.00 95.94 355 LEU A O 1
ATOM 2811 N N . LEU A 1 356 ? -14.838 -2.919 -1.802 1.00 96.50 356 LEU A N 1
ATOM 2812 C CA . LEU A 1 356 ? -13.665 -3.509 -2.463 1.00 96.50 356 LEU A CA 1
ATOM 2813 C C . LEU A 1 356 ? -13.989 -4.072 -3.851 1.00 96.50 356 LEU A C 1
ATOM 2815 O O . LEU A 1 356 ? -13.183 -3.979 -4.770 1.00 96.50 356 LEU A O 1
ATOM 2819 N N . ARG A 1 357 ? -15.161 -4.690 -4.026 1.00 95.12 357 ARG A N 1
ATOM 2820 C CA . ARG A 1 357 ? -15.590 -5.188 -5.340 1.00 95.12 357 ARG A CA 1
ATOM 2821 C C . ARG A 1 357 ? -15.837 -4.028 -6.303 1.00 95.12 357 ARG A C 1
ATOM 2823 O O . ARG A 1 357 ? -15.419 -4.091 -7.457 1.00 95.12 357 ARG A O 1
ATOM 2830 N N . ASP A 1 358 ? -16.524 -2.998 -5.831 1.00 92.56 358 ASP A N 1
ATOM 2831 C CA . ASP A 1 358 ? -17.020 -1.903 -6.661 1.00 92.56 358 ASP A CA 1
ATOM 2832 C C . ASP A 1 358 ? -15.920 -0.879 -6.986 1.00 92.56 358 ASP A C 1
ATOM 2834 O O . ASP A 1 358 ? -16.053 -0.090 -7.923 1.00 92.56 358 ASP A O 1
ATOM 2838 N N . SER A 1 359 ? -14.794 -0.912 -6.265 1.00 90.81 359 SER A N 1
ATOM 2839 C CA . SER A 1 359 ? -13.647 -0.041 -6.522 1.00 90.81 359 SER A CA 1
ATOM 2840 C C . SER A 1 359 ? -12.766 -0.490 -7.693 1.00 90.81 359 SER A C 1
ATOM 2842 O O . SER A 1 359 ? -12.048 0.338 -8.253 1.00 90.81 359 SER A O 1
ATOM 2844 N N . VAL A 1 360 ? -12.846 -1.758 -8.111 1.00 90.31 360 VAL A N 1
ATOM 2845 C CA . VAL A 1 360 ? -11.982 -2.364 -9.147 1.00 90.31 360 VAL A CA 1
ATOM 2846 C C . VAL A 1 360 ? -11.950 -1.574 -10.457 1.00 90.31 360 VAL A C 1
ATOM 2848 O O . VAL A 1 360 ? -10.847 -1.258 -10.907 1.00 90.31 360 VAL A O 1
ATOM 2851 N N . PRO A 1 361 ? -13.094 -1.194 -11.069 1.00 85.50 361 PRO A N 1
ATOM 2852 C CA . PRO A 1 361 ? -13.062 -0.481 -12.343 1.00 85.50 361 PRO A CA 1
ATOM 2853 C C . PRO A 1 361 ? -12.407 0.892 -12.193 1.00 85.50 361 PRO A C 1
ATOM 2855 O O . PRO A 1 361 ? -11.676 1.350 -13.060 1.00 85.50 361 PRO A O 1
ATOM 2858 N N . HIS A 1 362 ? -12.626 1.570 -11.072 1.00 83.19 362 HIS A N 1
ATOM 2859 C CA . HIS A 1 362 ? -12.023 2.879 -10.875 1.00 83.19 362 HIS A CA 1
ATOM 2860 C C . HIS A 1 362 ? -10.512 2.786 -10.639 1.00 83.19 362 HIS A C 1
ATOM 2862 O O . HIS A 1 362 ? -9.747 3.560 -11.205 1.00 83.19 362 HIS A O 1
ATOM 2868 N N . MET A 1 363 ? -10.097 1.826 -9.817 1.00 84.44 363 MET A N 1
ATOM 2869 C CA . MET A 1 363 ? -8.702 1.638 -9.434 1.00 84.44 363 MET A CA 1
ATOM 2870 C C . MET A 1 363 ? -7.872 1.035 -10.569 1.00 84.44 363 MET A C 1
ATOM 2872 O O . MET A 1 363 ? -6.659 1.209 -10.598 1.00 84.44 363 MET A O 1
ATOM 2876 N N . GLY A 1 364 ? -8.501 0.319 -11.507 1.00 86.50 364 GLY A N 1
ATOM 2877 C CA . GLY A 1 364 ? -7.783 -0.310 -12.610 1.00 86.50 364 GLY A CA 1
ATOM 2878 C C . GLY A 1 364 ? -6.818 -1.399 -12.147 1.00 86.50 364 GLY A C 1
ATOM 2879 O O . GLY A 1 364 ? -5.820 -1.646 -12.816 1.00 86.50 364 GLY A O 1
ATOM 2880 N N . SER A 1 365 ? -7.092 -2.016 -10.995 1.00 89.50 365 SER A N 1
ATOM 2881 C CA . SER A 1 365 ? -6.290 -3.076 -10.385 1.00 89.50 365 SER A CA 1
ATOM 2882 C C . SER A 1 365 ? -7.199 -4.162 -9.815 1.00 89.50 365 SER A C 1
ATOM 2884 O O . SER A 1 365 ? -8.302 -3.886 -9.344 1.00 89.50 365 SER A O 1
ATOM 2886 N N . SER A 1 366 ? -6.732 -5.407 -9.851 1.00 92.38 366 SER A N 1
ATOM 2887 C CA . SER A 1 366 ? -7.392 -6.564 -9.240 1.00 92.38 366 SER A CA 1
ATOM 2888 C C . SER A 1 366 ? -7.065 -6.725 -7.750 1.00 92.38 366 SER A C 1
ATOM 2890 O O . SER A 1 366 ? -7.687 -7.550 -7.076 1.00 92.38 366 SER A O 1
ATOM 2892 N N . MET A 1 367 ? -6.156 -5.907 -7.201 1.00 93.06 367 MET A N 1
ATOM 2893 C CA . MET A 1 367 ? -5.819 -5.908 -5.774 1.00 93.06 367 MET A CA 1
ATOM 2894 C C . MET A 1 367 ? -7.033 -5.811 -4.840 1.00 93.06 367 MET A C 1
ATOM 2896 O O . MET A 1 367 ? -7.066 -6.572 -3.873 1.00 93.06 367 MET A O 1
ATOM 2900 N N . PRO A 1 368 ? -8.064 -4.979 -5.098 1.00 94.75 368 PRO A N 1
ATOM 2901 C CA . PRO A 1 368 ? -9.252 -4.945 -4.247 1.00 94.75 368 PRO A CA 1
ATOM 2902 C C . PRO A 1 368 ? -10.010 -6.277 -4.201 1.00 94.75 368 PRO A C 1
ATOM 2904 O O . PRO A 1 368 ? -10.503 -6.670 -3.145 1.00 94.75 368 PRO A O 1
ATOM 2907 N N . LEU A 1 369 ? -10.049 -7.031 -5.309 1.00 95.50 369 LEU A N 1
ATOM 2908 C CA . LEU A 1 369 ? -10.636 -8.377 -5.321 1.00 95.50 369 LEU A CA 1
ATOM 2909 C C . LEU A 1 369 ? -9.794 -9.364 -4.521 1.00 95.50 369 LEU A C 1
ATOM 2911 O O . LEU A 1 369 ? -10.352 -10.234 -3.849 1.00 95.50 369 LEU A O 1
ATOM 2915 N N . PHE A 1 370 ? -8.468 -9.233 -4.582 1.00 96.44 370 PHE A N 1
ATOM 2916 C CA . PHE A 1 370 ? -7.577 -10.076 -3.799 1.00 96.44 370 PHE A CA 1
ATOM 2917 C C . PHE A 1 370 ? -7.705 -9.785 -2.300 1.00 96.44 370 PHE A C 1
ATOM 2919 O O . PHE A 1 370 ? -7.937 -10.717 -1.532 1.00 96.44 370 PHE A O 1
ATOM 2926 N N . ALA A 1 371 ? -7.697 -8.510 -1.899 1.00 97.44 371 ALA A N 1
ATOM 2927 C CA . ALA A 1 371 ? -7.970 -8.089 -0.526 1.00 97.44 371 ALA A CA 1
ATOM 2928 C C . ALA A 1 371 ? -9.329 -8.609 -0.042 1.00 97.44 371 ALA A C 1
ATOM 2930 O O . ALA A 1 371 ? -9.422 -9.222 1.017 1.00 97.44 371 ALA A O 1
ATOM 2931 N N . ARG A 1 372 ? -10.381 -8.471 -0.860 1.00 98.12 372 ARG A N 1
ATOM 2932 C CA . ARG A 1 372 ? -11.714 -9.010 -0.557 1.00 98.12 372 ARG A CA 1
ATOM 2933 C C . ARG A 1 372 ? -11.683 -10.519 -0.316 1.00 98.12 372 ARG A C 1
ATOM 2935 O O . ARG A 1 372 ? -12.304 -10.991 0.631 1.00 98.12 372 ARG A O 1
ATOM 2942 N N . LYS A 1 373 ? -10.969 -11.283 -1.148 1.00 98.00 373 LYS A N 1
ATOM 2943 C CA . LYS A 1 373 ? -10.834 -12.740 -0.988 1.00 98.00 373 LYS A CA 1
ATOM 2944 C C . LYS A 1 373 ? -10.133 -13.104 0.324 1.00 98.00 373 LYS A C 1
ATOM 2946 O O . LYS A 1 373 ? -10.613 -13.995 1.026 1.00 98.00 373 LYS A O 1
ATOM 2951 N N . VAL A 1 374 ? -9.031 -12.426 0.649 1.00 98.25 374 VAL A N 1
ATOM 2952 C CA . VAL A 1 374 ? -8.285 -12.622 1.904 1.00 98.25 374 VAL A CA 1
ATOM 2953 C C . VAL A 1 374 ? -9.192 -12.347 3.103 1.00 98.25 374 VAL A C 1
ATOM 2955 O O . VAL A 1 374 ? -9.392 -13.227 3.936 1.00 98.25 374 VAL A O 1
ATOM 2958 N N . LEU A 1 375 ? -9.856 -11.191 3.120 1.00 98.62 375 LEU A N 1
ATOM 2959 C CA . LEU A 1 375 ? -10.754 -10.785 4.201 1.00 98.62 375 LEU A CA 1
ATOM 2960 C C . LEU A 1 375 ? -11.937 -11.744 4.391 1.00 98.62 375 LEU A C 1
ATOM 2962 O O . LEU A 1 375 ? -12.235 -12.138 5.514 1.00 98.62 375 LEU A O 1
ATOM 2966 N N . MET A 1 376 ? -12.589 -12.179 3.308 1.00 98.50 376 MET A N 1
ATOM 2967 C CA . MET A 1 376 ? -13.693 -13.144 3.397 1.00 98.50 376 MET A CA 1
ATOM 2968 C C . MET A 1 376 ? -13.239 -14.501 3.946 1.00 98.50 376 MET A C 1
ATOM 2970 O O . MET A 1 376 ? -13.980 -15.136 4.697 1.00 98.50 376 MET A O 1
ATOM 2974 N N . THR A 1 377 ? -12.025 -14.931 3.595 1.00 98.25 377 THR A N 1
ATOM 2975 C CA . THR A 1 377 ? -11.426 -16.162 4.130 1.00 98.25 377 THR A CA 1
ATOM 2976 C C . THR A 1 377 ? -11.147 -16.009 5.623 1.00 98.25 377 THR A C 1
ATOM 2978 O O . THR A 1 377 ? -11.540 -16.866 6.412 1.00 98.25 377 THR A O 1
ATOM 2981 N N . PHE A 1 378 ? -10.554 -14.881 6.023 1.00 98.50 378 PHE A N 1
ATOM 2982 C CA . PHE A 1 378 ? -10.290 -14.552 7.419 1.00 98.50 378 PHE A CA 1
ATOM 2983 C C . PHE A 1 378 ? -11.576 -14.530 8.256 1.00 98.50 378 PHE A C 1
ATOM 2985 O O . PHE A 1 378 ? -11.662 -15.236 9.260 1.00 98.50 378 PHE A O 1
ATOM 2992 N N . TRP A 1 379 ? -12.620 -13.826 7.810 1.00 98.31 379 TRP A N 1
ATOM 2993 C CA . TRP A 1 379 ? -13.903 -13.771 8.520 1.00 98.31 379 TRP A CA 1
ATOM 2994 C C . TRP A 1 379 ? -14.570 -15.145 8.666 1.00 98.31 379 TRP A C 1
ATOM 2996 O O . TRP A 1 379 ? -15.241 -15.395 9.665 1.00 98.31 379 TRP A O 1
ATOM 3006 N N . GLY A 1 380 ? -14.390 -16.036 7.684 1.00 97.62 380 GLY A N 1
ATOM 3007 C CA . GLY A 1 380 ? -14.892 -17.412 7.728 1.00 97.62 380 GLY A CA 1
ATOM 3008 C C . GLY A 1 380 ? -14.067 -18.360 8.605 1.00 97.62 380 GLY A C 1
ATOM 3009 O O . GLY A 1 380 ? -14.564 -19.418 8.979 1.00 97.62 380 GLY A O 1
ATOM 3010 N N . SER A 1 381 ? -12.829 -17.994 8.951 1.00 97.69 381 SER A N 1
ATOM 3011 C CA . SER A 1 381 ? -11.911 -18.848 9.719 1.00 97.69 381 SER A CA 1
ATOM 3012 C C . SER A 1 381 ? -12.218 -18.912 11.221 1.00 97.69 381 SER A C 1
ATOM 3014 O O . SER A 1 381 ? -11.737 -19.811 11.906 1.00 97.69 381 SER A O 1
ATOM 3016 N N . GLY A 1 382 ? -12.975 -17.947 11.754 1.00 95.19 382 GLY A N 1
ATOM 3017 C CA . GLY A 1 382 ? -13.228 -17.794 13.193 1.00 95.19 382 GLY A CA 1
ATOM 3018 C C . GLY A 1 382 ? -12.062 -17.196 13.996 1.00 95.19 382 GLY A C 1
ATOM 3019 O O . GLY A 1 382 ? -12.233 -16.898 15.180 1.00 95.19 382 GLY A O 1
ATOM 3020 N N . LYS A 1 383 ? -10.901 -16.985 13.364 1.00 96.88 383 LYS A N 1
ATOM 3021 C CA . LYS A 1 383 ? -9.750 -16.287 13.948 1.00 96.88 383 LYS A CA 1
ATOM 3022 C C . LYS A 1 383 ? -10.022 -14.786 14.070 1.00 96.88 383 LYS A C 1
ATOM 3024 O O . LYS A 1 383 ? -10.949 -14.269 13.449 1.00 96.88 383 LYS A O 1
ATOM 3029 N N . LYS A 1 384 ? -9.224 -14.090 14.885 1.00 95.81 384 LYS A N 1
ATOM 3030 C CA . LYS A 1 384 ? -9.407 -12.655 15.177 1.00 95.81 384 LYS A CA 1
ATOM 3031 C C . LYS A 1 384 ? -8.113 -11.836 15.180 1.00 95.81 384 LYS A C 1
ATOM 3033 O O . LYS A 1 384 ? -8.203 -10.614 15.212 1.00 95.81 384 LYS A O 1
ATOM 3038 N N . GLY A 1 385 ? -6.939 -12.470 15.159 1.00 95.38 385 GLY A N 1
ATOM 3039 C CA . GLY A 1 385 ? -5.664 -11.757 15.189 1.00 95.38 385 GLY A CA 1
ATOM 3040 C C . GLY A 1 385 ? -5.383 -10.988 13.896 1.00 95.38 385 GLY A C 1
ATOM 3041 O O . GLY A 1 385 ? -5.842 -11.359 12.816 1.00 95.38 385 GLY A O 1
ATOM 3042 N N . TRP A 1 386 ? -4.579 -9.930 13.988 1.00 98.06 386 TRP A N 1
ATOM 3043 C CA . TRP A 1 386 ? -4.119 -9.198 12.805 1.00 98.06 386 TRP A CA 1
ATOM 3044 C C . TRP A 1 386 ? -3.267 -10.086 11.887 1.00 98.06 386 TRP A C 1
ATOM 3046 O O . TRP A 1 386 ? -3.537 -10.194 10.691 1.00 98.06 386 TRP A O 1
ATOM 3056 N N . ASP A 1 387 ? -2.296 -10.794 12.467 1.00 96.56 387 ASP A N 1
ATOM 3057 C CA . ASP A 1 387 ? -1.413 -11.725 11.751 1.00 96.56 387 ASP A CA 1
ATOM 3058 C C . ASP A 1 387 ? -2.149 -13.002 11.290 1.00 96.56 387 ASP A C 1
ATOM 3060 O O . ASP A 1 387 ? -1.680 -13.694 10.394 1.00 96.56 387 ASP A O 1
ATOM 3064 N N . ASP A 1 388 ? -3.334 -13.294 11.843 1.00 96.94 388 ASP A N 1
ATOM 3065 C CA . ASP A 1 388 ? -4.232 -14.334 11.322 1.00 96.94 388 ASP A CA 1
ATOM 3066 C C . ASP A 1 388 ? -4.939 -13.901 10.027 1.00 96.94 388 ASP A C 1
ATOM 3068 O O . ASP A 1 388 ? -5.263 -14.743 9.189 1.00 96.94 388 ASP A O 1
ATOM 3072 N N . CYS A 1 389 ? -5.227 -12.602 9.884 1.00 98.00 389 CYS A N 1
ATOM 3073 C CA . CYS A 1 389 ? -5.808 -12.022 8.674 1.00 98.00 389 CYS A CA 1
ATOM 3074 C C . CYS A 1 389 ? -4.762 -11.886 7.565 1.00 98.00 389 CYS A C 1
ATOM 3076 O O . CYS A 1 389 ? -5.060 -12.113 6.392 1.00 98.00 389 CYS A O 1
ATOM 3078 N N . PHE A 1 390 ? -3.547 -11.492 7.942 1.00 97.62 390 PHE A N 1
ATOM 3079 C CA . PHE A 1 390 ? -2.423 -11.284 7.037 1.00 97.62 390 PHE A CA 1
ATOM 3080 C C . PHE A 1 390 ? -1.330 -12.320 7.306 1.00 97.62 390 PHE A C 1
ATOM 3082 O O . PHE A 1 390 ? -0.229 -11.991 7.738 1.00 97.62 390 PHE A O 1
ATOM 3089 N N . ASP A 1 391 ? -1.672 -13.578 7.042 1.00 95.00 391 ASP A N 1
ATOM 3090 C CA . ASP A 1 391 ? -0.872 -14.786 7.290 1.00 95.00 391 ASP A CA 1
ATOM 3091 C C . ASP A 1 391 ? 0.320 -14.976 6.334 1.00 95.00 391 ASP A C 1
ATOM 3093 O O . ASP A 1 391 ? 1.174 -15.835 6.542 1.00 95.00 391 ASP A O 1
ATOM 3097 N N . MET A 1 392 ? 0.385 -14.166 5.282 1.00 94.50 392 MET A N 1
ATOM 3098 C CA . MET A 1 392 ? 1.430 -14.145 4.266 1.00 94.50 392 MET A CA 1
ATOM 3099 C C . MET A 1 392 ? 1.769 -12.691 3.924 1.00 94.50 392 MET A C 1
ATOM 3101 O O . MET A 1 392 ? 0.983 -11.793 4.224 1.00 94.50 392 MET A O 1
ATOM 3105 N N . PRO A 1 393 ? 2.894 -12.416 3.247 1.00 94.06 393 PRO A N 1
ATOM 3106 C CA . PRO A 1 393 ? 3.211 -11.057 2.841 1.00 94.06 393 PRO A CA 1
ATOM 3107 C C . PRO A 1 393 ? 2.350 -10.586 1.662 1.00 94.06 393 PRO A C 1
ATOM 3109 O O . PRO A 1 393 ? 2.603 -10.909 0.493 1.00 94.06 393 PRO A O 1
ATOM 3112 N N . TYR A 1 394 ? 1.338 -9.778 1.967 1.00 95.00 394 TYR A N 1
ATOM 3113 C CA . TYR A 1 394 ? 0.483 -9.117 0.987 1.00 95.00 394 TYR A CA 1
ATOM 3114 C C . TYR A 1 394 ? 1.010 -7.714 0.666 1.00 95.00 394 TYR A C 1
ATOM 3116 O O . TYR A 1 394 ? 1.525 -7.022 1.540 1.00 95.00 394 TYR A O 1
ATOM 3124 N N . LEU A 1 395 ? 0.852 -7.278 -0.587 1.00 91.94 395 LEU A N 1
ATOM 3125 C CA . LEU A 1 395 ? 1.092 -5.898 -1.011 1.00 91.94 395 LEU A CA 1
ATOM 3126 C C . LEU A 1 395 ? -0.249 -5.287 -1.430 1.00 91.94 395 LEU A C 1
ATOM 3128 O O . LEU A 1 395 ? -0.690 -5.468 -2.562 1.00 91.94 395 LEU A O 1
ATOM 3132 N N . PHE A 1 396 ? -0.921 -4.602 -0.504 1.00 90.69 396 PHE A N 1
ATOM 3133 C CA . PHE A 1 396 ? -2.188 -3.914 -0.765 1.00 90.69 396 PHE A CA 1
ATOM 3134 C C . PHE A 1 396 ? -1.979 -2.398 -0.849 1.00 90.69 396 PHE A C 1
ATOM 3136 O O . PHE A 1 396 ? -2.261 -1.661 0.094 1.00 90.69 396 PHE A O 1
ATOM 3143 N N . LEU A 1 397 ? -1.472 -1.945 -1.998 1.00 81.94 397 LEU A N 1
ATOM 3144 C CA . LEU A 1 397 ? -1.134 -0.549 -2.284 1.00 81.94 397 LEU A CA 1
ATOM 3145 C C . LEU A 1 397 ? -1.435 -0.209 -3.752 1.00 81.94 397 LEU A C 1
ATOM 3147 O O . LEU A 1 397 ? -1.207 -1.047 -4.618 1.00 81.94 397 LEU A O 1
ATOM 3151 N N . MET A 1 398 ? -1.897 1.015 -4.026 1.00 71.81 398 MET A N 1
ATOM 3152 C CA . MET A 1 398 ? -2.167 1.513 -5.383 1.00 71.81 398 MET A CA 1
ATOM 3153 C C . MET A 1 398 ? -1.131 2.488 -5.912 1.00 71.81 398 MET A C 1
ATOM 3155 O O . MET A 1 398 ? -0.605 3.281 -5.101 1.00 71.81 398 MET A O 1
#

Organism: NCBI:txid37992

Sequence (398 aa):
PLSLLLVEEDRFKLPLAKIAQYLPAPIRGLFILFTLGYQILQLPRDVDENVRAKAQTAVAFWTYQVVRLLNEDIAREKTEVSDNTITGVLMLMMSDQQLQPSSRWRFHHSGLMQMVQLRGGIEKIWNDRPHMHSGILTMVVGEVFANTTSPSHDQLVQLTHPKNLDFLRSAWGDTMQSVYIGSICPPSLFSDVIRINHLRALAARDISYSSASSFLSSSQFTLSSSSSPPYCSEDDMPVYTDAQTLLDRILNFSPETYASASGNTSTQSRWLLVGRVHQSAVALYCMLSLQSILLLPETESISRATRTHYDRLLLDLKEGYQQREFKNCFFWPLVVAGAAAVHGSAFERAFVADLLRDSVPHMGSSMPLFARKVLMTFWGSGKKGWDDCFDMPYLFLM

Radius of gyration: 22.04 Å; chains: 1; bounding box: 51×59×57 Å